Protein AF-E9DVW3-F1 (afdb_monomer_lite)

Secondary structure (DSSP, 8-state):
-PPBHHHHHHHHHHHHTPPPPTT--TT-SHHHHHHTB--SSS-EEEEEEEE--TT--HHHHHHHHHIIIIITTTTTEEEEEEEEPPHHHHHHHSTTS-------HHHHHHHHHTSTT--TTTEEE--S-HHHHHHHHHHHHHHHHHTT--EEEEEE--TTSB-SS-B--GGGGT-SEEE--SSSS--TTB-SS-BPPPTTSPPP------SS-PPPPP-------------------------------------------SS------TTS-TTHHHHHHHHHHHHHHHHHHHHHHHHHHHHHHTS-SS-HHHHHHHHHHHHHIIIII--SHHHHHHHHHHHHHHHHHHHHHHHHHHHHTTTSHHHHHSHHHHHHHHHHHHHHHHHHHHHHHHHSTT-SSS--TT-EETTEET--HHHHHHHHHHHHHHHHHHHHHHHHHHHSS-TT--TTT-

Structure (mmCIF, N/CA/C/O backbone):
data_AF-E9DVW3-F1
#
_entry.id   AF-E9DVW3-F1
#
loop_
_atom_site.group_PDB
_atom_site.id
_atom_site.type_symbol
_atom_site.label_atom_id
_atom_site.label_alt_id
_atom_site.label_comp_id
_atom_site.label_asym_id
_atom_site.label_entity_id
_atom_site.label_seq_id
_atom_site.pdbx_PDB_ins_code
_atom_site.Cartn_x
_atom_site.Cartn_y
_atom_site.Cartn_z
_atom_site.occupancy
_atom_site.B_iso_or_equiv
_atom_site.auth_seq_id
_atom_site.auth_comp_id
_atom_site.auth_asym_id
_atom_site.auth_atom_id
_atom_site.pdbx_PDB_model_num
ATOM 1 N N . MET A 1 1 ? -43.878 14.072 32.580 1.00 58.00 1 MET A N 1
ATOM 2 C CA . MET A 1 1 ? -43.321 14.197 31.214 1.00 58.00 1 MET A CA 1
ATOM 3 C C . MET A 1 1 ? -42.240 13.136 31.089 1.00 58.00 1 MET A C 1
ATOM 5 O O . MET A 1 1 ? -41.473 13.006 32.034 1.00 58.00 1 MET A O 1
ATOM 9 N N . ALA A 1 2 ? -42.234 12.322 30.032 1.00 74.56 2 ALA A N 1
ATOM 10 C CA . ALA A 1 2 ? -41.211 11.286 29.879 1.00 74.56 2 ALA A CA 1
ATOM 11 C C . ALA A 1 2 ? -39.843 11.954 29.668 1.00 74.56 2 ALA A C 1
ATOM 13 O O . ALA A 1 2 ? -39.713 12.764 28.751 1.00 74.56 2 ALA A O 1
ATOM 14 N N . LYS A 1 3 ? -38.862 11.655 30.530 1.00 83.44 3 LYS A N 1
ATOM 15 C CA . LYS A 1 3 ? -37.494 12.163 30.373 1.00 83.44 3 LYS A CA 1
ATOM 16 C C . LYS A 1 3 ? -36.826 11.460 29.194 1.00 83.44 3 LYS A C 1
ATOM 18 O O . LYS A 1 3 ? -36.948 10.247 29.006 1.00 83.44 3 LYS A O 1
ATOM 23 N N . THR A 1 4 ? -36.113 12.232 28.395 1.00 86.94 4 THR A N 1
ATOM 24 C CA . THR A 1 4 ? -35.284 11.723 27.306 1.00 86.94 4 THR A CA 1
ATOM 25 C C . THR A 1 4 ? -33.876 11.446 27.813 1.00 86.94 4 THR A C 1
ATOM 27 O O . THR A 1 4 ? -33.450 11.998 28.827 1.00 86.94 4 THR A O 1
ATOM 30 N N . LEU A 1 5 ? -33.106 10.641 27.076 1.00 86.44 5 LEU A N 1
ATOM 31 C CA . LEU A 1 5 ? -31.672 10.481 27.325 1.00 86.44 5 LEU A CA 1
ATOM 32 C C . LEU A 1 5 ? -30.976 11.847 27.403 1.00 86.44 5 LEU A C 1
ATOM 34 O O . LEU A 1 5 ? -30.072 12.034 28.209 1.00 86.44 5 LEU A O 1
ATOM 38 N N . TRP A 1 6 ? -31.415 12.810 26.591 1.00 80.75 6 TRP A N 1
ATOM 39 C CA . TRP A 1 6 ? -30.784 14.118 26.504 1.00 80.75 6 TRP A CA 1
ATOM 40 C C . TRP A 1 6 ? -30.953 14.975 27.760 1.00 80.75 6 TRP A C 1
ATOM 42 O O . TRP A 1 6 ? -30.050 15.742 28.093 1.00 80.75 6 TRP A O 1
ATOM 52 N N . ASP A 1 7 ? -32.061 14.815 28.485 1.00 85.38 7 ASP A N 1
ATOM 53 C CA . ASP A 1 7 ? -32.252 15.490 29.771 1.00 85.38 7 ASP A CA 1
ATOM 54 C C . ASP A 1 7 ? -31.165 15.044 30.761 1.00 85.38 7 ASP A C 1
ATOM 56 O O . ASP A 1 7 ? -30.466 15.877 31.338 1.00 85.38 7 ASP A O 1
ATOM 60 N N . TYR A 1 8 ? -30.906 13.734 30.841 1.00 89.12 8 TYR A N 1
ATOM 61 C CA . TYR A 1 8 ? -29.819 13.195 31.664 1.00 89.12 8 TYR A CA 1
ATOM 62 C C . TYR A 1 8 ? -28.428 13.568 31.143 1.00 89.12 8 TYR A C 1
ATOM 64 O O . TYR A 1 8 ? -27.517 13.777 31.944 1.00 89.12 8 TYR A O 1
ATOM 72 N N . VAL A 1 9 ? -28.240 13.661 29.820 1.00 88.94 9 VAL A N 1
ATOM 73 C CA . VAL A 1 9 ? -26.970 14.120 29.230 1.00 88.94 9 VAL A CA 1
ATOM 74 C C . VAL A 1 9 ? -26.679 15.560 29.637 1.00 88.94 9 VAL A C 1
ATOM 76 O O . VAL A 1 9 ? -25.552 15.852 30.029 1.00 88.94 9 VAL A O 1
ATOM 79 N N . ARG A 1 10 ? -27.676 16.452 29.598 1.00 86.69 10 ARG A N 1
ATOM 80 C CA . ARG A 1 10 ? -27.517 17.851 30.014 1.00 86.69 10 ARG A CA 1
ATOM 81 C C . ARG A 1 10 ? -27.111 17.952 31.481 1.00 86.69 10 ARG A C 1
ATOM 83 O O . ARG A 1 10 ? -26.158 18.665 31.793 1.00 86.69 10 ARG A O 1
ATOM 90 N N . ASP A 1 11 ? -27.783 17.199 32.345 1.00 89.19 11 ASP A N 1
ATOM 91 C CA . ASP A 1 11 ? -27.476 17.164 33.774 1.00 89.19 11 ASP A CA 1
ATOM 92 C C . ASP A 1 11 ? -26.060 16.624 34.028 1.00 89.19 11 ASP A C 1
ATOM 94 O O . ASP A 1 11 ? -25.283 17.231 34.769 1.00 89.19 11 ASP A O 1
ATOM 98 N N . ALA A 1 12 ? -25.684 15.526 33.361 1.00 91.88 12 ALA A N 1
ATOM 99 C CA . ALA A 1 12 ? -24.352 14.936 33.474 1.00 91.88 12 ALA A CA 1
ATOM 100 C C . ALA A 1 12 ? -23.252 15.881 32.960 1.00 91.88 12 ALA A C 1
ATOM 102 O O . ALA A 1 12 ? -22.219 16.038 33.608 1.00 91.88 12 ALA A O 1
ATOM 103 N N . CYS A 1 13 ? -23.469 16.566 31.834 1.00 89.69 13 CYS A N 1
ATOM 104 C CA . CYS A 1 13 ? -22.529 17.563 31.323 1.00 89.69 13 CYS A CA 1
ATOM 105 C C . CYS A 1 13 ? -22.364 18.745 32.281 1.00 89.69 13 CYS A C 1
ATOM 107 O O . CYS A 1 13 ? -21.231 19.163 32.515 1.00 89.69 13 CYS A O 1
ATOM 109 N N . GLY A 1 14 ? -23.457 19.246 32.870 1.00 89.38 14 GLY A N 1
ATOM 110 C CA . GLY A 1 14 ? -23.402 20.306 33.881 1.00 89.38 14 GLY A CA 1
ATOM 111 C C . GLY A 1 14 ? -22.588 19.894 35.111 1.00 89.38 14 GLY A C 1
ATOM 112 O O . GLY A 1 14 ? -21.759 20.661 35.592 1.00 89.38 14 GLY A O 1
ATOM 113 N N . GLN A 1 15 ? -22.750 18.651 35.567 1.00 92.06 15 GLN A N 1
ATOM 114 C CA . GLN A 1 15 ? -21.997 18.090 36.696 1.00 92.06 15 GLN A CA 1
ATOM 115 C C . GLN A 1 15 ? -20.516 17.844 36.373 1.00 92.06 15 GLN A C 1
ATOM 117 O O . GLN A 1 15 ? -19.662 17.979 37.246 1.00 92.06 15 GLN A O 1
ATOM 122 N N . CYS A 1 16 ? -20.191 17.507 35.122 1.00 91.31 16 CYS A N 1
ATOM 123 C CA . CYS A 1 16 ? -18.817 17.286 34.666 1.00 91.31 16 CYS A CA 1
ATOM 124 C C . CYS A 1 16 ? -18.121 18.546 34.121 1.00 91.31 16 CYS A C 1
ATOM 126 O O . CYS A 1 16 ? -16.973 18.443 33.683 1.00 91.31 16 CYS A O 1
ATOM 128 N N . ASN A 1 17 ? -18.790 19.705 34.128 1.00 89.06 17 ASN A N 1
ATOM 129 C CA . ASN A 1 17 ? -18.320 20.951 33.516 1.00 89.06 17 ASN A CA 1
ATOM 130 C C . ASN A 1 17 ? -17.925 20.785 32.030 1.00 89.06 17 ASN A C 1
ATOM 132 O O . ASN A 1 17 ? -16.873 21.247 31.590 1.00 89.06 17 ASN A O 1
ATOM 136 N N . ILE A 1 18 ? -18.753 20.063 31.268 1.00 87.69 18 ILE A N 1
ATOM 137 C CA . ILE A 1 18 ? -18.563 19.808 29.834 1.00 87.69 18 ILE A CA 1
ATOM 138 C C . ILE A 1 18 ? -19.406 20.792 29.030 1.00 87.69 18 ILE A C 1
ATOM 140 O O . ILE A 1 18 ? -20.617 20.898 29.231 1.00 87.69 18 ILE A O 1
ATOM 144 N N . SER A 1 19 ? -18.773 21.467 28.072 1.00 80.12 19 SER A N 1
ATOM 145 C CA . SER A 1 19 ? -19.456 22.416 27.196 1.00 80.12 19 SER A CA 1
ATOM 146 C C . SER A 1 19 ? -20.353 21.683 26.196 1.00 80.12 19 SER A C 1
ATOM 148 O O . SER A 1 19 ? -19.880 20.893 25.377 1.00 80.12 19 SER A O 1
ATOM 150 N N . ILE A 1 20 ? -21.655 21.971 26.221 1.00 71.56 20 ILE A N 1
ATOM 151 C CA . ILE A 1 20 ? -22.593 21.544 25.177 1.00 71.56 20 ILE A CA 1
ATOM 152 C C . ILE A 1 20 ? -22.756 22.714 24.194 1.00 71.56 20 ILE A C 1
ATOM 154 O O . ILE A 1 20 ? -23.101 23.811 24.635 1.00 71.56 20 ILE A O 1
ATOM 158 N N . PRO A 1 21 ? -22.544 22.526 22.877 1.00 61.16 21 PRO A N 1
ATOM 159 C CA . PRO A 1 21 ? -22.820 23.569 21.893 1.00 61.16 21 PRO A CA 1
ATOM 160 C C . PRO A 1 21 ? -24.297 23.991 21.954 1.00 61.16 21 PRO A C 1
ATOM 162 O O . PRO A 1 21 ? -25.182 23.161 21.746 1.00 61.16 21 PRO A O 1
ATOM 165 N N . SER A 1 22 ? -24.561 25.272 22.221 1.00 51.06 22 S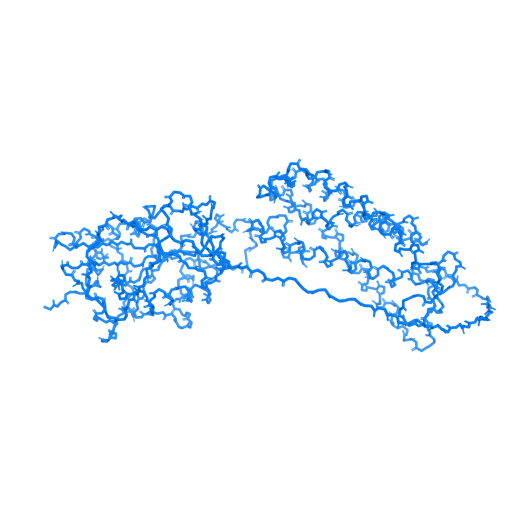ER A N 1
ATOM 166 C CA . SER A 1 22 ? -25.913 25.840 22.350 1.00 51.06 22 SER A CA 1
ATOM 167 C C . SER A 1 22 ? -26.725 25.785 21.052 1.00 51.06 22 SER A C 1
ATOM 169 O O . SER A 1 22 ? -27.951 25.720 21.097 1.00 51.06 22 SER A O 1
ATOM 171 N N . ASP A 1 23 ? -26.053 25.781 19.897 1.00 46.06 23 ASP A N 1
ATOM 172 C CA . ASP A 1 23 ? -26.678 26.245 18.651 1.00 46.06 23 ASP A CA 1
ATOM 173 C C . ASP A 1 23 ? -27.305 25.146 17.786 1.00 46.06 23 ASP A C 1
ATOM 175 O O . ASP A 1 23 ? -28.038 25.454 16.848 1.00 46.06 23 ASP A O 1
ATOM 179 N N . LYS A 1 24 ? -27.064 23.863 18.077 1.00 52.44 24 LYS A N 1
ATOM 180 C CA . LYS A 1 24 ? -27.711 22.728 17.391 1.00 52.44 24 LYS A CA 1
ATOM 181 C C . LYS A 1 24 ? -27.778 21.530 18.328 1.00 52.44 24 LYS A C 1
ATOM 183 O O . LYS A 1 24 ? -26.940 20.633 18.269 1.00 52.44 24 LYS A O 1
ATOM 188 N N . LEU A 1 25 ? -28.773 21.534 19.207 1.00 51.84 25 LEU A N 1
ATOM 189 C CA . LEU A 1 25 ? -29.125 20.357 19.995 1.00 51.84 25 LEU A CA 1
ATOM 190 C C . LEU A 1 25 ? -29.483 19.208 19.025 1.00 51.84 25 LEU A C 1
ATOM 192 O O . LEU A 1 25 ? -30.380 19.394 18.196 1.00 51.84 25 LEU A O 1
ATOM 196 N N . PRO A 1 26 ? -28.811 18.043 19.078 1.00 52.38 26 PRO A N 1
ATOM 197 C CA . PRO A 1 26 ? -29.302 16.860 18.380 1.00 52.38 26 PRO A CA 1
ATOM 198 C C . PRO A 1 26 ? -30.695 16.490 18.934 1.00 52.38 26 PRO A C 1
ATOM 200 O O . PRO A 1 26 ? -31.008 16.806 20.080 1.00 52.38 26 PRO A O 1
ATOM 203 N N . PHE A 1 27 ? -31.533 15.826 18.132 1.00 52.28 27 PHE A N 1
ATOM 204 C CA . PHE A 1 27 ? -32.889 15.339 18.471 1.00 52.28 27 PHE A CA 1
ATOM 205 C C . PHE A 1 27 ? -34.049 16.360 18.511 1.00 52.28 27 PHE A C 1
ATOM 207 O O . PHE A 1 27 ? -35.105 16.046 19.054 1.00 52.28 27 PHE A O 1
ATOM 214 N N . ASN A 1 28 ? -33.935 17.547 17.901 1.00 45.94 28 ASN A N 1
ATOM 215 C CA . ASN A 1 28 ? -35.016 18.555 17.946 1.00 45.94 28 ASN A CA 1
ATOM 216 C C . ASN A 1 28 ? -36.226 18.268 17.017 1.00 45.94 28 ASN A C 1
ATOM 218 O O . ASN A 1 28 ? -37.187 19.034 16.995 1.00 45.94 28 ASN A O 1
ATOM 222 N N . ASN A 1 29 ? -36.201 17.173 16.245 1.00 48.34 29 ASN A N 1
ATOM 223 C CA . ASN A 1 29 ? -37.334 16.748 15.416 1.00 48.34 29 ASN A CA 1
ATOM 224 C C . ASN A 1 29 ? -38.235 15.757 16.175 1.00 48.34 29 ASN A C 1
ATOM 226 O O . ASN A 1 29 ? -37.780 14.719 16.657 1.00 48.34 29 ASN A O 1
ATOM 230 N N . ASN A 1 30 ? -39.544 16.034 16.192 1.00 47.75 30 ASN A N 1
ATOM 231 C CA . ASN A 1 30 ? -40.574 15.301 16.950 1.00 47.75 30 ASN A CA 1
ATOM 232 C C . ASN A 1 30 ? -40.627 13.769 16.723 1.00 47.75 30 ASN A C 1
ATOM 234 O O . ASN A 1 30 ? -41.142 13.052 17.581 1.00 47.75 30 ASN A O 1
ATOM 238 N N . GLN A 1 31 ? -40.125 13.244 15.596 1.00 49.62 31 GLN A N 1
ATOM 239 C CA . GLN A 1 31 ? -40.078 11.795 15.331 1.00 49.62 31 GLN A CA 1
ATOM 240 C C . GLN A 1 31 ? -38.915 11.083 16.043 1.00 49.62 31 GLN A C 1
ATOM 242 O O . GLN A 1 31 ? -39.117 9.995 16.583 1.00 49.62 31 GLN A O 1
ATOM 247 N N . ASP A 1 32 ? -37.728 11.695 16.105 1.00 56.91 32 ASP A N 1
ATOM 248 C CA . ASP A 1 32 ? -36.550 11.096 16.752 1.00 56.91 32 ASP A CA 1
ATOM 249 C C . ASP A 1 32 ? -36.641 11.176 18.284 1.00 56.91 32 ASP A C 1
ATOM 251 O O . ASP A 1 32 ? -36.164 10.270 18.972 1.00 56.91 32 ASP A O 1
ATOM 255 N N . MET A 1 33 ? -37.346 12.182 18.822 1.00 60.28 33 MET A N 1
ATOM 256 C CA . MET A 1 33 ? -37.531 12.369 20.267 1.00 60.28 33 MET A CA 1
ATOM 257 C C . MET A 1 33 ? -38.140 11.136 20.950 1.00 60.28 33 MET A C 1
ATOM 259 O O . MET A 1 33 ? -37.713 10.781 22.045 1.00 60.28 33 MET A O 1
ATOM 263 N N . LYS A 1 34 ? -39.067 10.420 20.289 1.00 68.00 34 LYS A N 1
ATOM 264 C CA . LYS A 1 34 ? -39.645 9.171 20.824 1.00 68.00 34 LYS A CA 1
ATOM 265 C C . LYS A 1 34 ? -38.608 8.061 20.997 1.00 68.00 34 LYS A C 1
ATOM 267 O O . LYS A 1 34 ? -38.691 7.299 21.954 1.00 68.00 34 LYS A O 1
ATOM 272 N N . SER A 1 35 ? -37.642 7.958 20.085 1.00 71.00 35 SER A N 1
ATOM 273 C CA . SER A 1 35 ? -36.603 6.921 20.149 1.00 71.00 35 SER A CA 1
ATOM 274 C C . SER A 1 35 ? -35.578 7.173 21.260 1.00 71.00 35 SER A C 1
ATOM 276 O O . SER A 1 35 ? -34.983 6.223 21.769 1.00 71.00 35 SER A O 1
ATOM 278 N N . SER A 1 36 ? -35.448 8.432 21.682 1.00 78.25 36 SER A N 1
ATOM 279 C CA . SER A 1 36 ? -34.568 8.878 22.764 1.00 78.25 36 SER A CA 1
ATOM 280 C C . SER A 1 36 ? -35.241 8.887 24.138 1.00 78.25 36 SER A C 1
ATOM 282 O O . SER A 1 36 ? -34.586 9.235 25.121 1.00 78.25 36 SER A O 1
ATOM 284 N N . ILE A 1 37 ? -36.529 8.529 24.232 1.00 86.12 37 ILE A N 1
ATOM 285 C CA . ILE A 1 37 ? -37.222 8.369 25.517 1.00 86.12 37 ILE A CA 1
ATOM 286 C C . ILE A 1 37 ? -36.565 7.229 26.288 1.00 86.12 37 ILE A C 1
ATOM 288 O O . ILE A 1 37 ? -36.336 6.145 25.743 1.00 86.12 37 ILE A O 1
ATOM 292 N N . ILE A 1 38 ? -36.265 7.495 27.555 1.00 89.88 38 ILE A N 1
ATOM 293 C CA . ILE A 1 38 ? -35.766 6.479 28.468 1.00 89.88 38 ILE A CA 1
ATOM 294 C C . ILE A 1 38 ? -36.906 5.538 28.830 1.00 89.88 38 ILE A C 1
ATOM 296 O O . ILE A 1 38 ? -37.994 5.975 29.200 1.00 89.88 38 ILE A O 1
ATOM 300 N N . ASP A 1 39 ? -36.634 4.246 28.710 1.00 89.19 39 ASP A N 1
ATOM 301 C CA . ASP A 1 39 ? -37.529 3.179 29.128 1.00 89.19 39 ASP A CA 1
ATOM 302 C C . ASP A 1 39 ? -37.119 2.722 30.538 1.00 89.19 39 ASP A C 1
ATOM 304 O O . ASP A 1 39 ? -36.046 2.126 30.668 1.00 89.19 39 ASP A O 1
ATOM 308 N N . PRO A 1 40 ? -37.896 3.028 31.594 1.00 86.00 40 PRO A N 1
ATOM 309 C CA . PRO A 1 40 ? -37.502 2.714 32.966 1.00 86.00 40 PRO A CA 1
ATOM 310 C C . PRO A 1 40 ? -37.441 1.214 33.265 1.00 86.00 40 PRO A C 1
ATOM 312 O O . PRO A 1 40 ? -36.671 0.797 34.124 1.00 86.00 40 PRO A O 1
ATOM 315 N N . GLU A 1 41 ? -38.240 0.411 32.561 1.00 84.19 41 GLU A N 1
ATOM 316 C CA . GLU A 1 41 ? -38.341 -1.040 32.770 1.00 84.19 41 GLU A CA 1
ATOM 317 C C . GLU A 1 41 ? -37.537 -1.830 31.726 1.00 84.19 41 GLU A C 1
ATOM 319 O O . GLU A 1 41 ? -37.261 -3.019 31.897 1.00 84.19 41 GLU A O 1
ATOM 324 N N . GLY A 1 42 ? -37.149 -1.172 30.632 1.00 83.81 42 GLY A N 1
ATOM 325 C CA . GLY A 1 42 ? -36.417 -1.770 29.528 1.00 83.81 42 GLY A CA 1
ATOM 326 C C . GLY A 1 42 ? -34.917 -1.484 29.509 1.00 83.81 42 GLY A C 1
ATOM 327 O O . GLY A 1 42 ? -34.295 -0.957 30.431 1.00 83.81 42 GLY A O 1
ATOM 328 N N . ARG A 1 43 ? -34.301 -1.864 28.386 1.00 86.44 43 ARG A N 1
ATOM 329 C CA . ARG A 1 43 ? -32.881 -1.610 28.123 1.00 86.44 43 ARG A CA 1
ATOM 330 C C . ARG A 1 43 ? -32.707 -0.225 27.513 1.00 86.44 43 ARG A C 1
ATOM 332 O O . ARG A 1 43 ? -33.401 0.131 26.563 1.00 86.44 43 ARG A O 1
ATOM 339 N N . ASN A 1 44 ? -31.719 0.518 28.002 1.00 92.44 44 ASN A N 1
ATOM 340 C CA . ASN A 1 44 ? -31.308 1.787 27.415 1.00 92.44 44 ASN A CA 1
ATOM 341 C C . ASN A 1 44 ? -29.846 1.687 27.002 1.00 92.44 44 ASN A C 1
ATOM 343 O O . ASN A 1 44 ? -28.969 1.434 27.830 1.00 92.44 44 ASN A O 1
ATOM 347 N N . ARG A 1 45 ? -29.579 1.856 25.705 1.00 93.25 45 ARG A N 1
ATOM 348 C CA . ARG A 1 45 ? -28.223 1.752 25.168 1.00 93.25 45 ARG A CA 1
ATOM 349 C C . ARG A 1 45 ? -27.787 3.042 24.488 1.00 93.25 45 ARG A C 1
ATOM 351 O O . ARG A 1 45 ? -28.571 3.664 23.773 1.00 93.25 45 ARG A O 1
ATOM 358 N N . VAL A 1 46 ? -26.530 3.426 24.683 1.00 93.81 46 VAL A N 1
ATOM 359 C CA . VAL A 1 46 ? -25.891 4.533 23.954 1.00 93.81 46 VAL A CA 1
ATOM 360 C C . VAL A 1 46 ? -24.792 3.963 23.079 1.00 93.81 46 VAL A C 1
ATOM 362 O O . VAL A 1 46 ? -23.937 3.222 23.556 1.00 93.81 46 VAL A O 1
ATOM 365 N N . LEU A 1 47 ? -24.813 4.301 21.796 1.00 95.00 47 LEU A N 1
ATOM 366 C CA . LEU A 1 47 ? -23.787 3.865 20.860 1.00 95.00 47 LEU A CA 1
ATOM 367 C C . LEU A 1 47 ? -22.598 4.826 20.928 1.00 95.00 47 LEU A C 1
ATOM 369 O O . LEU A 1 47 ? -22.742 6.001 20.604 1.00 95.00 47 LEU A O 1
ATOM 373 N N . LEU A 1 48 ? -21.432 4.344 21.338 1.00 96.62 48 LEU A N 1
ATOM 374 C CA . LEU A 1 48 ? -20.177 5.081 21.302 1.00 96.62 48 LEU A CA 1
ATOM 375 C C . LEU A 1 48 ? -19.423 4.732 20.017 1.00 96.62 48 LEU A C 1
ATOM 377 O O . LEU A 1 48 ? -19.090 3.572 19.800 1.00 96.62 48 LEU A O 1
ATOM 381 N N . PHE A 1 49 ? -19.117 5.726 19.185 1.00 95.81 49 PHE A N 1
ATOM 382 C CA . PHE A 1 49 ? -18.384 5.545 17.932 1.00 95.81 49 PHE A CA 1
ATOM 383 C C . PHE A 1 49 ? -17.064 6.336 17.947 1.00 95.81 49 PHE A C 1
ATOM 385 O O . PHE A 1 49 ? -17.034 7.504 17.536 1.00 95.81 49 PHE A O 1
ATOM 392 N N . PRO A 1 50 ? -15.972 5.742 18.462 1.00 94.81 50 PRO A N 1
ATOM 393 C CA . PRO A 1 50 ? -14.667 6.376 18.489 1.00 94.81 50 PRO A CA 1
ATOM 394 C C . PRO A 1 50 ? -13.879 6.144 17.195 1.00 94.81 50 PRO A C 1
ATOM 396 O O . PRO A 1 50 ? -14.078 5.163 16.482 1.00 94.81 50 PRO A O 1
ATOM 399 N N . GLY A 1 51 ? -12.924 7.026 16.907 1.00 91.88 51 GLY A N 1
ATOM 400 C CA . GLY A 1 51 ? -12.080 6.887 15.721 1.00 91.88 51 GLY A CA 1
ATOM 401 C C . GLY A 1 51 ? -11.199 8.097 15.439 1.00 91.88 51 GLY A C 1
ATOM 402 O O . GLY A 1 51 ? -11.288 9.137 16.088 1.00 91.88 51 GLY A O 1
ATOM 403 N N . ALA A 1 52 ? -10.288 7.941 14.479 1.00 89.75 52 ALA A N 1
ATOM 404 C CA . ALA A 1 52 ? -9.373 9.014 14.102 1.00 89.75 52 ALA A CA 1
ATOM 405 C C . ALA A 1 52 ? -10.086 10.121 13.317 1.00 89.75 52 ALA A C 1
ATOM 407 O O . ALA A 1 52 ? -9.893 11.293 13.624 1.00 89.75 52 ALA A O 1
ATOM 408 N N . PHE A 1 53 ? -10.923 9.741 12.344 1.00 91.06 53 PHE A N 1
ATOM 409 C CA . PHE A 1 53 ? -11.677 10.656 11.478 1.00 91.06 53 PHE A CA 1
ATOM 410 C C . PHE A 1 53 ? -10.795 11.774 10.913 1.00 91.06 53 PHE A C 1
ATOM 412 O O . PHE A 1 53 ? -11.091 12.957 11.073 1.00 91.06 53 PHE A O 1
ATOM 419 N N . ASN A 1 54 ? -9.684 11.375 10.288 1.00 88.31 54 ASN A N 1
ATOM 420 C CA . ASN A 1 54 ? -8.618 12.263 9.837 1.00 88.31 54 ASN A CA 1
ATOM 421 C C . ASN A 1 54 ? -8.439 12.257 8.299 1.00 88.31 54 ASN A C 1
ATOM 423 O O . ASN A 1 54 ? -7.417 11.764 7.831 1.00 88.31 54 ASN A O 1
ATOM 427 N N . PRO A 1 55 ? -9.401 12.767 7.501 1.00 88.88 55 PRO A N 1
ATOM 428 C CA . PRO A 1 55 ? -10.739 13.245 7.871 1.00 88.88 55 PRO A CA 1
ATOM 429 C C . PRO A 1 55 ? -11.792 12.113 7.938 1.00 88.88 55 PRO A C 1
ATOM 431 O O . PRO A 1 55 ? -11.532 10.958 7.596 1.00 88.88 55 PRO A O 1
ATOM 434 N N . ALA A 1 56 ? -13.005 12.428 8.411 1.00 88.81 56 ALA A N 1
ATOM 435 C CA . ALA A 1 56 ? -14.162 11.542 8.244 1.00 88.81 56 ALA A CA 1
ATOM 436 C C . ALA A 1 56 ? -14.483 11.348 6.745 1.00 88.81 56 ALA A C 1
ATOM 438 O O . ALA A 1 56 ? -14.223 12.231 5.933 1.00 88.81 56 ALA A O 1
ATOM 439 N N . HIS A 1 57 ? -15.070 10.206 6.381 1.00 87.56 57 HIS A N 1
ATOM 440 C CA . HIS A 1 57 ? -15.352 9.828 4.987 1.00 87.56 57 HIS A CA 1
ATOM 441 C C . HIS A 1 57 ? -16.596 8.932 4.892 1.00 87.56 57 HIS A C 1
ATOM 443 O O . HIS A 1 57 ? -17.073 8.436 5.915 1.00 87.56 57 HIS A O 1
ATOM 449 N N . GLU A 1 58 ? -17.073 8.657 3.675 1.00 87.19 58 GLU A N 1
ATOM 450 C CA . GLU A 1 58 ? -18.353 7.970 3.423 1.00 87.19 58 GLU A CA 1
ATOM 451 C C . GLU A 1 58 ? -18.461 6.595 4.103 1.00 87.19 58 GLU A C 1
ATOM 453 O O . GLU A 1 58 ? -19.482 6.288 4.708 1.00 87.19 58 GLU A O 1
ATOM 458 N N . GLY A 1 59 ? -17.385 5.800 4.131 1.00 86.38 59 GLY A N 1
ATOM 459 C CA . GLY A 1 59 ? -17.381 4.520 4.859 1.00 86.38 59 GLY A CA 1
ATOM 460 C C . GLY A 1 59 ? -17.725 4.629 6.358 1.00 86.38 59 GLY A C 1
ATOM 461 O O . GLY A 1 59 ? -18.403 3.755 6.894 1.00 86.38 59 GLY A O 1
ATOM 462 N N . HIS A 1 60 ? -17.330 5.715 7.042 1.00 90.81 60 HIS A N 1
ATOM 463 C CA . HIS A 1 60 ? -17.727 5.950 8.438 1.00 90.81 60 HIS A CA 1
ATOM 464 C C . HIS A 1 60 ? -19.232 6.230 8.551 1.00 90.81 60 HIS A C 1
ATOM 466 O O . HIS A 1 60 ? -19.883 5.780 9.495 1.00 90.81 60 HIS A O 1
ATOM 472 N N . LEU A 1 61 ? -19.784 6.968 7.584 1.00 89.50 61 LEU A N 1
ATOM 473 C CA . LEU A 1 61 ? -21.199 7.316 7.543 1.00 89.50 61 LEU A CA 1
ATOM 474 C C . LEU A 1 61 ? -22.069 6.096 7.223 1.00 89.50 61 LEU A C 1
ATOM 476 O O . LEU A 1 61 ? -23.087 5.896 7.880 1.00 89.50 61 LEU A O 1
ATOM 480 N N . GLN A 1 62 ? -21.651 5.260 6.270 1.00 88.94 62 GLN A N 1
ATOM 481 C CA . GLN A 1 62 ? -22.335 4.012 5.926 1.00 88.94 62 GLN A CA 1
ATOM 482 C C . GLN A 1 62 ? -22.378 3.043 7.110 1.00 88.94 62 GLN A C 1
ATOM 484 O O . GLN A 1 62 ? -23.444 2.516 7.426 1.00 88.94 62 GLN A O 1
ATOM 489 N N . LEU A 1 63 ? -21.257 2.879 7.825 1.00 90.44 63 LEU A N 1
ATOM 490 C CA . LEU A 1 63 ? -21.211 2.057 9.034 1.00 90.44 63 LEU A CA 1
ATOM 491 C C . LEU A 1 63 ? -22.212 2.561 10.083 1.00 90.44 63 LEU A C 1
ATOM 493 O O . LEU A 1 63 ? -23.045 1.794 10.561 1.00 90.44 63 LEU A O 1
ATOM 497 N N . LEU A 1 64 ? -22.187 3.859 10.396 1.00 91.69 64 LEU A N 1
ATOM 498 C CA . LEU A 1 64 ? -23.109 4.444 11.370 1.00 91.69 64 LEU A CA 1
ATOM 499 C C . LEU A 1 64 ? -24.580 4.307 10.941 1.00 91.69 64 LEU A C 1
ATOM 501 O O . LEU A 1 64 ? -25.437 3.990 11.766 1.00 91.69 64 LEU A O 1
ATOM 505 N N . ARG A 1 65 ? -24.880 4.527 9.656 1.00 89.12 65 ARG A N 1
ATOM 506 C CA . ARG A 1 65 ? -26.238 4.417 9.106 1.00 89.12 65 ARG A CA 1
ATOM 507 C C . ARG A 1 65 ? -26.777 2.996 9.147 1.00 89.12 65 ARG A C 1
ATOM 509 O O . ARG A 1 65 ? -27.937 2.844 9.504 1.00 89.12 65 ARG A O 1
ATOM 516 N N . SER A 1 66 ? -25.962 1.986 8.846 1.00 87.00 66 SER A N 1
ATOM 517 C CA . SER A 1 66 ? -26.398 0.582 8.924 1.00 87.00 66 SER A CA 1
ATOM 518 C C . SER A 1 66 ? -26.908 0.232 10.328 1.00 87.00 66 SER A C 1
ATOM 520 O O . SER A 1 66 ? -27.994 -0.310 10.499 1.00 87.00 66 SER A O 1
ATOM 522 N N . VAL A 1 67 ? -26.201 0.677 11.373 1.00 88.31 67 VAL A N 1
ATOM 523 C CA . VAL A 1 67 ? -26.633 0.453 12.759 1.00 88.31 67 VAL A CA 1
ATOM 524 C C . VAL A 1 67 ? -27.875 1.280 13.101 1.00 88.31 67 VAL A C 1
ATOM 526 O O . VAL A 1 67 ? -28.793 0.783 13.754 1.00 88.31 67 VAL A O 1
ATOM 529 N N . LEU A 1 68 ? -27.928 2.544 12.673 1.00 86.06 68 LEU A N 1
ATOM 530 C CA . LEU A 1 68 ? -29.044 3.432 12.999 1.00 86.06 68 LEU A CA 1
ATOM 531 C C . LEU A 1 68 ? -30.355 3.074 12.290 1.00 86.06 68 LEU A C 1
ATOM 533 O O . LEU A 1 68 ? -31.416 3.241 12.890 1.00 86.06 68 LEU A O 1
ATOM 537 N N . ASN A 1 69 ? -30.289 2.592 11.053 1.00 82.50 69 ASN A N 1
ATOM 538 C CA . ASN A 1 69 ? -31.469 2.246 10.268 1.00 82.50 69 ASN A CA 1
ATOM 539 C C . ASN A 1 69 ? -31.980 0.846 10.621 1.00 82.50 69 ASN A C 1
ATOM 541 O O . ASN A 1 69 ? -33.172 0.682 10.867 1.00 82.50 69 ASN A O 1
ATOM 545 N N . ASP A 1 70 ? -31.078 -0.132 10.727 1.00 74.88 70 ASP A N 1
ATOM 546 C CA . ASP A 1 70 ? -31.475 -1.544 10.784 1.00 74.88 70 ASP A CA 1
ATOM 547 C C . ASP A 1 70 ? -31.557 -2.067 12.228 1.00 74.88 70 ASP A C 1
ATOM 549 O O . ASP A 1 70 ? -32.343 -2.960 12.551 1.00 74.88 70 ASP A O 1
ATOM 553 N N . MET A 1 71 ? -30.760 -1.490 13.137 1.00 79.69 71 MET A N 1
ATOM 554 C CA . MET A 1 71 ? -30.523 -2.067 14.466 1.00 79.69 71 MET A CA 1
ATOM 555 C C . MET A 1 71 ? -30.944 -1.181 15.638 1.00 79.69 71 MET A C 1
ATOM 557 O O . MET A 1 71 ? -31.133 -1.695 16.742 1.00 79.69 71 MET A O 1
ATOM 561 N N . LYS A 1 72 ? -31.141 0.128 15.435 1.00 81.69 72 LYS A N 1
ATOM 562 C CA . LYS A 1 72 ? -31.419 1.094 16.517 1.00 81.69 72 LYS A CA 1
ATOM 563 C C . LYS A 1 72 ? -32.582 0.672 17.412 1.00 81.69 72 LYS A C 1
ATOM 565 O O . LYS A 1 72 ? -32.439 0.661 18.633 1.00 81.69 72 LYS A O 1
ATOM 570 N N . LYS A 1 73 ? -33.716 0.297 16.810 1.00 81.69 73 LYS A N 1
ATOM 571 C CA . LYS A 1 73 ? -34.919 -0.136 17.540 1.00 81.69 73 LYS A CA 1
ATOM 572 C C . LYS A 1 73 ? -34.687 -1.469 18.255 1.00 81.69 73 LYS A C 1
ATOM 574 O O . LYS A 1 73 ? -34.999 -1.592 19.432 1.00 81.69 73 LYS A O 1
ATOM 579 N N . ASN A 1 74 ? -34.079 -2.430 17.566 1.00 82.69 74 ASN A N 1
ATOM 580 C CA . ASN A 1 74 ? -33.868 -3.791 18.063 1.00 82.69 74 ASN A CA 1
ATOM 581 C C . ASN A 1 74 ? -32.860 -3.863 19.219 1.00 82.69 74 ASN A C 1
ATOM 583 O O . ASN A 1 74 ? -32.993 -4.685 20.123 1.00 82.69 74 ASN A O 1
ATOM 587 N N . LEU A 1 75 ? -31.867 -2.973 19.210 1.00 86.62 75 LEU A N 1
ATOM 588 C CA . LEU A 1 75 ? -30.859 -2.854 20.261 1.00 86.62 75 LEU A CA 1
ATOM 589 C C . LEU A 1 75 ? -31.218 -1.803 21.323 1.00 86.62 75 LEU A C 1
ATOM 591 O O . LEU A 1 75 ? -30.423 -1.575 22.231 1.00 86.62 75 LEU A O 1
ATOM 595 N N . ASN A 1 76 ? -32.397 -1.175 21.242 1.00 88.94 76 ASN A N 1
ATOM 596 C CA . ASN A 1 76 ? -32.834 -0.101 22.143 1.00 88.94 76 ASN A CA 1
ATOM 597 C C . ASN A 1 76 ? -31.804 1.042 22.274 1.00 88.94 76 ASN A C 1
ATOM 599 O O . ASN A 1 76 ? -31.507 1.525 23.372 1.00 88.94 76 ASN A O 1
ATOM 603 N N . ILE A 1 77 ? -31.228 1.458 21.142 1.00 90.19 77 ILE A N 1
ATOM 604 C CA . ILE A 1 77 ? -30.257 2.553 21.085 1.00 90.19 77 ILE A CA 1
ATOM 605 C C . ILE A 1 77 ? -31.006 3.886 21.192 1.00 90.19 77 ILE A C 1
ATOM 607 O O . ILE A 1 77 ? -31.768 4.262 20.299 1.00 90.19 77 ILE A O 1
ATOM 611 N N . ARG A 1 78 ? -30.754 4.614 22.283 1.00 89.50 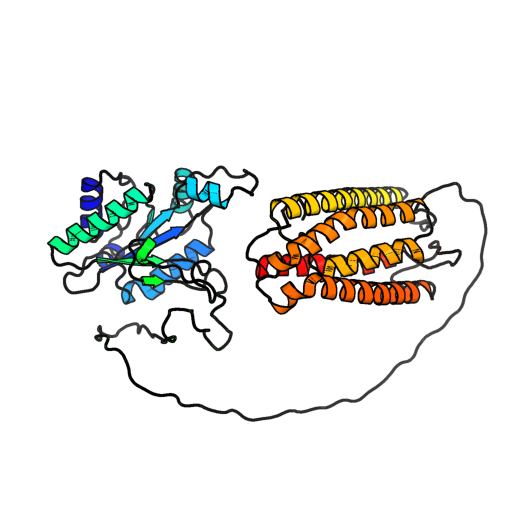78 ARG A N 1
ATOM 612 C CA . ARG A 1 78 ? -31.392 5.897 22.624 1.00 89.50 78 ARG A CA 1
ATOM 613 C C . ARG A 1 78 ? -30.634 7.113 22.087 1.00 89.50 78 ARG A C 1
ATOM 615 O O . ARG A 1 78 ? -31.187 8.203 22.028 1.00 89.50 78 ARG A O 1
ATOM 622 N N . GLY A 1 79 ? -29.376 6.936 21.684 1.00 88.69 79 GLY A N 1
ATOM 623 C CA . GLY A 1 79 ? -28.557 7.992 21.092 1.00 88.69 79 GLY A CA 1
ATOM 624 C C . GLY A 1 79 ? -27.157 7.516 20.720 1.00 88.69 79 GLY A C 1
ATOM 625 O O . GLY A 1 79 ? -26.741 6.419 21.104 1.00 88.69 79 GLY A O 1
ATOM 626 N N . VAL A 1 80 ? -26.437 8.350 19.967 1.00 91.50 80 VAL A N 1
ATOM 627 C CA . VAL A 1 80 ? -25.059 8.087 19.540 1.00 91.50 80 VAL A CA 1
ATOM 628 C C . VAL A 1 80 ? -24.127 9.178 20.055 1.00 91.50 80 VAL A C 1
ATOM 630 O O . VAL A 1 80 ? -24.382 10.368 19.871 1.00 91.50 80 VAL A O 1
ATOM 633 N N . VAL A 1 81 ? -23.014 8.763 20.648 1.00 93.62 81 VAL A N 1
ATOM 634 C CA . VAL A 1 81 ? -21.877 9.611 20.997 1.00 93.62 81 VAL A CA 1
ATOM 635 C C . VAL A 1 81 ? -20.736 9.274 20.052 1.00 93.62 81 VAL A C 1
ATOM 637 O O . VAL A 1 81 ? -20.235 8.157 20.016 1.00 93.62 81 VAL A O 1
ATOM 640 N N . ILE A 1 82 ? -20.317 10.253 19.273 1.00 94.69 82 ILE A N 1
ATOM 641 C CA . ILE A 1 82 ? -19.197 10.158 18.354 1.00 94.69 82 ILE A CA 1
ATOM 642 C C . ILE A 1 82 ? -17.977 10.779 19.028 1.00 94.69 82 ILE A C 1
ATOM 644 O O . ILE A 1 82 ? -18.027 11.939 19.432 1.00 94.69 82 ILE A O 1
ATOM 648 N N . PHE A 1 83 ? -16.874 10.036 19.117 1.00 95.31 83 PHE A N 1
ATOM 649 C CA . PHE A 1 83 ? -15.654 10.501 19.779 1.00 95.31 83 PHE A CA 1
ATOM 650 C C . PHE A 1 83 ? -14.465 10.541 18.811 1.00 95.31 83 PHE A C 1
ATOM 652 O O . PHE A 1 83 ? -13.813 9.520 18.570 1.00 95.31 83 PHE A O 1
ATOM 659 N N . PRO A 1 84 ? -14.123 11.716 18.260 1.00 94.88 84 PRO A N 1
ATOM 660 C CA . PRO A 1 84 ? -12.844 11.891 17.595 1.00 94.88 84 PRO A CA 1
ATOM 661 C C . PRO A 1 84 ? -11.705 11.695 18.601 1.00 94.88 84 PRO A C 1
ATOM 663 O O . PRO A 1 84 ? -11.697 12.310 19.665 1.00 94.88 84 PRO A O 1
ATOM 666 N N . ASN A 1 85 ? -10.739 10.840 18.269 1.00 93.50 85 ASN A N 1
ATOM 667 C CA . ASN A 1 85 ? -9.576 10.581 19.120 1.00 93.50 85 ASN A CA 1
ATOM 668 C C . ASN A 1 85 ? -8.803 11.876 19.411 1.00 93.50 85 ASN A C 1
ATOM 670 O O . ASN A 1 85 ? -8.795 12.777 18.573 1.00 93.50 85 ASN A O 1
ATOM 674 N N . ASP A 1 86 ? -8.146 11.946 20.569 1.00 92.06 86 ASP A N 1
ATOM 675 C CA . ASP A 1 86 ? -7.301 13.081 20.966 1.00 92.06 86 ASP A CA 1
ATOM 676 C C . ASP A 1 86 ? -6.086 13.236 20.039 1.00 92.06 86 ASP A C 1
ATOM 678 O O . ASP A 1 86 ? -5.623 12.259 19.441 1.00 92.06 86 ASP A O 1
ATOM 682 N N . ASP A 1 87 ? -5.591 14.467 19.890 1.00 89.44 87 ASP A N 1
ATOM 683 C CA . ASP A 1 87 ? -4.549 14.795 18.910 1.00 89.44 87 ASP A CA 1
ATOM 684 C C . ASP A 1 87 ? -3.226 14.082 19.213 1.00 89.44 87 ASP A C 1
ATOM 686 O O . ASP A 1 87 ? -2.552 13.654 18.282 1.00 89.44 87 ASP A O 1
ATOM 690 N N . GLU A 1 88 ? -2.903 13.834 20.487 1.00 86.81 88 GLU A N 1
ATOM 691 C CA . GLU A 1 88 ? -1.791 12.972 20.926 1.00 86.81 88 GLU A CA 1
ATOM 692 C C . GLU A 1 88 ? -1.812 11.619 20.211 1.00 86.81 88 GLU A C 1
ATOM 694 O O . GLU A 1 88 ? -0.823 11.204 19.607 1.00 86.81 88 GLU A O 1
ATOM 699 N N . LYS A 1 89 ? -2.976 10.965 20.228 1.00 83.69 89 LYS A N 1
ATOM 700 C CA . LYS A 1 89 ? -3.176 9.633 19.656 1.00 83.69 89 LYS A CA 1
ATOM 701 C C . LYS A 1 89 ? -3.126 9.657 18.130 1.00 83.69 89 LYS A C 1
ATOM 703 O O . LYS A 1 89 ? -2.759 8.660 17.512 1.00 83.69 89 LYS A O 1
ATOM 708 N N . ILE A 1 90 ? -3.507 10.775 17.509 1.00 84.75 90 ILE A N 1
ATOM 709 C CA . ILE A 1 90 ? -3.347 10.954 16.062 1.00 84.75 90 ILE A CA 1
ATOM 710 C C . ILE A 1 90 ? -1.871 11.114 15.718 1.00 84.75 90 ILE A C 1
ATOM 712 O O . ILE A 1 90 ? -1.407 10.402 14.839 1.00 84.75 90 ILE A O 1
ATOM 716 N N . ARG A 1 91 ? -1.123 11.952 16.450 1.00 81.25 91 ARG A N 1
ATOM 717 C CA . ARG A 1 91 ? 0.319 12.154 16.229 1.00 81.25 91 ARG A CA 1
ATOM 718 C C . ARG A 1 91 ? 1.104 10.850 16.337 1.00 81.25 91 ARG A C 1
ATOM 720 O O . ARG A 1 91 ? 1.948 10.593 15.491 1.00 81.25 91 ARG A O 1
ATOM 727 N N . GLU A 1 92 ? 0.804 10.013 17.330 1.00 78.00 92 GLU A N 1
ATOM 728 C CA . GLU A 1 92 ? 1.401 8.673 17.448 1.00 78.00 92 GLU A CA 1
ATOM 729 C C . GLU A 1 92 ? 1.063 7.781 16.245 1.00 78.00 92 GLU A C 1
ATOM 731 O O . GLU A 1 92 ? 1.910 7.030 15.767 1.00 78.00 92 GLU A O 1
ATOM 736 N N . LYS A 1 93 ? -0.167 7.877 15.726 1.00 73.19 93 LYS A N 1
ATOM 737 C CA . LYS A 1 93 ? -0.628 7.088 14.578 1.00 73.19 93 LYS A CA 1
ATOM 738 C C . LYS A 1 93 ? -0.056 7.581 13.241 1.00 73.19 93 LYS A C 1
ATOM 740 O O . LYS A 1 93 ? 0.169 6.762 12.358 1.00 73.19 93 LYS A O 1
ATOM 745 N N . THR A 1 94 ? 0.177 8.884 13.092 1.00 72.38 94 THR A N 1
ATOM 746 C CA . THR A 1 94 ? 0.650 9.532 11.854 1.00 72.38 94 THR A CA 1
ATOM 747 C C . THR A 1 94 ? 2.124 9.937 11.921 1.00 72.38 94 THR A C 1
ATOM 749 O O . THR A 1 94 ? 2.589 10.695 11.077 1.00 72.38 94 THR A O 1
ATOM 752 N N . MET A 1 95 ? 2.876 9.450 12.916 1.00 63.00 95 MET A N 1
ATOM 753 C CA . MET A 1 95 ? 4.272 9.827 13.196 1.00 63.00 95 MET A CA 1
ATOM 754 C C . MET A 1 95 ? 5.223 9.649 11.995 1.00 63.00 95 MET A C 1
ATOM 756 O O . MET 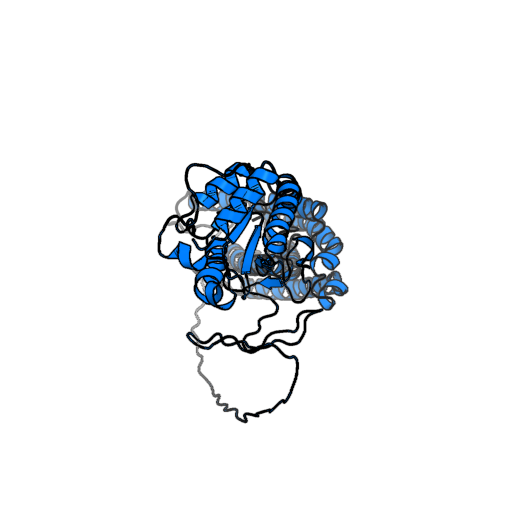A 1 95 ? 6.266 10.294 11.932 1.00 63.00 95 MET A O 1
ATOM 760 N N . GLU A 1 96 ? 4.867 8.776 11.048 1.00 60.22 96 GLU A N 1
ATOM 761 C CA . GLU A 1 96 ? 5.659 8.442 9.857 1.00 60.22 96 GLU A CA 1
ATOM 762 C C . GLU A 1 96 ? 5.054 8.957 8.534 1.00 60.22 96 GLU A C 1
ATOM 764 O O . GLU A 1 96 ? 5.581 8.634 7.459 1.00 60.22 96 GLU A O 1
ATOM 769 N N . GLU A 1 97 ? 3.949 9.709 8.600 1.00 62.59 97 GLU A N 1
ATOM 770 C CA . GLU A 1 97 ? 3.243 10.288 7.451 1.00 62.59 97 GLU A CA 1
ATOM 771 C C . GLU A 1 97 ? 3.660 11.759 7.243 1.00 62.59 97 GLU A C 1
ATOM 773 O O . GLU A 1 97 ? 3.872 12.484 8.219 1.00 62.59 97 GLU A O 1
ATOM 778 N N . PRO A 1 98 ? 3.812 12.234 5.991 1.00 55.50 98 PRO A N 1
ATOM 779 C CA . PRO A 1 98 ? 4.078 13.646 5.724 1.00 55.50 98 PRO A CA 1
ATOM 780 C C . PRO A 1 98 ? 2.930 14.524 6.255 1.00 55.50 98 PRO A C 1
ATOM 782 O O . PRO A 1 98 ? 1.755 14.201 6.086 1.00 55.50 98 PRO A O 1
ATOM 785 N N . VAL A 1 99 ? 3.282 15.631 6.918 1.00 56.91 99 VAL A N 1
ATOM 786 C CA . VAL A 1 99 ? 2.345 16.573 7.559 1.00 56.91 99 VAL A CA 1
ATOM 787 C C . VAL A 1 99 ? 1.627 17.408 6.491 1.00 56.91 99 VAL A C 1
ATOM 789 O O . VAL A 1 99 ? 1.925 18.584 6.327 1.00 56.91 99 VAL A O 1
ATOM 792 N N . ASP A 1 100 ? 0.713 16.811 5.727 1.00 55.25 100 ASP A N 1
ATOM 793 C CA . ASP A 1 100 ? 0.015 17.537 4.650 1.00 55.25 100 ASP A CA 1
ATOM 794 C C . ASP A 1 100 ? -1.318 18.153 5.103 1.00 55.25 100 ASP A C 1
ATOM 796 O O . ASP A 1 100 ? -1.785 19.147 4.552 1.00 55.25 100 ASP A O 1
ATOM 800 N N . LEU A 1 101 ? -1.937 17.604 6.151 1.00 64.56 101 LEU A N 1
ATOM 801 C CA . LEU A 1 101 ? -3.236 18.048 6.653 1.00 64.56 101 LEU A CA 1
ATOM 802 C C . LEU A 1 101 ? -3.180 18.155 8.183 1.00 64.56 101 LEU A C 1
ATOM 804 O O . LEU A 1 101 ? -3.486 17.203 8.895 1.00 64.56 101 LEU A O 1
ATOM 808 N N . ASP A 1 102 ? -2.777 19.323 8.698 1.00 74.69 102 ASP A N 1
ATOM 809 C CA . ASP A 1 102 ? -2.815 19.663 10.131 1.00 74.69 102 ASP A CA 1
ATOM 810 C C . ASP A 1 102 ? -4.272 19.739 10.643 1.00 74.69 102 ASP A C 1
ATOM 812 O O . ASP A 1 102 ? -4.882 20.808 10.784 1.00 74.69 102 ASP A O 1
ATOM 816 N N . LEU A 1 103 ? -4.877 18.571 10.860 1.00 86.75 103 LEU A N 1
ATOM 817 C CA . LEU A 1 103 ? -6.265 18.388 11.275 1.00 86.75 103 LEU A CA 1
ATOM 818 C C . LEU A 1 103 ? -6.344 18.035 12.764 1.00 86.75 103 LEU A C 1
ATOM 820 O O . LEU A 1 103 ? -6.538 16.884 13.163 1.00 86.75 103 LEU A O 1
ATOM 824 N N . ASN A 1 104 ? -6.262 19.068 13.600 1.00 90.44 104 ASN A N 1
ATOM 825 C CA . ASN A 1 104 ? -6.543 18.937 15.027 1.00 90.44 104 ASN A CA 1
ATOM 826 C C . ASN A 1 104 ? -7.992 18.474 15.301 1.00 90.44 104 ASN A C 1
ATOM 828 O O . ASN A 1 104 ? -8.874 18.515 14.431 1.00 90.44 104 ASN A O 1
ATOM 832 N N . LYS A 1 105 ? -8.265 18.043 16.534 1.00 91.62 105 LYS A N 1
ATOM 833 C CA . LYS A 1 105 ? -9.553 17.462 16.940 1.00 91.62 105 LYS A CA 1
ATOM 834 C C . LYS A 1 105 ? -10.735 18.382 16.667 1.00 91.62 105 LYS A C 1
ATOM 836 O O . LYS A 1 105 ? -11.799 17.910 16.256 1.00 91.62 105 LYS A O 1
ATOM 841 N N . SER A 1 106 ? -10.545 19.688 16.839 1.00 89.94 106 SER A N 1
ATOM 842 C CA . SER A 1 106 ? -11.565 20.695 16.546 1.00 89.94 106 SER A CA 1
ATOM 843 C C . SER A 1 106 ? -11.919 20.717 15.054 1.00 89.94 106 SER A C 1
ATOM 845 O O . SER A 1 106 ? -13.095 20.585 14.702 1.00 89.94 106 SER A O 1
ATOM 847 N N . LYS A 1 107 ? -10.912 20.766 14.168 1.00 91.06 107 LYS A N 1
ATOM 848 C CA . LYS A 1 107 ? -11.095 20.715 12.707 1.00 91.06 107 LYS A CA 1
ATOM 849 C C . LYS A 1 107 ? -11.758 19.405 12.269 1.00 91.06 107 LYS A C 1
ATOM 851 O O . LYS A 1 107 ? -12.733 19.445 11.523 1.00 91.06 107 LYS A O 1
ATOM 856 N N . ARG A 1 108 ? -11.304 18.252 12.778 1.00 92.62 108 ARG A N 1
ATOM 857 C CA . ARG A 1 108 ? -11.906 16.934 12.477 1.00 92.62 108 ARG A CA 1
ATOM 858 C C . ARG A 1 108 ? -13.366 16.852 12.913 1.00 92.62 108 ARG A C 1
ATOM 860 O O . ARG A 1 108 ? -14.220 16.400 12.152 1.00 92.62 108 ARG A O 1
ATOM 867 N N . SER A 1 109 ? -13.668 17.355 14.109 1.00 91.56 109 SER A N 1
ATOM 868 C CA . SER A 1 109 ? -15.040 17.444 14.615 1.00 91.56 109 SER A CA 1
ATOM 869 C C . SER A 1 109 ? -15.905 18.325 13.715 1.00 91.56 109 SER A C 1
ATOM 871 O O . SER A 1 109 ? -17.015 17.935 13.365 1.00 91.56 109 SER A O 1
ATOM 873 N N . ALA A 1 110 ? -15.405 19.496 13.309 1.00 89.69 110 ALA A N 1
ATOM 874 C CA . ALA A 1 110 ? -16.127 20.412 12.431 1.00 89.69 110 ALA A CA 1
ATOM 875 C C . ALA A 1 110 ? -16.394 19.805 11.045 1.00 89.69 110 ALA A C 1
ATOM 877 O O . ALA A 1 110 ? -17.526 19.869 10.568 1.00 89.69 110 ALA A O 1
ATOM 878 N N . LEU A 1 111 ? -15.392 19.166 10.432 1.00 90.38 111 LEU A N 1
ATOM 879 C CA . LEU A 1 111 ? -15.541 18.467 9.152 1.00 90.38 111 LEU A CA 1
ATOM 880 C C . LEU A 1 111 ? -16.637 17.409 9.218 1.00 90.38 111 LEU A C 1
ATOM 882 O O . LEU A 1 111 ? -17.467 17.321 8.319 1.00 90.38 111 LEU A O 1
ATOM 886 N N . TRP A 1 112 ? -16.686 16.645 10.306 1.00 89.31 112 TRP A N 1
ATOM 887 C CA . TRP A 1 112 ? -17.686 15.601 10.439 1.00 89.31 112 TRP A CA 1
ATOM 888 C C . TRP A 1 112 ? -19.096 16.145 10.696 1.00 89.31 112 TRP A C 1
ATOM 890 O O . TRP A 1 112 ? -20.044 15.661 10.083 1.00 89.31 112 TRP A O 1
ATOM 900 N N . ARG A 1 113 ? -19.254 17.198 11.516 1.00 86.94 113 ARG A N 1
ATOM 901 C CA . ARG A 1 113 ? -20.566 17.863 11.692 1.00 86.94 113 ARG A CA 1
ATOM 902 C C . ARG A 1 113 ? -21.121 18.403 10.375 1.00 86.94 113 ARG A C 1
ATOM 904 O O . ARG A 1 113 ? -22.332 18.412 10.188 1.00 86.94 113 ARG A O 1
ATOM 911 N N . ASN A 1 114 ? -20.235 18.870 9.499 1.00 86.19 114 ASN A N 1
ATOM 912 C CA . ASN A 1 114 ? -20.589 19.458 8.210 1.00 86.19 114 ASN A CA 1
ATOM 913 C C . ASN A 1 114 ? -20.623 18.433 7.065 1.00 86.19 114 ASN A C 1
ATOM 915 O O . ASN A 1 114 ? -20.892 18.810 5.926 1.00 86.19 114 ASN A O 1
ATOM 919 N N . ALA A 1 115 ? -20.355 17.152 7.337 1.00 86.62 115 ALA A N 1
ATOM 920 C CA . ALA A 1 115 ? -20.395 16.114 6.319 1.00 86.62 115 ALA A CA 1
ATOM 921 C C . ALA A 1 115 ? -21.828 15.920 5.803 1.00 86.62 115 ALA A C 1
ATOM 923 O O . ALA A 1 115 ? -22.787 15.849 6.581 1.00 86.62 115 ALA A O 1
ATOM 924 N N . ALA A 1 116 ? -21.970 15.802 4.481 1.00 84.62 116 ALA A N 1
ATOM 925 C CA . ALA A 1 116 ? -23.258 15.555 3.853 1.00 84.62 116 ALA A CA 1
ATOM 926 C C . ALA A 1 116 ? -23.895 14.287 4.438 1.00 84.62 116 ALA A C 1
ATOM 928 O O . ALA A 1 116 ? -23.299 13.213 4.445 1.00 84.62 116 ALA A O 1
ATOM 929 N N . GLY A 1 117 ? -25.118 14.417 4.954 1.00 82.19 117 GLY A N 1
ATOM 930 C CA . GLY A 1 117 ? -25.862 13.278 5.471 1.00 82.19 117 GLY A CA 1
ATOM 931 C C . GLY A 1 117 ? -25.487 12.809 6.881 1.00 82.19 117 GLY A C 1
ATOM 932 O O . GLY A 1 117 ? -25.982 11.754 7.292 1.00 82.19 117 GLY A O 1
ATOM 933 N N . PHE A 1 118 ? -24.674 13.576 7.618 1.00 85.88 118 PHE A N 1
ATOM 934 C CA . PHE A 1 118 ? -24.447 13.380 9.050 1.00 85.88 118 PHE A CA 1
ATOM 935 C C . PHE A 1 118 ? -25.789 13.305 9.810 1.00 85.88 118 PHE A C 1
ATOM 937 O O . PHE A 1 118 ? -26.634 14.191 9.634 1.00 85.88 118 PHE A O 1
ATOM 944 N N . PRO A 1 119 ? -26.022 12.283 10.659 1.00 83.25 119 PRO A N 1
ATOM 945 C CA . PRO A 1 119 ? -27.289 12.109 11.363 1.00 83.25 119 PRO A CA 1
ATOM 946 C C . PRO A 1 119 ? -27.374 13.053 12.571 1.00 83.25 119 PRO A C 1
ATOM 948 O O . PRO A 1 119 ? -27.379 12.612 13.719 1.00 83.25 119 PRO A O 1
ATOM 951 N N . ALA A 1 120 ? -27.457 14.361 12.313 1.00 78.88 120 ALA A N 1
ATOM 952 C CA . ALA A 1 120 ? -27.465 15.414 13.332 1.00 78.88 120 ALA A CA 1
ATOM 953 C C . ALA A 1 120 ? -28.585 15.244 14.365 1.00 78.88 120 ALA A C 1
ATOM 955 O O . ALA A 1 120 ? -28.438 15.668 15.503 1.00 78.88 120 ALA A O 1
ATOM 956 N N . ASN A 1 121 ? -29.684 14.587 13.994 1.00 76.38 121 ASN A N 1
ATOM 957 C CA . ASN A 1 121 ? -30.758 14.309 14.932 1.00 76.38 121 ASN A CA 1
ATOM 958 C C . ASN A 1 121 ? -30.443 13.173 15.896 1.00 76.38 121 ASN A C 1
ATOM 960 O O . ASN A 1 121 ? -31.127 13.099 16.892 1.00 76.38 121 ASN A O 1
ATOM 964 N N . ASN A 1 122 ? -29.478 12.296 15.609 1.00 77.56 122 ASN A N 1
ATOM 965 C CA . ASN A 1 122 ? -29.249 11.064 16.367 1.00 77.56 122 ASN A CA 1
ATOM 966 C C . ASN A 1 122 ? -27.845 10.938 16.966 1.00 77.56 122 ASN A C 1
ATOM 968 O O . ASN A 1 122 ? -27.614 10.059 17.801 1.00 77.56 122 ASN A O 1
ATOM 972 N N . ALA A 1 123 ? -26.914 11.797 16.550 1.00 86.19 123 ALA A N 1
ATOM 973 C CA . ALA A 1 123 ? -25.517 11.712 16.930 1.00 86.19 123 ALA A CA 1
ATOM 974 C C . ALA A 1 123 ? -24.966 13.030 17.470 1.00 86.19 123 ALA A C 1
ATOM 976 O O . ALA A 1 123 ? -25.141 14.096 16.880 1.00 86.19 123 ALA A O 1
ATOM 977 N N . TRP A 1 124 ? -24.227 12.927 18.571 1.00 88.31 124 TRP A N 1
ATOM 978 C CA . TRP A 1 124 ? -23.498 14.024 19.188 1.00 88.31 124 TRP A CA 1
ATOM 979 C C . TRP A 1 124 ? -21.992 13.814 19.037 1.00 88.31 124 TRP A C 1
ATOM 981 O O . TRP A 1 124 ? -21.473 12.769 19.419 1.00 88.31 124 TRP A O 1
ATOM 991 N N . ILE A 1 125 ? -21.280 14.812 18.504 1.00 90.75 125 ILE A N 1
ATOM 992 C CA . ILE A 1 125 ? -19.812 14.797 18.456 1.00 90.75 125 ILE A CA 1
ATOM 993 C C . ILE A 1 125 ? -19.250 15.333 19.773 1.00 90.75 125 ILE A C 1
ATOM 995 O O . ILE A 1 125 ? -19.320 16.534 20.042 1.00 90.75 125 ILE A O 1
ATOM 999 N N . PHE A 1 126 ? -18.652 14.437 20.552 1.00 91.75 126 PHE A N 1
ATOM 1000 C CA . PHE A 1 126 ? -17.994 14.724 21.818 1.00 91.75 126 PHE A CA 1
ATOM 1001 C C . PHE A 1 126 ? -16.566 15.227 21.569 1.00 91.75 126 PHE A C 1
ATOM 1003 O O . PHE A 1 126 ? -15.669 14.456 21.224 1.00 91.75 126 PHE A O 1
ATOM 1010 N N . ALA A 1 127 ? -16.364 16.539 21.705 1.00 89.69 127 ALA A N 1
ATOM 1011 C CA . ALA A 1 127 ? -15.105 17.204 21.357 1.00 89.69 127 ALA A CA 1
ATOM 1012 C C . ALA A 1 127 ? -14.096 17.316 22.518 1.00 89.69 127 ALA A C 1
ATOM 1014 O O . ALA A 1 127 ? -12.942 17.653 22.266 1.00 89.69 127 ALA A O 1
ATOM 1015 N N . GLU A 1 128 ? -14.497 17.005 23.755 1.00 91.38 128 GLU A N 1
ATOM 1016 C CA . GLU A 1 128 ? -13.612 17.018 24.932 1.00 91.38 128 GLU A CA 1
ATOM 1017 C C . GLU A 1 128 ? -12.665 15.802 24.965 1.00 91.38 128 GLU A C 1
ATOM 1019 O O . GLU A 1 128 ? -12.777 14.889 24.143 1.00 91.38 128 GLU A O 1
ATOM 1024 N N . SER A 1 129 ? -11.728 15.768 25.916 1.00 92.62 129 SER A N 1
ATOM 1025 C CA . SER A 1 129 ? -10.709 14.711 26.053 1.00 92.62 129 SER A CA 1
ATOM 1026 C C . SER A 1 129 ? -11.279 13.317 26.370 1.00 92.62 129 SER A C 1
ATOM 1028 O O . SER A 1 129 ? -12.411 13.174 26.846 1.00 92.62 129 SER A O 1
ATOM 1030 N N . ARG A 1 130 ? -10.473 12.256 26.194 1.00 93.62 130 ARG A N 1
ATOM 1031 C CA . ARG A 1 130 ? -10.864 10.889 26.601 1.00 93.62 130 ARG A CA 1
ATOM 1032 C C . ARG A 1 130 ? -11.198 10.782 28.091 1.00 93.62 130 ARG A C 1
ATOM 1034 O O . ARG A 1 130 ? -12.144 10.080 28.441 1.00 93.62 130 ARG A O 1
ATOM 1041 N N . SER A 1 131 ? -10.460 11.477 28.958 1.00 92.69 131 SER A N 1
ATOM 1042 C CA . SER A 1 131 ? -10.736 11.492 30.400 1.00 92.69 131 SER A CA 1
ATOM 1043 C C . SER A 1 131 ? -12.058 12.192 30.723 1.00 92.69 131 SER A C 1
ATOM 1045 O O . SER A 1 131 ? -12.807 11.721 31.578 1.00 92.69 131 SER A O 1
ATOM 1047 N N . ALA A 1 132 ? -12.395 13.269 30.005 1.00 93.94 132 ALA A N 1
ATOM 1048 C CA . ALA A 1 132 ? -13.701 13.908 30.112 1.00 93.94 132 ALA A CA 1
ATOM 1049 C C . ALA A 1 132 ? -14.830 12.980 29.640 1.00 93.94 132 ALA A C 1
ATOM 1051 O O . ALA A 1 132 ? -15.865 12.920 30.301 1.00 93.94 132 ALA A O 1
ATOM 1052 N N . LEU A 1 133 ? -14.615 12.211 28.564 1.00 95.31 133 LEU A N 1
ATOM 1053 C CA . LEU A 1 133 ? -15.569 11.199 28.104 1.00 95.31 133 LEU A CA 1
ATOM 1054 C C . LEU A 1 133 ? -15.819 10.132 29.178 1.00 95.31 133 LEU A C 1
ATOM 1056 O O . LEU A 1 133 ? -16.973 9.829 29.452 1.00 95.31 133 LEU A O 1
ATOM 1060 N N . THR A 1 134 ? -14.771 9.596 29.814 1.00 95.62 134 THR A N 1
ATOM 1061 C CA . THR A 1 134 ? -14.926 8.597 30.889 1.00 95.62 134 THR A CA 1
ATOM 1062 C C . THR A 1 134 ? -15.764 9.145 32.043 1.00 95.62 134 THR A C 1
ATOM 1064 O O . THR A 1 134 ? -16.757 8.528 32.421 1.00 95.62 134 THR A O 1
ATOM 1067 N N . ARG A 1 135 ? -15.427 10.345 32.543 1.00 95.88 135 ARG A N 1
ATOM 1068 C CA . ARG A 1 135 ? -16.190 10.998 33.621 1.00 95.88 135 ARG A CA 1
ATOM 1069 C C . ARG A 1 135 ? -17.647 11.228 33.231 1.00 95.88 135 ARG A C 1
ATOM 1071 O O . ARG A 1 135 ? -18.538 11.007 34.039 1.00 95.88 135 ARG A O 1
ATOM 1078 N N . PHE A 1 136 ? -17.889 11.636 31.987 1.00 95.62 136 PHE A N 1
ATOM 1079 C CA . PHE A 1 136 ? -19.238 11.806 31.460 1.00 95.62 136 PHE A CA 1
ATOM 1080 C C . PHE A 1 136 ? -20.025 10.490 31.436 1.00 95.62 136 PHE A C 1
ATOM 1082 O O . PHE A 1 136 ? -21.176 10.471 31.867 1.00 95.62 136 PHE A O 1
ATOM 1089 N N . GLN A 1 137 ? -19.423 9.397 30.955 1.00 96.50 137 GLN A N 1
ATOM 1090 C CA . GLN A 1 137 ? -20.068 8.081 30.911 1.00 96.50 137 GLN A CA 1
ATOM 1091 C C . GLN A 1 137 ? -20.462 7.622 32.321 1.00 96.50 137 GLN A C 1
ATOM 1093 O O . GLN A 1 137 ? -21.619 7.270 32.548 1.00 96.50 137 GLN A O 1
ATOM 1098 N N . GLU A 1 138 ? -19.528 7.706 33.271 1.00 95.88 138 GLU A N 1
ATOM 1099 C CA . GLU A 1 138 ? -19.744 7.338 34.674 1.00 95.88 138 GLU A CA 1
ATOM 1100 C C . GLU A 1 138 ? -20.819 8.209 35.333 1.00 95.88 138 GLU A C 1
ATOM 1102 O O . GLU A 1 138 ? -21.718 7.689 35.994 1.00 95.88 138 GLU A O 1
ATOM 1107 N N . GLN A 1 139 ? -20.780 9.526 35.109 1.00 96.56 139 GLN A N 1
ATOM 1108 C CA . GLN A 1 139 ? -21.767 10.451 35.658 1.00 96.56 139 GLN A CA 1
ATOM 1109 C C . GLN A 1 139 ? -23.167 10.193 35.093 1.00 96.56 139 GLN A C 1
ATOM 1111 O O . GLN A 1 139 ? -24.142 10.161 35.846 1.00 96.56 139 GLN A O 1
ATOM 1116 N N . LEU A 1 140 ? -23.280 9.980 33.779 1.00 94.88 140 LEU A N 1
ATOM 1117 C CA . LEU A 1 140 ? -24.554 9.699 33.124 1.00 94.88 140 LEU A CA 1
ATOM 1118 C C . LEU A 1 140 ? -25.160 8.386 33.635 1.00 94.88 140 LEU A C 1
ATOM 1120 O O . LEU A 1 140 ? -26.326 8.358 34.032 1.00 94.88 140 LEU A O 1
ATOM 1124 N N . GLN A 1 141 ? -24.363 7.314 33.677 1.00 95.69 141 GLN A N 1
ATOM 1125 C CA . GLN A 1 141 ? -24.791 6.020 34.214 1.00 95.69 141 GLN A CA 1
ATOM 1126 C C . GLN A 1 141 ? -25.164 6.127 35.695 1.00 95.69 141 GLN A C 1
ATOM 1128 O O . GLN A 1 141 ? -26.188 5.583 36.105 1.00 95.69 141 GLN A O 1
ATOM 1133 N N . GLY A 1 142 ? -24.393 6.873 36.490 1.00 95.62 142 GLY A N 1
ATOM 1134 C CA . GLY A 1 142 ? -24.679 7.116 37.901 1.00 95.62 142 GLY A CA 1
ATOM 1135 C C . GLY A 1 142 ? -25.994 7.866 38.124 1.00 95.62 142 GLY A C 1
ATOM 1136 O O . GLY A 1 142 ? -26.755 7.508 39.021 1.00 95.62 142 GLY A O 1
ATOM 1137 N N . ASN A 1 143 ? -26.303 8.867 37.295 1.00 94.75 143 ASN A N 1
ATOM 1138 C CA . ASN A 1 143 ? -27.566 9.606 37.376 1.00 94.75 143 ASN A CA 1
ATOM 1139 C C . ASN A 1 143 ? -28.778 8.713 37.086 1.00 94.75 143 ASN A C 1
ATOM 1141 O O . ASN A 1 143 ? -29.759 8.766 37.822 1.00 94.75 143 ASN A O 1
ATOM 1145 N N . LEU A 1 144 ? -28.694 7.863 36.061 1.00 94.31 144 LEU A N 1
ATOM 1146 C CA . LEU A 1 144 ? -29.767 6.926 35.709 1.00 94.31 144 LEU A CA 1
ATOM 1147 C C . LEU A 1 144 ? -29.903 5.796 36.739 1.00 94.31 144 LEU A C 1
ATOM 1149 O O . LEU A 1 144 ? -31.015 5.449 37.128 1.00 94.31 144 LEU A O 1
ATOM 1153 N N . THR A 1 145 ? -28.784 5.301 37.274 1.00 94.31 145 THR A N 1
ATOM 1154 C CA . THR A 1 145 ? -28.777 4.258 38.314 1.00 94.31 145 THR A CA 1
ATOM 1155 C C . THR A 1 145 ? -29.472 4.730 39.595 1.00 94.31 145 THR A C 1
ATOM 1157 O O . THR A 1 145 ? -30.195 3.954 40.212 1.00 94.31 145 THR A O 1
ATOM 1160 N N . LYS A 1 146 ? -29.330 6.009 39.979 1.00 94.00 146 LYS A N 1
ATOM 1161 C CA . LYS A 1 146 ? -30.064 6.597 41.122 1.00 94.00 146 LYS A CA 1
ATOM 1162 C C . LYS A 1 146 ? -31.582 6.564 40.942 1.00 94.00 146 LYS A C 1
ATOM 1164 O O . LYS A 1 146 ? -32.308 6.552 41.930 1.00 94.00 146 LYS A O 1
ATOM 1169 N N . GLU A 1 147 ? -32.051 6.549 39.699 1.00 93.88 147 GLU A N 1
ATOM 1170 C CA . GLU A 1 147 ? -33.465 6.418 39.348 1.00 93.88 147 GLU A CA 1
ATOM 1171 C C . GLU A 1 147 ? -33.858 4.956 39.037 1.00 93.88 147 GLU A C 1
ATOM 1173 O O . GLU A 1 147 ? -34.946 4.715 38.526 1.00 93.88 147 GLU A O 1
ATOM 1178 N N . ASN A 1 148 ? -33.007 3.972 39.373 1.00 92.12 148 ASN A N 1
ATOM 1179 C CA . ASN A 1 148 ? -33.159 2.541 39.061 1.00 92.12 148 ASN A CA 1
ATOM 1180 C C . ASN A 1 148 ? -33.238 2.221 37.559 1.00 92.12 148 ASN A C 1
ATOM 1182 O O . ASN A 1 148 ? -33.811 1.210 37.160 1.00 92.12 148 ASN A O 1
ATOM 1186 N N . ILE A 1 149 ? -32.632 3.059 36.717 1.00 94.00 149 ILE A N 1
ATOM 1187 C CA . ILE A 1 149 ? -32.625 2.888 35.266 1.00 94.00 149 ILE A CA 1
ATOM 1188 C C . ILE A 1 149 ? -31.250 2.392 34.821 1.00 94.00 149 ILE A C 1
ATOM 1190 O O . ILE A 1 149 ? -30.228 3.030 35.073 1.00 94.00 149 ILE A O 1
ATOM 1194 N N . ASN A 1 150 ? -31.221 1.268 34.102 1.00 90.75 150 ASN A N 1
ATOM 1195 C CA . ASN A 1 150 ? -29.982 0.715 33.563 1.00 90.75 150 ASN A CA 1
ATOM 1196 C C . ASN A 1 150 ? -29.626 1.352 32.208 1.00 90.75 150 ASN A C 1
ATOM 1198 O O . ASN A 1 150 ? -30.421 1.309 31.261 1.00 90.75 150 ASN A O 1
ATOM 1202 N N . LEU A 1 151 ? -28.407 1.894 32.109 1.00 94.19 151 LEU A N 1
ATOM 1203 C CA . LEU A 1 151 ? -27.825 2.425 30.879 1.00 94.19 151 LEU A CA 1
ATOM 1204 C C . LEU A 1 151 ? -26.475 1.765 30.586 1.00 94.19 151 LEU A C 1
ATOM 1206 O O . LEU A 1 151 ? -25.537 1.845 31.381 1.00 94.19 151 LEU A O 1
ATOM 1210 N N . THR A 1 152 ? -26.339 1.205 29.388 1.00 95.38 152 THR A N 1
ATOM 1211 C CA . THR A 1 152 ? -25.082 0.604 28.919 1.00 95.38 152 THR A CA 1
ATOM 1212 C C . THR A 1 152 ? -24.575 1.276 27.651 1.00 95.38 152 THR A C 1
ATOM 1214 O O . THR A 1 152 ? -25.360 1.589 26.753 1.00 95.38 152 THR A O 1
ATOM 1217 N N . PHE A 1 153 ? -23.257 1.420 27.524 1.00 96.12 153 PHE A N 1
ATOM 1218 C CA . PHE A 1 153 ? -22.635 1.837 26.271 1.00 96.12 153 PHE A CA 1
ATOM 1219 C C . PHE A 1 153 ? -22.303 0.629 25.384 1.00 96.12 153 PHE A C 1
ATOM 1221 O O . PHE A 1 153 ? -21.832 -0.408 25.868 1.00 96.12 153 PHE A O 1
ATOM 1228 N N . LEU A 1 154 ? -22.559 0.786 24.085 1.00 95.44 154 LEU A N 1
ATOM 1229 C CA . LEU A 1 154 ? -22.183 -0.132 23.013 1.00 95.44 154 LEU A CA 1
ATOM 1230 C C . LEU A 1 154 ? -21.071 0.499 22.189 1.00 95.44 154 LEU A C 1
ATOM 1232 O O . LEU A 1 154 ? -21.219 1.629 21.734 1.00 95.44 154 LEU A O 1
ATOM 1236 N N . LEU A 1 155 ? -19.987 -0.228 21.961 1.00 95.50 155 LEU A N 1
ATOM 1237 C CA . LEU A 1 155 ? -18.859 0.249 21.178 1.00 95.50 155 LEU A CA 1
ATOM 1238 C C . LEU A 1 155 ? -19.081 -0.069 19.694 1.00 95.50 155 LEU A C 1
ATOM 1240 O O . LEU A 1 155 ? -19.106 -1.233 19.314 1.00 95.50 155 LEU A O 1
ATOM 1244 N N . LEU A 1 156 ? -19.222 0.943 18.839 1.00 94.38 156 LEU A N 1
ATOM 1245 C CA . LEU A 1 156 ? -19.209 0.774 17.384 1.00 94.38 156 LEU A CA 1
ATOM 1246 C C . LEU A 1 156 ? -17.786 0.935 16.866 1.00 94.38 156 LEU A C 1
ATOM 1248 O O . LEU A 1 156 ? -17.181 1.992 17.033 1.00 94.38 156 LEU A O 1
ATOM 1252 N N . VAL A 1 157 ? -17.275 -0.081 16.181 1.00 90.75 157 VAL A N 1
ATOM 1253 C CA . VAL A 1 157 ? -15.949 -0.044 15.560 1.00 90.75 157 VAL A CA 1
ATOM 1254 C C . VAL A 1 157 ? -15.988 -0.601 14.150 1.00 90.75 157 VAL A C 1
ATOM 1256 O O . VAL A 1 157 ? -16.785 -1.479 13.813 1.00 90.75 157 VAL A O 1
ATOM 1259 N N . GLY A 1 158 ? -15.085 -0.099 13.313 1.00 84.12 158 GLY A N 1
ATOM 1260 C CA . GLY A 1 158 ? -14.828 -0.721 12.025 1.00 84.12 158 GLY A CA 1
ATOM 1261 C C . GLY A 1 158 ? -14.217 -2.113 12.189 1.00 84.12 158 GLY A C 1
ATOM 1262 O O . GLY A 1 158 ? -13.710 -2.488 13.246 1.00 84.12 158 GLY A O 1
ATOM 1263 N N . SER A 1 159 ? -14.205 -2.860 11.095 1.00 74.81 159 SER A N 1
ATOM 1264 C CA . SER A 1 159 ? -13.576 -4.182 10.968 1.00 74.81 159 SER A CA 1
ATOM 1265 C C . SER A 1 159 ? -12.056 -4.263 11.220 1.00 74.81 159 SER A C 1
ATOM 1267 O O . SER A 1 159 ? -11.465 -5.319 11.064 1.00 74.81 159 SER A O 1
ATOM 1269 N N . ASP A 1 160 ? -11.392 -3.168 11.593 1.00 74.06 160 ASP A N 1
ATOM 1270 C CA . ASP A 1 160 ? -9.971 -3.109 11.959 1.00 74.06 160 ASP A CA 1
ATOM 1271 C C . ASP A 1 160 ? -9.760 -3.367 13.451 1.00 74.06 160 ASP A C 1
ATOM 1273 O O . ASP A 1 160 ? -8.656 -3.702 13.868 1.00 74.06 160 ASP A O 1
ATOM 1277 N N . TRP A 1 161 ? -10.818 -3.237 14.251 1.00 78.31 161 TRP A N 1
ATOM 1278 C CA . TRP A 1 161 ? -10.797 -3.496 15.692 1.00 78.31 161 TRP A CA 1
ATOM 1279 C C . TRP A 1 161 ? -11.284 -4.902 16.040 1.00 78.31 161 TRP A C 1
ATOM 1281 O O . TRP A 1 161 ? -11.192 -5.327 17.187 1.00 78.31 161 TRP A O 1
ATOM 1291 N N . ILE A 1 162 ? -11.851 -5.629 15.083 1.00 82.75 162 ILE A N 1
ATOM 1292 C CA . ILE A 1 162 ? -12.258 -7.015 15.281 1.00 82.75 162 ILE A CA 1
ATOM 1293 C C . ILE A 1 162 ? -11.753 -7.799 14.086 1.00 82.75 162 ILE A C 1
ATOM 1295 O O . ILE A 1 162 ? -12.139 -7.532 12.953 1.00 82.75 162 ILE A O 1
ATOM 1299 N N . SER A 1 163 ? -10.886 -8.765 14.358 1.00 79.75 163 SER A N 1
ATOM 1300 C CA . SER A 1 163 ? -10.332 -9.663 13.354 1.00 79.75 163 SER A CA 1
ATOM 1301 C C . SER A 1 163 ? -10.173 -11.068 13.924 1.00 79.75 163 SER A C 1
ATOM 1303 O O . SER A 1 163 ? -10.208 -11.271 15.139 1.00 79.75 163 SER A O 1
ATOM 1305 N N . THR A 1 164 ? -9.890 -12.043 13.064 1.00 79.19 164 THR A N 1
ATOM 1306 C CA . THR A 1 164 ? -9.506 -13.399 13.492 1.00 79.19 164 THR A CA 1
ATOM 1307 C C . THR A 1 164 ? -8.215 -13.437 14.318 1.00 79.19 164 THR A C 1
ATOM 1309 O O . THR A 1 164 ? -7.901 -14.468 14.907 1.00 79.19 164 THR A O 1
ATOM 1312 N N . ARG A 1 165 ? -7.445 -12.340 14.369 1.00 72.44 165 ARG A N 1
ATOM 1313 C CA . ARG A 1 165 ? -6.146 -12.261 15.062 1.00 72.44 165 ARG A CA 1
ATOM 1314 C C . ARG A 1 165 ? -6.174 -11.439 16.345 1.00 72.44 165 ARG A C 1
ATOM 1316 O O . ARG A 1 165 ? -5.296 -11.617 17.184 1.00 72.44 165 ARG A O 1
ATOM 1323 N N . ALA A 1 166 ? -7.128 -10.526 16.477 1.00 67.62 166 ALA A N 1
ATOM 1324 C CA . ALA A 1 166 ? -7.229 -9.623 17.612 1.00 67.62 166 ALA A CA 1
ATOM 1325 C C . ALA A 1 166 ? -8.671 -9.146 17.789 1.00 67.62 166 ALA A C 1
ATOM 1327 O O . ALA A 1 166 ? -9.306 -8.700 16.830 1.00 67.62 166 ALA A O 1
ATOM 1328 N N . VAL A 1 167 ? -9.142 -9.196 19.035 1.00 76.06 167 VAL A N 1
ATOM 1329 C CA . VAL A 1 167 ? -10.414 -8.621 19.481 1.00 76.06 167 VAL A CA 1
ATOM 1330 C C . VAL A 1 167 ? -10.097 -7.569 20.524 1.00 76.06 167 VAL A C 1
ATOM 1332 O O . VAL A 1 167 ? -9.404 -7.852 21.501 1.00 76.06 167 VAL A O 1
ATOM 1335 N N . TYR A 1 168 ? -10.582 -6.353 20.311 1.00 79.56 168 TYR A N 1
ATOM 1336 C CA . TYR A 1 168 ? -10.433 -5.289 21.292 1.00 79.56 168 TYR A CA 1
ATOM 1337 C C . TYR A 1 168 ? -11.500 -5.422 22.377 1.00 79.56 168 TYR A C 1
ATOM 1339 O O . TYR 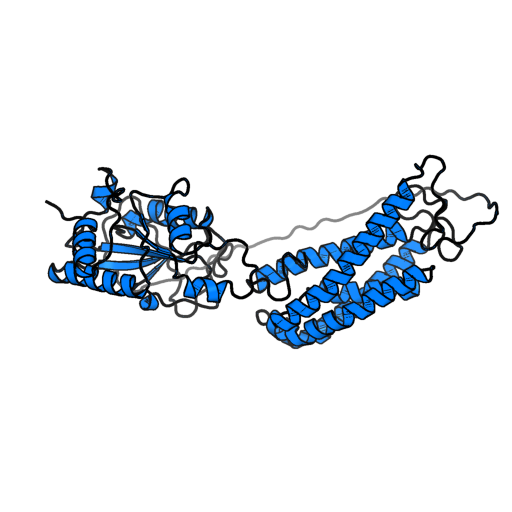A 1 168 ? -12.685 -5.574 22.081 1.00 79.56 168 TYR A O 1
ATOM 1347 N N . ASP A 1 169 ? -11.064 -5.335 23.632 1.00 85.50 169 ASP A N 1
ATOM 1348 C CA . ASP A 1 169 ? -11.950 -5.366 24.791 1.00 85.50 169 ASP A CA 1
ATOM 1349 C C . ASP A 1 169 ? -12.779 -4.064 24.874 1.00 85.50 169 ASP A C 1
ATOM 1351 O O . ASP A 1 169 ? -12.195 -2.984 25.058 1.00 85.50 169 ASP A O 1
ATOM 1355 N N . PRO A 1 170 ? -14.125 -4.124 24.758 1.00 90.06 170 PRO A N 1
ATOM 1356 C CA . PRO A 1 170 ? -14.981 -2.947 24.898 1.00 90.06 170 PRO A CA 1
ATOM 1357 C C . PRO A 1 170 ? -14.868 -2.278 26.275 1.00 90.06 170 PRO A C 1
ATOM 1359 O O . PRO A 1 170 ? -15.124 -1.073 26.384 1.00 90.06 170 PRO A O 1
ATOM 1362 N N . GLY A 1 171 ? -14.420 -3.005 27.306 1.00 90.44 171 GLY A N 1
ATOM 1363 C CA . GLY A 1 171 ? -14.211 -2.478 28.653 1.00 90.44 171 GLY A CA 1
ATOM 1364 C C . GLY A 1 171 ? -13.242 -1.292 28.700 1.00 90.44 171 GLY A C 1
ATOM 1365 O O . GLY A 1 171 ? -13.459 -0.351 29.463 1.00 90.44 171 GLY A O 1
ATOM 1366 N N . GLN A 1 172 ? -12.248 -1.241 27.803 1.00 90.19 172 GLN A N 1
ATOM 1367 C CA . GLN A 1 172 ? -11.312 -0.106 27.686 1.00 90.19 172 GLN A CA 1
ATOM 1368 C C . GLN A 1 172 ? -12.004 1.222 27.311 1.00 90.19 172 GLN A C 1
ATOM 1370 O O . GLN A 1 172 ? -11.464 2.316 27.522 1.00 90.19 172 GLN A O 1
ATOM 1375 N N . TRP A 1 173 ? -13.214 1.136 26.757 1.00 93.19 173 TRP A N 1
ATOM 1376 C CA . TRP A 1 173 ? -14.061 2.266 26.378 1.00 93.19 173 TRP A CA 1
ATOM 1377 C C . TRP A 1 173 ? -15.257 2.472 27.314 1.00 93.19 173 TRP A C 1
ATOM 1379 O O . TRP A 1 173 ? -16.190 3.199 26.963 1.00 93.19 173 TRP A O 1
ATOM 1389 N N . ASN A 1 174 ? -15.249 1.836 28.492 1.00 94.62 174 ASN A N 1
ATOM 1390 C CA . ASN A 1 174 ? -16.395 1.778 29.405 1.00 94.62 174 ASN A CA 1
ATOM 1391 C C . ASN A 1 174 ? -17.661 1.262 28.684 1.00 94.62 174 ASN A C 1
ATOM 1393 O O . ASN A 1 174 ? -18.778 1.704 28.955 1.00 94.62 174 ASN A O 1
ATOM 1397 N N . CYS A 1 175 ? -17.478 0.363 27.711 1.00 94.94 175 CYS A N 1
ATOM 1398 C CA . CYS A 1 175 ? -18.547 -0.251 26.934 1.00 94.94 175 CYS A CA 1
ATOM 1399 C C . CYS A 1 175 ? -18.707 -1.722 27.326 1.00 94.94 175 CYS A C 1
ATOM 1401 O O . CYS A 1 175 ? -17.760 -2.374 27.755 1.00 94.94 175 CYS A O 1
ATOM 1403 N N . SER A 1 176 ? -19.924 -2.235 27.166 1.00 90.31 176 SER A N 1
ATOM 1404 C CA . SER A 1 176 ? -20.279 -3.614 27.541 1.00 90.31 176 SER A CA 1
ATOM 1405 C C . SER A 1 176 ? -20.145 -4.608 26.388 1.00 90.31 176 SER A C 1
ATOM 1407 O O . SER A 1 176 ? -19.797 -5.764 26.595 1.00 90.31 176 SER A O 1
ATOM 1409 N N . GLU A 1 177 ? -20.418 -4.154 25.167 1.00 89.75 177 GLU A N 1
ATOM 1410 C CA . GLU A 1 177 ? -20.458 -4.978 23.962 1.00 89.75 177 GLU A CA 1
ATOM 1411 C C . GLU A 1 177 ? -19.895 -4.173 22.786 1.00 89.75 177 GLU A C 1
ATOM 1413 O O . GLU A 1 177 ? -19.938 -2.936 22.792 1.00 89.75 177 GLU A O 1
ATOM 1418 N N . THR A 1 178 ? -19.422 -4.880 21.760 1.00 90.69 178 THR A N 1
ATOM 1419 C CA . THR A 1 178 ? -18.893 -4.288 20.529 1.00 90.69 178 THR A CA 1
ATOM 1420 C C . THR A 1 178 ? -19.766 -4.662 19.334 1.00 90.69 178 THR A C 1
ATOM 1422 O O . THR A 1 178 ? -20.139 -5.819 19.165 1.00 90.69 178 THR A O 1
ATOM 1425 N N . ILE A 1 179 ? -20.055 -3.686 18.475 1.00 90.81 179 ILE A N 1
ATOM 1426 C CA . ILE A 1 179 ? -20.706 -3.856 17.177 1.00 90.81 179 ILE A CA 1
ATOM 1427 C C . ILE A 1 179 ? -19.671 -3.577 16.092 1.00 90.81 179 ILE A C 1
ATOM 1429 O O . ILE A 1 179 ? -18.988 -2.551 16.116 1.00 90.81 179 ILE A O 1
ATOM 1433 N N . THR A 1 180 ? -19.591 -4.474 15.115 1.00 88.88 180 THR A N 1
ATOM 1434 C CA . THR A 1 180 ? -18.804 -4.275 13.899 1.00 88.88 180 THR A CA 1
ATOM 1435 C C . THR A 1 180 ? -19.591 -4.712 12.673 1.00 88.88 180 THR A C 1
ATOM 1437 O O . THR A 1 180 ? -20.600 -5.408 12.782 1.00 88.88 180 THR A O 1
ATOM 1440 N N . SER A 1 181 ? -19.143 -4.271 11.506 1.00 85.56 181 SER A N 1
ATOM 1441 C CA . SER A 1 181 ? -19.749 -4.593 10.222 1.00 85.56 181 SER A CA 1
ATOM 1442 C C . SER A 1 181 ? -18.694 -4.538 9.124 1.00 85.56 181 SER A C 1
ATOM 1444 O O . SER A 1 181 ? -17.709 -3.800 9.221 1.00 85.56 181 SER A O 1
ATOM 1446 N N . ASP A 1 182 ? -18.927 -5.307 8.067 1.00 83.50 182 ASP A N 1
ATOM 1447 C CA . ASP A 1 182 ? -18.139 -5.319 6.843 1.00 83.50 182 ASP A CA 1
ATOM 1448 C C . ASP A 1 182 ? -18.690 -4.386 5.749 1.00 83.50 182 ASP A C 1
ATOM 1450 O O . ASP A 1 182 ? -18.138 -4.336 4.653 1.00 83.50 182 ASP A O 1
ATOM 1454 N N . VAL A 1 183 ? -19.736 -3.604 6.055 1.00 83.25 183 VAL A N 1
ATOM 1455 C CA . VAL A 1 183 ? -20.363 -2.639 5.130 1.00 83.25 183 VAL A CA 1
ATOM 1456 C C . VAL A 1 183 ? -19.352 -1.651 4.549 1.00 83.25 183 VAL A C 1
ATOM 1458 O O . VAL A 1 183 ? -19.434 -1.310 3.374 1.00 83.25 183 VAL A O 1
ATOM 1461 N N . SER A 1 184 ? -18.400 -1.176 5.357 1.00 78.12 184 SER A N 1
ATOM 1462 C CA . SER A 1 184 ? -17.410 -0.193 4.903 1.00 78.12 184 SER A CA 1
ATOM 1463 C C . SER A 1 184 ? -16.159 -0.824 4.291 1.00 78.12 184 SER A C 1
ATOM 1465 O O . SER A 1 184 ? -15.516 -0.194 3.453 1.00 78.12 184 SER A O 1
ATOM 1467 N N . ARG A 1 185 ? -15.792 -2.040 4.716 1.00 77.06 185 ARG A N 1
ATOM 1468 C CA . ARG A 1 185 ? -14.687 -2.830 4.158 1.00 77.06 185 ARG A CA 1
ATOM 1469 C C . ARG A 1 185 ? -14.785 -4.297 4.613 1.00 77.06 185 ARG A C 1
ATOM 1471 O O . ARG A 1 185 ? -15.249 -4.532 5.732 1.00 77.06 185 ARG A O 1
ATOM 1478 N N . PRO A 1 186 ? -14.253 -5.255 3.833 1.00 81.31 186 PRO A N 1
ATOM 1479 C CA . PRO A 1 186 ? -14.267 -6.675 4.184 1.00 81.31 186 PRO A CA 1
ATOM 1480 C C . PRO A 1 186 ? -13.677 -6.976 5.570 1.00 81.31 186 PRO A C 1
ATOM 1482 O O . PRO A 1 186 ? -12.748 -6.306 6.025 1.00 81.31 186 PRO A O 1
ATOM 1485 N N . VAL A 1 187 ? -14.201 -8.019 6.215 1.00 84.06 187 VAL A N 1
ATOM 1486 C CA . VAL A 1 187 ? -13.693 -8.588 7.475 1.00 84.06 187 VAL A CA 1
ATOM 1487 C C . VAL A 1 187 ? -13.020 -9.933 7.203 1.00 84.06 187 VAL A C 1
ATOM 1489 O O . VAL A 1 187 ? -13.467 -10.696 6.351 1.00 84.06 187 VAL A O 1
ATOM 1492 N N . ASP A 1 188 ? -11.968 -10.266 7.947 1.00 83.69 188 ASP A N 1
ATOM 1493 C CA . ASP A 1 188 ? -11.224 -11.524 7.768 1.00 83.69 188 ASP A CA 1
ATOM 1494 C C . ASP A 1 188 ? -11.936 -12.756 8.358 1.00 83.69 188 ASP A C 1
ATOM 1496 O O . ASP A 1 188 ? -11.569 -13.896 8.061 1.00 83.69 188 ASP A O 1
ATOM 1500 N N . PHE A 1 189 ? -12.966 -12.532 9.177 1.00 85.56 189 PHE A N 1
ATOM 1501 C CA . PHE A 1 189 ? -13.812 -13.576 9.744 1.00 85.56 189 PHE A CA 1
ATOM 1502 C C . PHE A 1 189 ? -15.065 -13.875 8.910 1.00 85.56 189 PHE A C 1
ATOM 1504 O O . PHE A 1 189 ? -15.784 -14.806 9.251 1.00 85.56 189 PHE A O 1
ATOM 1511 N N . ARG A 1 190 ? -15.332 -13.163 7.806 1.00 84.44 190 ARG A N 1
ATOM 1512 C CA . ARG A 1 190 ? -16.422 -13.495 6.871 1.00 84.44 190 ARG A CA 1
ATOM 1513 C C . ARG A 1 190 ? -15.846 -14.194 5.648 1.00 84.44 190 ARG A C 1
ATOM 1515 O O . ARG A 1 190 ? -15.003 -13.650 4.946 1.00 84.44 190 ARG A O 1
ATOM 1522 N N . CYS A 1 191 ? -16.293 -15.419 5.411 1.00 80.19 191 CYS A N 1
ATOM 1523 C CA . CYS A 1 191 ? -16.040 -16.185 4.196 1.00 80.19 191 CYS A CA 1
ATOM 1524 C C . CYS A 1 191 ? -17.328 -16.235 3.362 1.00 80.19 191 CYS A C 1
ATOM 1526 O O . CYS A 1 191 ? -18.407 -15.928 3.863 1.00 80.19 191 CYS A O 1
ATOM 1528 N N . GLU A 1 192 ? -17.220 -16.624 2.092 1.00 75.44 192 GLU A N 1
ATOM 1529 C CA . GLU A 1 192 ? -18.334 -16.600 1.127 1.00 75.44 192 GLU A CA 1
ATOM 1530 C C . GLU A 1 192 ? -19.594 -17.328 1.632 1.00 75.44 192 GLU A C 1
ATOM 1532 O O . GLU A 1 192 ? -20.706 -16.850 1.427 1.00 75.44 192 GLU A O 1
ATOM 1537 N N . TYR A 1 193 ? -19.412 -18.421 2.381 1.00 78.50 193 TYR A N 1
ATOM 1538 C CA . TYR A 1 193 ? -20.507 -19.258 2.885 1.00 78.50 193 TYR A CA 1
ATOM 1539 C C . TYR A 1 193 ? -20.486 -19.476 4.406 1.00 78.50 193 TYR A C 1
ATOM 1541 O O . TYR A 1 193 ? -21.323 -20.209 4.925 1.00 78.50 193 TYR A O 1
ATOM 1549 N N . THR A 1 194 ? -19.527 -18.897 5.140 1.00 82.06 194 THR A N 1
ATOM 1550 C CA . THR A 1 194 ? -19.337 -19.171 6.578 1.00 82.06 194 THR A CA 1
ATOM 1551 C C . THR A 1 194 ? -18.744 -17.977 7.328 1.00 82.06 194 THR A C 1
ATOM 1553 O O . THR A 1 194 ? -18.189 -17.056 6.729 1.00 82.06 194 THR A O 1
ATOM 1556 N N . LEU A 1 195 ? -18.824 -18.004 8.661 1.00 85.75 195 LEU A N 1
ATOM 1557 C CA . LEU A 1 195 ? -18.099 -17.084 9.536 1.00 85.75 195 LEU A CA 1
ATOM 1558 C C . LEU A 1 195 ? -17.009 -17.856 10.292 1.00 85.75 195 LEU A C 1
ATOM 1560 O O . LEU A 1 195 ? -17.282 -18.887 10.903 1.00 85.75 195 LEU A O 1
ATOM 1564 N N . ARG A 1 196 ? -15.763 -17.376 10.244 1.00 86.50 196 ARG A N 1
ATOM 1565 C CA . ARG A 1 196 ? -14.649 -17.947 11.011 1.00 86.50 196 ARG A CA 1
ATOM 1566 C C . ARG A 1 196 ? -14.802 -17.596 12.480 1.00 86.50 196 ARG A C 1
ATOM 1568 O O . ARG A 1 196 ? -15.194 -16.479 12.814 1.00 86.50 196 ARG A O 1
ATOM 1575 N N . GLN A 1 197 ? -14.424 -18.525 13.347 1.00 86.12 197 GLN A N 1
ATOM 1576 C CA . GLN A 1 197 ? -14.459 -18.294 14.782 1.00 86.12 197 GLN A CA 1
ATOM 1577 C C . GLN A 1 197 ? -13.504 -17.168 15.183 1.00 86.12 197 GLN A C 1
ATOM 1579 O O . GLN A 1 197 ? -12.347 -17.136 14.756 1.00 86.12 197 GLN A O 1
ATOM 1584 N N . ILE A 1 198 ? -13.995 -16.255 16.016 1.00 84.62 198 ILE A N 1
ATOM 1585 C CA . ILE A 1 198 ? -13.184 -15.184 16.587 1.00 84.62 198 ILE A CA 1
ATOM 1586 C C . ILE A 1 198 ? -12.568 -15.697 17.901 1.00 84.62 198 ILE A C 1
ATOM 1588 O O . ILE A 1 198 ? -13.307 -16.192 18.760 1.00 84.62 198 ILE A O 1
ATOM 1592 N N . PRO A 1 199 ? -11.237 -15.600 18.097 1.00 77.00 199 PRO A N 1
ATOM 1593 C CA . PRO A 1 199 ? -10.605 -16.028 19.342 1.00 77.00 199 PRO A CA 1
ATOM 1594 C C . PRO A 1 199 ? -11.197 -15.315 20.563 1.00 77.00 199 PRO A C 1
ATOM 1596 O O . PRO A 1 199 ? -11.306 -14.092 20.579 1.00 77.00 199 PRO A O 1
ATOM 1599 N N . GLY A 1 200 ? -11.555 -16.080 21.597 1.00 76.50 200 GLY A N 1
ATOM 1600 C CA . GLY A 1 200 ? -12.156 -15.539 22.822 1.00 76.50 200 GLY A CA 1
ATOM 1601 C C . GLY A 1 200 ? -13.658 -15.244 22.728 1.00 76.50 200 GLY A C 1
ATOM 1602 O O . GLY A 1 200 ? -14.238 -14.785 23.708 1.00 76.50 200 GLY A O 1
ATOM 1603 N N . CYS A 1 201 ? -14.301 -15.532 21.592 1.00 81.06 201 CYS A N 1
ATOM 1604 C CA . CYS A 1 201 ? -15.751 -15.449 21.430 1.00 81.06 201 CYS A CA 1
ATOM 1605 C C . CYS A 1 201 ? -16.390 -16.846 21.387 1.00 81.06 201 CYS A C 1
ATOM 1607 O O . CYS A 1 201 ? -15.727 -17.832 21.059 1.00 81.06 201 CYS A O 1
ATOM 1609 N N . PHE A 1 202 ? -17.688 -16.914 21.695 1.00 84.38 202 PHE A N 1
ATOM 1610 C CA . PHE A 1 202 ? -18.524 -18.097 21.459 1.00 84.38 202 PHE A CA 1
ATOM 1611 C C . PHE A 1 202 ? -18.870 -18.253 19.974 1.00 84.38 202 PHE A C 1
ATOM 1613 O O . PHE A 1 202 ? -18.645 -17.330 19.186 1.00 84.38 202 PHE A O 1
ATOM 1620 N N . ASP A 1 203 ? -19.405 -19.415 19.598 1.00 84.25 203 ASP A N 1
ATOM 1621 C CA . ASP A 1 203 ? -19.833 -19.700 18.227 1.00 84.25 203 ASP A CA 1
ATOM 1622 C C . ASP A 1 203 ? -20.822 -18.653 17.702 1.00 84.25 203 ASP A C 1
ATOM 1624 O O . ASP A 1 203 ? -21.631 -18.081 18.442 1.00 84.25 203 ASP A O 1
ATOM 1628 N N . TRP A 1 204 ? -20.768 -18.417 16.393 1.00 87.19 204 TRP A N 1
ATOM 1629 C CA . TRP A 1 204 ? -21.678 -17.495 15.730 1.00 87.19 204 TRP A CA 1
ATOM 1630 C C . TRP A 1 204 ? -23.126 -17.957 15.856 1.00 87.19 204 TRP A C 1
ATOM 1632 O O . TRP A 1 204 ? -23.486 -19.063 15.456 1.00 87.19 204 TRP A O 1
ATOM 1642 N N . VAL A 1 205 ? -23.980 -17.060 16.343 1.00 86.69 205 VAL A N 1
ATOM 1643 C CA . VAL A 1 205 ? -25.426 -17.276 16.400 1.00 86.69 205 VAL A CA 1
ATOM 1644 C C . VAL A 1 205 ? -26.099 -16.295 15.458 1.00 86.69 205 VAL A C 1
ATOM 1646 O O . VAL A 1 205 ? -26.028 -15.080 15.652 1.00 86.69 205 VAL A O 1
ATOM 1649 N N . GLN A 1 206 ? -26.789 -16.820 14.447 1.00 82.62 206 GLN A N 1
ATOM 1650 C CA . GLN A 1 206 ? -27.615 -15.993 13.580 1.00 82.62 206 GLN A CA 1
ATOM 1651 C C . GLN A 1 206 ? -28.818 -15.472 14.373 1.00 82.62 206 GLN A C 1
ATOM 1653 O O . GLN A 1 206 ? -29.581 -16.236 14.966 1.00 82.62 206 GLN A O 1
ATOM 1658 N N . ARG A 1 207 ? -28.989 -14.149 14.394 1.00 75.38 207 ARG A N 1
ATOM 1659 C CA . ARG A 1 207 ? -30.138 -13.490 15.017 1.00 75.38 207 ARG A CA 1
ATOM 1660 C C . ARG A 1 207 ? -30.945 -12.783 13.937 1.00 75.38 207 ARG A C 1
ATOM 1662 O O . ARG A 1 207 ? -30.436 -11.894 13.264 1.00 75.38 207 ARG A O 1
ATOM 1669 N N . PHE A 1 208 ? -32.202 -13.187 13.788 1.00 72.50 208 PHE A N 1
ATOM 1670 C CA . PHE A 1 208 ? -33.175 -12.485 12.960 1.00 72.50 208 PHE A CA 1
ATOM 1671 C C . PHE A 1 208 ? -33.927 -11.494 13.836 1.00 72.50 208 PHE A C 1
ATOM 1673 O O . PHE A 1 208 ? -34.558 -11.881 14.820 1.00 72.50 208 PHE A O 1
ATOM 1680 N N . PHE A 1 209 ? -33.862 -10.218 13.482 1.00 62.69 209 PHE A N 1
ATOM 1681 C CA . PHE A 1 209 ? -34.678 -9.200 14.120 1.00 62.69 209 PHE A CA 1
ATOM 1682 C C . PHE A 1 209 ? -35.933 -9.012 13.267 1.00 62.69 209 PHE A C 1
ATOM 1684 O O . PHE A 1 209 ? -35.883 -8.380 12.216 1.00 62.69 209 PHE A O 1
ATOM 1691 N N . ALA A 1 210 ? -37.039 -9.641 13.670 1.00 49.00 210 ALA A N 1
ATOM 1692 C CA . ALA A 1 210 ? -38.316 -9.482 12.981 1.00 49.00 210 ALA A CA 1
ATOM 1693 C C . ALA A 1 210 ? -38.823 -8.037 13.132 1.00 49.00 210 ALA A C 1
ATOM 1695 O O . ALA A 1 210 ? -38.712 -7.454 14.210 1.00 49.00 210 ALA A O 1
ATOM 1696 N N . GLU A 1 211 ? -39.450 -7.479 12.091 1.00 45.53 211 GLU A N 1
ATOM 1697 C CA . GLU A 1 211 ? -40.046 -6.129 12.131 1.00 45.53 211 GLU A CA 1
ATOM 1698 C C . GLU A 1 211 ? -41.145 -5.977 13.205 1.00 45.53 211 GLU A C 1
ATOM 1700 O O . GLU A 1 211 ? -41.499 -4.859 13.593 1.00 45.53 211 GLU A O 1
ATOM 1705 N N . SER A 1 212 ? -41.647 -7.088 13.753 1.00 44.72 212 SER A N 1
ATOM 1706 C CA . SER A 1 212 ? -42.546 -7.110 14.907 1.00 44.72 212 SER A CA 1
ATOM 1707 C C . SER A 1 212 ? -42.488 -8.449 15.659 1.00 44.72 212 SER A C 1
ATOM 1709 O O . SER A 1 212 ? -43.084 -9.434 15.243 1.00 44.72 212 SER A O 1
ATOM 1711 N N . ALA A 1 213 ? -41.798 -8.500 16.799 1.00 28.19 213 ALA A N 1
ATOM 1712 C CA . ALA A 1 213 ? -42.044 -9.523 17.820 1.00 28.19 213 ALA A CA 1
ATOM 1713 C C . ALA A 1 213 ? -41.697 -8.975 19.221 1.00 28.19 213 ALA A C 1
ATOM 1715 O O . ALA A 1 213 ? -40.734 -8.210 19.337 1.00 28.19 213 ALA A O 1
ATOM 1716 N N . PRO A 1 214 ? -42.464 -9.314 20.278 1.00 34.03 214 PRO A N 1
ATOM 1717 C CA . PRO A 1 214 ? -42.213 -8.825 21.632 1.00 34.03 214 PRO A CA 1
ATOM 1718 C C . PRO A 1 214 ? -40.930 -9.434 22.206 1.00 34.03 214 PRO A C 1
ATOM 1720 O O . PRO A 1 214 ? -40.561 -10.556 21.866 1.00 34.03 214 PRO A O 1
ATOM 1723 N N . CYS A 1 215 ? -40.263 -8.693 23.094 1.00 34.00 215 CYS A N 1
ATOM 1724 C CA . CYS A 1 215 ? -39.057 -9.122 23.801 1.00 34.00 215 CYS A CA 1
ATOM 1725 C C . CYS A 1 215 ? -39.231 -10.512 24.438 1.00 34.00 215 CYS A C 1
ATOM 1727 O O . CYS A 1 215 ? -40.041 -10.677 25.346 1.00 34.00 215 CYS A O 1
ATOM 1729 N N . ILE A 1 216 ? -38.429 -11.486 23.998 1.00 30.09 216 ILE A N 1
ATOM 1730 C CA . ILE A 1 216 ? -38.305 -12.802 24.641 1.00 30.09 216 ILE A CA 1
ATOM 1731 C C . ILE A 1 216 ? -37.045 -12.791 25.531 1.00 30.09 216 ILE A C 1
ATOM 1733 O O . ILE A 1 216 ? -36.023 -12.229 25.108 1.00 30.09 216 ILE A O 1
ATOM 1737 N N . PRO A 1 217 ? -37.081 -13.367 26.751 1.00 31.23 217 PRO A N 1
ATOM 1738 C CA . PRO A 1 217 ? -35.921 -13.434 27.635 1.00 31.23 217 PRO A CA 1
ATOM 1739 C C . PRO A 1 217 ? -34.832 -14.329 27.036 1.00 31.23 217 PRO A C 1
ATOM 1741 O O . PRO A 1 217 ? -35.120 -15.350 26.414 1.00 31.23 217 PRO A O 1
ATOM 1744 N N . TRP A 1 218 ? -33.574 -13.936 27.218 1.00 35.16 218 TRP A N 1
ATOM 1745 C CA . TRP A 1 218 ? -32.423 -14.756 26.853 1.00 35.16 218 TRP A CA 1
ATOM 1746 C C . TRP A 1 218 ? -32.154 -15.786 27.953 1.00 35.16 218 TRP A C 1
ATOM 1748 O O . TRP A 1 218 ? -31.820 -15.384 29.062 1.00 35.16 218 TRP A O 1
ATOM 1758 N N . ASP A 1 219 ? -32.220 -17.073 27.613 1.00 28.78 219 ASP A N 1
ATOM 1759 C CA . ASP A 1 219 ? -31.564 -18.156 28.356 1.00 28.78 219 ASP A CA 1
ATOM 1760 C C . ASP A 1 219 ? -30.562 -18.880 27.430 1.00 28.78 219 ASP A C 1
ATOM 1762 O O . ASP A 1 219 ? -30.819 -18.988 26.222 1.00 28.78 219 ASP A O 1
ATOM 1766 N N . PRO A 1 220 ? -29.399 -19.339 27.931 1.00 34.06 220 PRO A N 1
ATOM 1767 C CA . PRO A 1 220 ? -28.356 -19.921 27.099 1.00 34.06 220 PRO A CA 1
ATOM 1768 C C . PRO A 1 220 ? -28.490 -21.456 26.988 1.00 34.06 220 PRO A C 1
ATOM 1770 O O . PRO A 1 220 ? -28.586 -22.149 27.995 1.00 34.06 220 PRO A O 1
ATOM 1773 N N . PHE A 1 221 ? -28.369 -21.954 25.747 1.00 33.47 221 PHE A N 1
ATOM 1774 C CA . PHE A 1 221 ? -28.196 -23.351 25.283 1.00 33.47 221 PHE A CA 1
ATOM 1775 C C . PHE A 1 221 ? -29.438 -24.244 25.079 1.00 33.47 221 PHE A C 1
ATOM 1777 O O . PHE A 1 221 ? -30.093 -24.621 26.041 1.00 33.47 221 PHE A O 1
ATOM 1784 N N . GLN A 1 222 ? -29.640 -24.717 23.830 1.00 24.83 222 GLN A N 1
ATOM 1785 C CA . GLN A 1 222 ? -29.700 -26.153 23.466 1.00 24.83 222 GLN A CA 1
ATOM 1786 C C . GLN A 1 222 ? -29.884 -26.418 21.939 1.00 24.83 222 GLN A C 1
ATOM 1788 O O . GLN A 1 222 ? -30.858 -25.947 21.364 1.00 24.83 222 GLN A O 1
ATOM 1793 N N . ILE A 1 223 ? -29.007 -27.285 21.370 1.00 28.67 223 ILE A N 1
ATOM 1794 C CA . ILE A 1 223 ? -29.271 -28.352 20.344 1.00 28.67 223 ILE A CA 1
ATOM 1795 C C . ILE A 1 223 ? -29.505 -27.878 18.872 1.00 28.67 223 ILE A C 1
ATOM 1797 O O . ILE A 1 223 ? -30.128 -26.852 18.667 1.00 28.67 223 ILE A O 1
ATOM 1801 N N . SER A 1 224 ? -29.104 -28.506 17.744 1.00 23.28 224 SER A N 1
ATOM 1802 C CA . SER A 1 224 ? -28.425 -29.753 17.303 1.00 23.28 224 SER A CA 1
ATOM 1803 C C . SER A 1 224 ? -27.966 -29.553 15.840 1.00 23.28 224 SER A C 1
ATOM 1805 O O . SER A 1 224 ? -28.650 -28.870 15.080 1.00 23.28 224 SER A O 1
ATOM 1807 N N . TYR A 1 225 ? -26.875 -30.200 15.414 1.00 26.59 225 TYR A N 1
ATOM 1808 C CA . TYR A 1 225 ? -26.399 -30.214 14.021 1.00 26.59 225 TYR A CA 1
ATOM 1809 C C . TYR A 1 225 ? -27.186 -31.201 13.140 1.00 26.59 225 TYR A C 1
ATOM 1811 O O . TYR A 1 225 ? -27.419 -32.340 13.537 1.00 26.59 225 TYR A O 1
ATOM 1819 N N . GLY A 1 226 ? -27.528 -30.784 11.918 1.00 24.77 226 GLY A N 1
ATOM 1820 C CA . GLY A 1 226 ? -28.004 -31.653 10.839 1.00 24.77 226 GLY A CA 1
ATOM 1821 C C . GLY A 1 226 ? -27.281 -31.318 9.534 1.00 24.77 226 GLY A C 1
ATOM 1822 O O . GLY A 1 226 ? -27.386 -30.201 9.035 1.00 24.77 226 GLY A O 1
ATOM 1823 N N . SER A 1 227 ? -26.513 -32.276 9.019 1.00 24.81 227 SER A N 1
ATOM 1824 C CA . SER A 1 227 ? -25.750 -32.219 7.768 1.00 24.81 227 SER A CA 1
ATOM 1825 C C . SER A 1 227 ? -26.603 -32.623 6.563 1.00 24.81 227 SER A C 1
ATOM 1827 O O . SER A 1 227 ? -27.373 -33.577 6.653 1.00 24.81 227 SER A O 1
ATOM 1829 N N . LEU A 1 228 ? -26.404 -31.959 5.421 1.00 25.67 228 LEU A N 1
ATOM 1830 C CA . LEU A 1 228 ? -26.939 -32.366 4.119 1.00 25.67 228 LEU A CA 1
ATOM 1831 C C . LEU A 1 228 ? -25.824 -32.328 3.063 1.00 25.67 228 LEU A C 1
ATOM 1833 O O . LEU A 1 228 ? -25.232 -31.281 2.803 1.00 25.67 228 LEU A O 1
ATOM 1837 N N . GLU A 1 229 ? -25.540 -33.504 2.503 1.00 23.28 229 GLU A N 1
ATOM 1838 C CA . GLU A 1 229 ? -24.660 -33.765 1.360 1.00 23.28 229 GLU A CA 1
ATOM 1839 C C . GLU A 1 229 ? -25.318 -33.336 0.037 1.00 23.28 229 GLU A C 1
ATOM 1841 O O . GLU A 1 229 ? -26.533 -33.458 -0.120 1.00 23.28 229 GLU A O 1
ATOM 1846 N N . VAL A 1 230 ? -24.511 -32.930 -0.953 1.00 28.41 230 VAL A N 1
ATOM 1847 C CA . VAL A 1 230 ? -24.930 -32.843 -2.363 1.00 28.41 230 VAL A CA 1
ATOM 1848 C C . VAL A 1 230 ? -23.844 -33.440 -3.266 1.00 28.41 230 VAL A C 1
ATOM 1850 O O . VAL A 1 230 ? -22.673 -33.075 -3.187 1.00 28.41 230 VAL A O 1
ATOM 1853 N N . ASN A 1 231 ? -24.273 -34.383 -4.109 1.00 24.73 231 ASN A N 1
ATOM 1854 C CA . ASN A 1 231 ? -23.499 -35.222 -5.028 1.00 24.73 231 ASN A CA 1
ATOM 1855 C C . ASN A 1 231 ? -23.455 -34.668 -6.469 1.00 24.73 231 ASN A C 1
ATOM 1857 O O . ASN A 1 231 ? -24.471 -34.183 -6.956 1.00 24.73 231 ASN A O 1
ATOM 1861 N N . GLY A 1 232 ? -22.336 -34.939 -7.167 1.00 25.28 232 GLY A N 1
ATOM 1862 C CA . GLY A 1 232 ? -22.224 -35.174 -8.628 1.00 25.28 232 GLY A CA 1
ATOM 1863 C C . GLY A 1 232 ? -22.235 -33.941 -9.550 1.00 25.28 232 GLY A C 1
ATOM 1864 O O . GLY A 1 232 ? -22.861 -32.940 -9.248 1.00 25.28 232 GLY A O 1
ATOM 1865 N N . SER A 1 233 ? -21.603 -33.906 -10.728 1.00 25.62 233 SER A N 1
ATOM 1866 C CA . SER A 1 233 ? -20.744 -34.843 -11.470 1.00 25.62 233 SER A CA 1
ATOM 1867 C C . SER A 1 233 ? -20.119 -34.101 -12.669 1.00 25.62 233 SER A C 1
ATOM 1869 O O . SER A 1 233 ? -20.671 -33.119 -13.158 1.00 25.62 233 SER A O 1
ATOM 1871 N N . VAL A 1 234 ? -18.971 -34.598 -13.133 1.00 25.88 234 VAL A N 1
ATOM 1872 C CA . VAL A 1 234 ? -18.087 -34.061 -14.184 1.00 25.88 234 VAL A CA 1
ATOM 1873 C C . VAL A 1 234 ? -18.543 -34.461 -15.596 1.00 25.88 234 VAL A C 1
ATOM 1875 O O . VAL A 1 234 ? -18.994 -35.585 -15.798 1.00 25.88 234 VAL A O 1
ATOM 1878 N N . GLY A 1 235 ? -18.325 -33.584 -16.585 1.00 24.98 235 GLY A N 1
ATOM 1879 C CA . GLY A 1 235 ? -18.409 -33.889 -18.018 1.00 24.98 235 GLY A CA 1
ATOM 1880 C C . GLY A 1 235 ? -17.258 -33.245 -18.804 1.00 24.98 235 GLY A C 1
ATOM 1881 O O . GLY A 1 235 ? -17.087 -32.032 -18.776 1.00 24.98 235 GLY A O 1
ATOM 1882 N N . SER A 1 236 ? -16.465 -34.084 -19.474 1.00 23.06 236 SER A N 1
ATOM 1883 C CA . SER A 1 236 ? -15.330 -33.769 -20.357 1.00 23.06 236 SER A CA 1
ATOM 1884 C C . SER A 1 236 ? -15.771 -33.793 -21.823 1.00 23.06 236 SER A C 1
ATOM 1886 O O . SER A 1 236 ? -16.586 -34.641 -22.180 1.00 23.06 236 SER A O 1
ATOM 1888 N N . LEU A 1 237 ? -15.184 -32.939 -22.671 1.00 22.56 237 LEU A N 1
ATOM 1889 C CA . LEU A 1 237 ? -15.008 -33.195 -24.107 1.00 22.56 237 LEU A CA 1
ATOM 1890 C C . LEU A 1 237 ? -13.903 -32.294 -24.686 1.00 22.56 237 LEU A C 1
ATOM 1892 O O . LEU A 1 237 ? -13.836 -31.099 -24.416 1.00 22.56 237 LEU A O 1
ATOM 1896 N N . SER A 1 238 ? -13.036 -32.908 -25.488 1.00 22.56 238 SER A N 1
ATOM 1897 C CA . SER A 1 238 ? -11.940 -32.312 -26.258 1.00 22.56 238 SER A CA 1
ATOM 1898 C C . SER A 1 238 ? -12.127 -32.698 -27.732 1.00 22.56 238 SER A C 1
ATOM 1900 O O . SER A 1 238 ? -12.848 -33.664 -27.984 1.00 22.56 238 SER A O 1
ATOM 1902 N N . VAL A 1 239 ? -11.475 -31.981 -28.667 1.00 24.64 239 VAL A N 1
ATOM 1903 C CA . VAL A 1 239 ? -10.765 -32.484 -29.880 1.00 24.64 239 VAL A CA 1
ATOM 1904 C C . VAL A 1 239 ? -10.599 -31.383 -30.965 1.00 24.64 239 VAL A C 1
ATOM 1906 O O . VAL A 1 239 ? -11.552 -30.950 -31.597 1.00 24.64 239 VAL A O 1
ATOM 1909 N N . HIS A 1 240 ? -9.328 -30.989 -31.146 1.00 24.81 240 HIS A N 1
ATOM 1910 C CA . HIS A 1 240 ? -8.498 -30.755 -32.353 1.00 24.81 240 HIS A CA 1
ATOM 1911 C C . HIS A 1 240 ? -8.827 -29.867 -33.591 1.00 24.81 240 HIS A C 1
ATOM 1913 O O . HIS A 1 240 ? -9.808 -30.048 -34.297 1.00 24.81 240 HIS A O 1
ATOM 1919 N N . HIS A 1 241 ? -7.738 -29.152 -33.964 1.00 24.45 241 HIS A N 1
ATOM 1920 C CA . HIS A 1 241 ? -7.083 -28.946 -35.284 1.00 24.45 241 HIS A CA 1
ATOM 1921 C C . HIS A 1 241 ? -7.547 -27.848 -36.268 1.00 24.45 241 HIS A C 1
ATOM 1923 O O . HIS A 1 241 ? -8.593 -27.968 -36.887 1.00 24.45 241 HIS A O 1
ATOM 1929 N N . LEU A 1 242 ? -6.640 -26.895 -36.578 1.00 24.11 242 LEU A N 1
ATOM 1930 C CA . LEU A 1 242 ? -5.907 -26.791 -37.867 1.00 24.11 242 LEU A CA 1
ATOM 1931 C C . LEU A 1 242 ? -4.934 -25.582 -37.903 1.00 24.11 242 LEU A C 1
ATOM 1933 O O . LEU A 1 242 ? -5.294 -24.463 -37.559 1.00 24.11 242 LEU A O 1
ATOM 1937 N N . LEU A 1 243 ? -3.699 -25.835 -38.352 1.00 23.72 243 LEU A N 1
ATOM 1938 C CA . LEU A 1 243 ? -2.654 -24.866 -38.730 1.00 23.72 243 LEU A CA 1
ATOM 1939 C C . LEU A 1 243 ? -2.547 -24.824 -40.263 1.00 23.72 243 LEU A C 1
ATOM 1941 O O . LEU A 1 243 ? -2.750 -25.871 -40.879 1.00 23.72 243 LEU A O 1
ATOM 1945 N N . ARG A 1 244 ? -2.096 -23.700 -40.850 1.00 24.89 244 ARG A N 1
ATOM 1946 C CA . ARG A 1 244 ? -1.033 -23.657 -41.888 1.00 24.89 244 ARG A CA 1
ATOM 1947 C C . ARG A 1 244 ? -0.514 -22.219 -42.170 1.00 24.89 244 ARG A C 1
ATOM 1949 O O . ARG A 1 244 ? -1.230 -21.273 -41.855 1.00 24.89 244 ARG A O 1
ATOM 1956 N N . PRO A 1 245 ? 0.716 -22.069 -42.723 1.00 29.66 245 PRO A N 1
ATOM 1957 C CA . PRO A 1 245 ? 1.555 -20.860 -42.672 1.00 29.66 245 PRO A CA 1
ATOM 1958 C C . PRO A 1 245 ? 1.769 -20.178 -44.045 1.00 29.66 245 PRO A C 1
ATOM 1960 O O . PRO A 1 245 ? 1.345 -20.713 -45.069 1.00 29.66 245 PRO A O 1
ATOM 1963 N N . PHE A 1 246 ? 2.492 -19.049 -44.071 1.00 26.48 246 PHE A N 1
ATOM 1964 C CA . PHE A 1 246 ? 3.048 -18.434 -45.288 1.00 26.48 246 PHE A CA 1
ATOM 1965 C C . PHE A 1 246 ? 4.501 -17.966 -45.078 1.00 26.48 246 PHE A C 1
ATOM 1967 O O . PHE A 1 246 ? 4.794 -17.276 -44.105 1.00 26.48 246 PHE A O 1
ATOM 1974 N N . ASP A 1 247 ? 5.369 -18.344 -46.023 1.00 26.27 247 ASP A N 1
ATOM 1975 C CA . ASP A 1 247 ? 6.781 -17.965 -46.185 1.00 26.27 247 ASP A CA 1
ATOM 1976 C C . ASP A 1 247 ? 6.941 -16.790 -47.173 1.00 26.27 247 ASP A C 1
ATOM 1978 O O . ASP A 1 247 ? 6.201 -16.726 -48.155 1.00 26.27 247 ASP A O 1
ATOM 1982 N N . HIS A 1 248 ? 7.967 -15.940 -46.990 1.00 27.81 248 HIS A N 1
ATOM 1983 C CA . HIS A 1 248 ? 8.883 -15.509 -48.068 1.00 27.81 248 HIS A CA 1
ATOM 1984 C C . HIS A 1 248 ? 10.128 -14.739 -47.556 1.00 27.81 248 HIS A C 1
ATOM 1986 O O . HIS A 1 248 ? 10.137 -14.175 -46.467 1.00 27.81 248 HIS A O 1
ATOM 1992 N N . GLN A 1 249 ? 11.191 -14.777 -48.369 1.00 24.58 249 GLN A N 1
ATOM 1993 C CA . GLN A 1 249 ? 12.624 -14.522 -48.104 1.00 24.58 249 GLN A CA 1
ATOM 1994 C C . GLN A 1 249 ? 13.133 -13.221 -48.827 1.00 24.58 249 GLN A C 1
ATOM 1996 O O . GLN A 1 249 ? 12.304 -12.547 -49.433 1.00 24.58 249 GLN A O 1
ATOM 2001 N N . PRO A 1 250 ? 14.434 -12.810 -48.790 1.00 40.94 250 PRO A N 1
ATOM 2002 C CA . PRO A 1 250 ? 14.875 -11.442 -48.442 1.00 40.94 250 PRO A CA 1
ATOM 2003 C C . PRO A 1 250 ? 15.654 -10.677 -49.548 1.00 40.94 250 PRO A C 1
ATOM 2005 O O . PRO A 1 250 ? 16.006 -11.250 -50.578 1.00 40.94 250 PRO A O 1
ATOM 2008 N N . SER A 1 251 ? 16.042 -9.410 -49.303 1.00 26.16 251 SER A N 1
ATOM 2009 C CA . SER A 1 251 ? 17.028 -8.697 -50.146 1.00 26.16 251 SER A CA 1
ATOM 2010 C C . SER A 1 251 ? 17.825 -7.567 -49.451 1.00 26.16 251 SER A C 1
ATOM 2012 O O . SER A 1 251 ? 17.248 -6.566 -49.048 1.00 26.16 251 SER A O 1
ATOM 2014 N N . GLN A 1 252 ? 19.155 -7.759 -49.445 1.00 28.88 252 GLN A N 1
ATOM 2015 C CA . GLN A 1 252 ? 20.290 -6.847 -49.734 1.00 28.88 252 GLN A CA 1
ATOM 2016 C C . GLN A 1 252 ? 20.630 -5.588 -48.891 1.00 28.88 252 GLN A C 1
ATOM 2018 O O . GLN A 1 252 ? 19.849 -4.663 -48.724 1.00 28.88 252 GLN A O 1
ATOM 2023 N N . GLN A 1 253 ? 21.917 -5.559 -48.498 1.00 31.11 253 GLN A N 1
ATOM 2024 C CA . GLN A 1 253 ? 22.703 -4.516 -47.821 1.00 31.11 253 GLN A CA 1
ATOM 2025 C C . GLN A 1 253 ? 22.973 -3.264 -48.679 1.00 31.11 253 GLN A C 1
ATOM 2027 O O . GLN A 1 253 ? 23.276 -3.394 -49.864 1.00 31.11 253 GLN A O 1
ATOM 2032 N N . LEU A 1 254 ? 23.091 -2.090 -48.039 1.00 26.62 254 LEU A N 1
ATOM 2033 C CA . LEU A 1 254 ? 23.999 -1.024 -48.486 1.00 26.62 254 LEU A CA 1
ATOM 2034 C C . LEU A 1 254 ? 24.609 -0.266 -47.290 1.00 26.62 254 LEU A C 1
ATOM 2036 O O . LEU A 1 254 ? 23.920 0.133 -46.358 1.00 26.62 254 LEU A O 1
ATOM 2040 N N . SER A 1 255 ? 25.929 -0.105 -47.344 1.00 31.14 255 SER A N 1
ATOM 2041 C CA . SER A 1 255 ? 26.813 0.541 -46.367 1.00 31.14 255 SER A CA 1
ATOM 2042 C C . SER A 1 255 ? 26.920 2.046 -46.616 1.00 31.14 255 SER A C 1
ATOM 2044 O O . SER A 1 255 ? 27.200 2.421 -47.750 1.00 31.14 255 SER A O 1
ATOM 2046 N N . THR A 1 256 ? 26.826 2.870 -45.561 1.00 28.17 256 THR A N 1
ATOM 2047 C CA . THR A 1 256 ? 27.612 4.115 -45.401 1.00 28.17 256 THR A CA 1
ATOM 2048 C C . THR A 1 256 ? 27.613 4.611 -43.944 1.00 28.17 256 THR A C 1
ATOM 2050 O O . THR A 1 256 ? 26.567 4.963 -43.417 1.00 28.17 256 THR A O 1
ATOM 2053 N N . ARG A 1 257 ? 28.817 4.660 -43.347 1.00 34.88 257 ARG A N 1
ATOM 2054 C CA . ARG A 1 257 ? 29.356 5.608 -42.336 1.00 34.88 257 ARG A CA 1
ATOM 2055 C C . ARG A 1 257 ? 28.355 6.318 -41.398 1.00 34.88 257 ARG A C 1
ATOM 2057 O O . ARG A 1 257 ? 27.666 7.234 -41.832 1.00 34.88 257 ARG A O 1
ATOM 2064 N N . GLN A 1 258 ? 28.406 6.020 -40.095 1.00 30.73 258 GLN A N 1
ATOM 2065 C CA . GLN A 1 258 ? 27.659 6.768 -39.076 1.00 30.73 258 GLN A CA 1
ATOM 2066 C C . GLN A 1 258 ? 28.558 7.148 -37.891 1.00 30.73 258 GLN A C 1
ATOM 2068 O O . GLN A 1 258 ? 29.276 6.315 -37.339 1.00 30.73 258 GLN A O 1
ATOM 2073 N N . GLU A 1 259 ? 28.563 8.444 -37.582 1.00 29.56 259 GLU A N 1
ATOM 2074 C CA . GLU A 1 259 ? 29.254 9.069 -36.457 1.00 29.56 259 GLU A CA 1
ATOM 2075 C C . GLU A 1 259 ? 28.585 8.710 -35.120 1.00 29.56 259 GLU A C 1
ATOM 2077 O O . GLU A 1 259 ? 27.372 8.515 -35.037 1.00 29.56 259 GLU A O 1
ATOM 2082 N N . ASN A 1 260 ? 29.424 8.634 -34.083 1.00 34.41 260 ASN A N 1
ATOM 2083 C CA . ASN A 1 260 ? 29.130 8.270 -32.697 1.00 34.41 260 ASN A CA 1
ATOM 2084 C C . ASN A 1 260 ? 27.778 8.768 -32.180 1.00 34.41 260 ASN A C 1
ATOM 2086 O O . ASN A 1 260 ? 27.583 9.969 -31.998 1.00 34.41 260 ASN A O 1
ATOM 2090 N N . THR A 1 261 ? 26.903 7.844 -31.802 1.00 25.34 261 THR A N 1
ATOM 2091 C CA . THR A 1 261 ? 25.749 8.122 -30.946 1.00 25.34 261 THR A CA 1
ATOM 2092 C C . THR A 1 261 ? 25.533 6.886 -30.044 1.00 25.34 261 THR A C 1
ATOM 2094 O O . THR A 1 261 ? 25.851 5.775 -30.460 1.00 25.34 261 THR A O 1
ATOM 2097 N N . MET A 1 262 ? 25.067 7.061 -28.797 1.00 28.69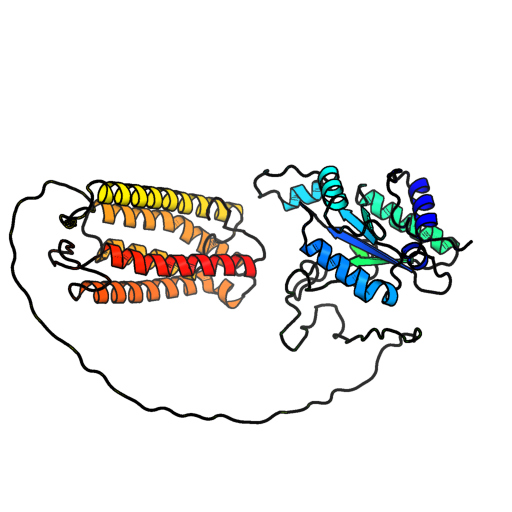 262 MET A N 1
ATOM 2098 C CA . MET A 1 262 ? 24.841 5.968 -27.828 1.00 28.69 262 MET A CA 1
ATOM 2099 C C . MET A 1 262 ? 23.347 5.644 -27.676 1.00 28.69 262 MET A C 1
ATOM 2101 O O . MET A 1 262 ? 22.531 6.560 -27.561 1.00 28.69 262 MET A O 1
ATOM 2105 N N . GLY A 1 263 ? 23.008 4.348 -27.634 1.00 40.31 263 GLY A N 1
ATOM 2106 C CA . GLY A 1 263 ? 21.631 3.816 -27.590 1.00 40.31 263 GLY A CA 1
ATOM 2107 C C . GLY A 1 263 ? 20.839 4.012 -28.893 1.00 40.31 263 GLY A C 1
ATOM 2108 O O . GLY A 1 263 ? 19.613 3.986 -28.899 1.00 40.31 263 GLY A O 1
ATOM 2109 N N . SER A 1 264 ? 21.549 4.311 -29.983 1.00 50.88 264 SER A N 1
ATOM 2110 C CA . SER A 1 264 ? 21.103 5.152 -31.103 1.00 50.88 264 SER A CA 1
ATOM 2111 C C . SER A 1 264 ? 21.532 4.625 -32.481 1.00 50.88 264 SER A C 1
ATOM 2113 O O . SER A 1 264 ? 21.612 5.392 -33.442 1.00 50.88 264 SER A O 1
ATOM 2115 N N . GLY A 1 265 ? 21.862 3.335 -32.573 1.00 55.25 265 GLY A N 1
ATOM 2116 C CA . GLY A 1 265 ? 22.151 2.676 -33.852 1.00 55.25 265 GLY A CA 1
ATOM 2117 C C . GLY A 1 265 ? 20.904 2.490 -34.722 1.00 55.25 265 GLY A C 1
ATOM 2118 O O . GLY A 1 265 ? 21.015 2.173 -35.904 1.00 55.25 265 GLY A O 1
ATOM 2119 N N . ASP A 1 266 ? 19.724 2.712 -34.141 1.00 64.44 266 ASP A N 1
ATOM 2120 C CA . ASP A 1 266 ? 18.451 2.596 -34.828 1.00 64.44 266 ASP A CA 1
ATOM 2121 C C . ASP A 1 266 ? 18.261 3.714 -35.848 1.00 64.44 266 ASP A C 1
ATOM 2123 O O . ASP A 1 266 ? 18.282 4.904 -35.522 1.00 64.44 266 ASP A O 1
ATOM 2127 N N . ILE A 1 267 ? 18.009 3.323 -37.091 1.00 73.88 267 ILE A N 1
ATOM 2128 C CA . ILE A 1 267 ? 17.752 4.266 -38.176 1.00 73.88 267 ILE A CA 1
ATOM 2129 C C . ILE A 1 267 ? 16.239 4.513 -38.244 1.00 73.88 267 ILE A C 1
ATOM 2131 O O . ILE A 1 267 ? 15.495 3.606 -38.632 1.00 73.88 267 ILE A O 1
ATOM 2135 N N . PRO A 1 268 ? 15.740 5.711 -37.872 1.00 75.38 268 PRO A N 1
ATOM 2136 C CA . PRO A 1 268 ? 14.319 6.001 -37.984 1.00 75.38 268 PRO A CA 1
ATOM 2137 C C . PRO A 1 268 ? 13.900 6.041 -39.463 1.00 75.38 268 PRO A C 1
ATOM 2139 O O . PRO A 1 268 ? 14.687 6.456 -40.321 1.00 75.38 268 PRO A O 1
ATOM 2142 N N . PRO A 1 269 ? 12.656 5.653 -39.797 1.00 77.31 269 PRO A N 1
ATOM 2143 C CA . PRO A 1 269 ? 12.177 5.739 -41.169 1.00 77.31 269 PRO A CA 1
ATOM 2144 C C . PRO A 1 269 ? 12.149 7.203 -41.643 1.00 77.31 269 PRO A C 1
ATOM 2146 O O . PRO A 1 269 ? 11.917 8.097 -40.826 1.00 77.31 269 PRO A O 1
ATOM 2149 N N . PRO A 1 270 ? 12.283 7.478 -42.956 1.00 80.38 270 PRO A N 1
ATOM 2150 C CA . PRO A 1 270 ? 12.314 8.848 -43.485 1.00 80.38 270 PRO A CA 1
ATOM 2151 C C . PRO A 1 270 ? 11.074 9.693 -43.155 1.00 80.38 270 PRO A C 1
ATOM 2153 O O . PRO A 1 270 ? 11.129 10.917 -43.179 1.00 80.38 270 PRO A O 1
ATOM 2156 N N . SER A 1 271 ? 9.945 9.045 -42.858 1.00 84.06 271 SER A N 1
ATOM 2157 C CA . SER A 1 271 ? 8.697 9.692 -42.452 1.00 84.06 271 SER A CA 1
ATOM 2158 C C . SER A 1 271 ? 8.652 10.094 -40.972 1.00 84.06 271 SER A C 1
ATOM 2160 O O . SER A 1 271 ? 7.698 10.753 -40.559 1.00 84.06 271 SER A O 1
ATOM 2162 N N . ALA A 1 272 ? 9.616 9.667 -40.149 1.00 81.88 272 ALA A N 1
ATOM 2163 C CA . ALA A 1 272 ? 9.641 9.984 -38.727 1.00 81.88 272 ALA A CA 1
ATOM 2164 C C . ALA A 1 272 ? 10.047 11.451 -38.501 1.00 81.88 272 ALA A C 1
ATOM 2166 O O . ALA A 1 272 ? 11.031 11.919 -39.078 1.00 81.88 272 ALA A O 1
ATOM 2167 N N . PRO A 1 273 ? 9.331 12.196 -37.643 1.00 89.25 273 PRO A N 1
ATOM 2168 C CA . PRO A 1 273 ? 9.687 13.577 -37.370 1.00 89.25 273 PRO A CA 1
ATOM 2169 C C . PRO A 1 273 ? 10.994 13.666 -36.569 1.00 89.25 273 PRO A C 1
ATOM 2171 O O . PRO A 1 273 ? 11.230 12.881 -35.652 1.00 89.25 273 PRO A O 1
ATOM 2174 N N . ALA A 1 274 ? 11.814 14.679 -36.865 1.00 86.94 274 ALA A N 1
ATOM 2175 C CA . ALA A 1 274 ? 13.150 14.845 -36.279 1.00 86.94 274 ALA A CA 1
ATOM 2176 C C . ALA A 1 274 ? 13.166 14.978 -34.742 1.00 86.94 274 ALA A C 1
ATOM 2178 O O . ALA A 1 274 ? 14.183 14.709 -34.109 1.00 86.94 274 ALA A O 1
ATOM 2179 N N . TRP A 1 275 ? 12.046 15.374 -34.127 1.00 87.12 275 TRP A N 1
ATOM 2180 C CA . TRP A 1 275 ? 11.919 15.489 -32.671 1.00 87.12 275 TRP A CA 1
ATOM 2181 C C . TRP A 1 275 ? 11.646 14.152 -31.967 1.00 87.12 275 TRP A C 1
ATOM 2183 O O . TRP A 1 275 ? 11.817 14.079 -30.751 1.00 87.12 275 TRP A O 1
ATOM 2193 N N . LEU A 1 276 ? 11.233 13.103 -32.691 1.00 84.38 276 LEU A N 1
ATOM 2194 C CA . LEU A 1 276 ? 10.761 11.847 -32.096 1.00 84.38 276 LEU A CA 1
ATOM 2195 C C . LEU A 1 276 ? 11.847 11.148 -31.275 1.00 84.38 276 LEU A C 1
ATOM 2197 O O . LEU A 1 276 ? 11.614 10.798 -30.120 1.00 84.38 276 LEU A O 1
ATOM 2201 N N . ILE A 1 277 ? 13.032 10.971 -31.862 1.00 81.69 277 ILE A N 1
ATOM 2202 C CA . ILE A 1 277 ? 14.151 10.295 -31.199 1.00 81.69 277 ILE A CA 1
ATOM 2203 C C . ILE A 1 277 ? 14.648 11.114 -29.995 1.00 81.69 277 ILE A C 1
ATOM 2205 O O . ILE A 1 277 ? 14.663 10.556 -28.899 1.00 81.69 277 ILE A O 1
ATOM 2209 N N . PRO A 1 278 ? 14.931 12.433 -30.112 1.00 84.00 278 PRO A N 1
ATOM 2210 C CA . PRO A 1 278 ? 15.278 13.254 -28.948 1.00 84.00 278 PRO A CA 1
ATOM 2211 C C . PRO A 1 278 ? 14.244 13.209 -27.816 1.00 84.00 278 PRO A C 1
ATOM 2213 O O . PRO A 1 278 ? 14.618 13.088 -26.651 1.00 84.00 278 PRO A O 1
ATOM 2216 N N . ALA A 1 279 ? 12.948 13.280 -28.141 1.00 87.06 279 ALA A N 1
ATOM 2217 C CA . ALA A 1 279 ? 11.881 13.208 -27.146 1.00 87.06 279 ALA A CA 1
ATOM 2218 C C . ALA A 1 279 ? 11.835 11.835 -26.458 1.00 87.06 279 ALA A C 1
ATOM 2220 O O . ALA A 1 279 ? 11.749 11.767 -25.233 1.00 87.06 279 ALA A O 1
ATOM 2221 N N . SER A 1 280 ? 11.947 10.748 -27.227 1.00 83.25 280 SER A N 1
ATOM 2222 C CA . SER A 1 280 ? 12.012 9.381 -26.699 1.00 83.25 280 SER A CA 1
ATOM 2223 C C . SER A 1 280 ? 13.210 9.195 -25.765 1.00 83.25 280 SER A C 1
ATOM 2225 O O . SER A 1 280 ? 13.050 8.702 -24.649 1.00 83.25 280 SER A O 1
ATOM 2227 N N . SER A 1 281 ? 14.400 9.640 -26.177 1.00 81.94 281 SER A N 1
ATOM 2228 C CA . SER A 1 281 ? 15.613 9.577 -25.356 1.00 81.94 281 SER A CA 1
ATOM 2229 C C . SER A 1 281 ? 15.483 10.400 -24.074 1.00 81.94 281 SER A C 1
ATOM 2231 O O . SER A 1 281 ? 15.892 9.939 -23.011 1.00 81.94 281 SER A O 1
ATOM 2233 N N . ALA A 1 282 ? 14.882 11.592 -24.141 1.00 86.00 282 ALA A N 1
ATOM 2234 C CA . ALA A 1 282 ? 14.661 12.436 -22.969 1.00 86.00 282 ALA A CA 1
ATOM 2235 C C . ALA A 1 282 ? 13.681 11.799 -21.971 1.00 86.00 282 ALA A C 1
ATOM 2237 O O . ALA A 1 282 ? 13.953 11.785 -20.770 1.00 86.00 282 ALA A O 1
ATOM 2238 N N . LEU A 1 283 ? 12.568 11.236 -22.454 1.00 88.12 283 LEU A N 1
ATOM 2239 C CA . LEU A 1 283 ? 11.587 10.542 -21.613 1.00 88.12 283 LEU A CA 1
ATOM 2240 C C . LEU A 1 283 ? 12.179 9.284 -20.972 1.00 88.12 283 LEU A C 1
ATOM 2242 O O . LEU A 1 283 ? 11.987 9.063 -19.776 1.00 88.12 283 LEU A O 1
ATOM 2246 N N . LEU A 1 284 ? 12.939 8.495 -21.737 1.00 83.81 284 LEU A N 1
ATOM 2247 C CA . LEU A 1 284 ? 13.651 7.332 -21.213 1.00 83.81 284 LEU A CA 1
ATOM 2248 C C . LEU A 1 284 ? 14.663 7.749 -20.140 1.00 83.81 284 LEU A C 1
ATOM 2250 O O . LEU A 1 284 ? 14.670 7.178 -19.054 1.00 83.81 284 LEU A O 1
ATOM 2254 N N . GLY A 1 285 ? 15.468 8.782 -20.407 1.00 85.12 285 GLY A N 1
ATOM 2255 C CA . GLY A 1 285 ? 16.436 9.318 -19.451 1.00 85.12 285 GLY A CA 1
ATOM 2256 C C . GLY A 1 285 ? 15.782 9.814 -18.159 1.00 85.12 285 GLY A C 1
ATOM 2257 O O . GLY A 1 285 ? 16.270 9.511 -17.071 1.00 85.12 285 GLY A O 1
ATOM 2258 N N . ALA A 1 286 ? 14.644 10.507 -18.253 1.00 89.19 286 ALA A N 1
ATOM 2259 C CA . ALA A 1 286 ? 13.864 10.905 -17.083 1.00 89.19 286 ALA A CA 1
ATOM 2260 C C . ALA A 1 286 ? 13.370 9.683 -16.293 1.00 89.19 286 ALA A C 1
ATOM 2262 O O . ALA A 1 286 ? 13.528 9.641 -15.073 1.00 89.19 286 ALA A O 1
ATOM 2263 N N . GLY A 1 287 ? 12.841 8.667 -16.983 1.00 87.88 287 GLY A N 1
ATOM 2264 C CA . GLY A 1 287 ? 12.435 7.399 -16.375 1.00 87.88 287 GLY A CA 1
ATOM 2265 C C . GLY A 1 287 ? 13.581 6.714 -15.627 1.00 87.88 287 GLY A C 1
ATOM 2266 O O . GLY A 1 287 ? 13.409 6.324 -14.475 1.00 87.88 287 GLY A O 1
ATOM 2267 N N . VAL A 1 288 ? 14.773 6.654 -16.232 1.00 86.56 288 VAL A N 1
ATOM 2268 C CA . VAL A 1 288 ? 15.987 6.118 -15.594 1.00 86.56 288 VAL A CA 1
ATOM 2269 C C . VAL A 1 288 ? 16.308 6.883 -14.311 1.00 86.56 288 VAL A C 1
ATOM 2271 O O . VAL A 1 288 ? 16.488 6.262 -13.267 1.00 86.56 288 VAL A O 1
ATOM 2274 N N . VAL A 1 289 ? 16.336 8.219 -14.355 1.00 89.75 289 VAL A N 1
ATOM 2275 C CA . VAL A 1 289 ? 16.639 9.052 -13.178 1.00 89.75 289 VAL A CA 1
ATOM 2276 C C . VAL A 1 289 ? 15.629 8.821 -12.054 1.00 89.75 289 VAL A C 1
ATOM 2278 O O . VAL A 1 289 ? 16.033 8.604 -10.910 1.00 89.75 289 VAL A O 1
ATOM 2281 N N . PHE A 1 290 ? 14.329 8.819 -12.359 1.00 93.06 290 PHE A N 1
ATOM 2282 C CA . PHE A 1 290 ? 13.299 8.556 -11.353 1.00 93.06 290 PHE A CA 1
ATOM 2283 C C . PHE A 1 290 ? 13.418 7.151 -10.763 1.00 93.06 290 PHE A C 1
ATOM 2285 O O . PHE A 1 290 ? 13.284 6.991 -9.550 1.00 93.06 290 PHE A O 1
ATOM 2292 N N . TRP A 1 291 ? 13.757 6.148 -11.572 1.00 91.06 291 TRP A N 1
ATOM 2293 C CA . TRP A 1 291 ? 13.948 4.780 -11.094 1.00 91.06 291 TRP A CA 1
ATOM 2294 C C . TRP A 1 291 ? 15.147 4.650 -10.141 1.00 91.06 291 TRP A C 1
ATOM 2296 O O . TRP A 1 291 ? 15.046 4.032 -9.081 1.00 91.06 291 TRP A O 1
ATOM 2306 N N . LEU A 1 292 ? 16.265 5.318 -10.452 1.00 92.00 292 LEU A N 1
ATOM 2307 C CA . LEU A 1 292 ? 17.432 5.381 -9.562 1.00 92.00 292 LEU A CA 1
ATOM 2308 C C . LEU A 1 292 ? 17.078 6.027 -8.214 1.00 92.00 292 LEU A C 1
ATOM 2310 O O . LEU A 1 292 ? 17.480 5.534 -7.157 1.00 92.00 292 LEU A O 1
ATOM 2314 N N . ILE A 1 293 ? 16.291 7.108 -8.238 1.00 94.62 293 ILE A N 1
ATOM 2315 C CA . ILE A 1 293 ? 15.774 7.750 -7.022 1.00 94.62 293 ILE A CA 1
ATOM 2316 C C . ILE A 1 293 ? 14.892 6.767 -6.241 1.00 94.62 293 ILE A C 1
ATOM 2318 O O . ILE A 1 293 ? 15.041 6.661 -5.020 1.00 94.62 293 ILE A O 1
ATOM 2322 N N . CYS A 1 294 ? 14.034 6.003 -6.921 1.00 94.38 294 CYS A N 1
ATOM 2323 C CA . CYS A 1 294 ? 13.175 5.005 -6.289 1.00 94.38 294 CYS A CA 1
ATOM 2324 C C . CYS A 1 294 ? 13.982 3.950 -5.521 1.00 94.38 294 CYS A C 1
ATOM 2326 O O . CYS A 1 294 ? 13.644 3.680 -4.370 1.00 94.38 294 CYS A O 1
ATOM 2328 N N . TYR A 1 295 ? 15.083 3.417 -6.065 1.00 95.31 295 TYR A N 1
ATOM 2329 C CA . TYR A 1 295 ? 15.943 2.469 -5.332 1.00 95.31 295 TYR A CA 1
ATOM 2330 C C . TYR A 1 295 ? 16.494 3.048 -4.021 1.00 95.31 295 TYR A C 1
ATOM 2332 O O . TYR A 1 295 ? 16.479 2.392 -2.967 1.00 95.31 295 TYR A O 1
ATOM 2340 N N . VAL A 1 296 ? 16.932 4.309 -4.054 1.00 96.12 296 VAL A N 1
ATOM 2341 C CA . VAL A 1 296 ? 17.436 5.012 -2.866 1.00 96.12 296 VAL A CA 1
ATOM 2342 C C . VAL A 1 296 ? 16.317 5.219 -1.844 1.00 96.12 296 VAL A C 1
ATOM 2344 O O . VAL A 1 296 ? 16.503 4.948 -0.652 1.00 96.12 296 VAL A O 1
ATOM 2347 N N . LEU A 1 297 ? 15.144 5.672 -2.289 1.00 96.44 297 LEU A N 1
ATOM 2348 C CA . LEU A 1 297 ? 13.989 5.902 -1.420 1.00 96.44 297 LEU A CA 1
ATOM 2349 C C . LEU A 1 297 ? 13.464 4.599 -0.805 1.00 96.44 297 LEU A C 1
ATOM 2351 O O . LEU A 1 297 ? 13.240 4.562 0.406 1.00 96.44 297 LEU A O 1
ATOM 2355 N N . MET A 1 298 ? 13.351 3.527 -1.595 1.00 96.31 298 MET A N 1
ATOM 2356 C CA . MET A 1 298 ? 12.980 2.182 -1.143 1.00 96.31 298 MET A CA 1
ATOM 2357 C C . MET A 1 298 ? 13.901 1.700 -0.024 1.00 96.31 298 MET A C 1
ATOM 2359 O O . MET A 1 298 ? 13.438 1.298 1.045 1.00 96.31 298 MET A O 1
ATOM 2363 N N . THR A 1 299 ? 15.214 1.811 -0.226 1.00 97.00 299 THR A N 1
ATOM 2364 C CA . THR A 1 299 ? 16.206 1.415 0.778 1.00 97.00 299 THR A CA 1
ATOM 2365 C C . THR A 1 299 ? 16.055 2.232 2.062 1.00 97.00 299 THR A C 1
ATOM 2367 O O . THR A 1 299 ? 15.961 1.663 3.154 1.00 97.00 299 THR A O 1
ATOM 2370 N N . LYS A 1 300 ? 15.976 3.567 1.957 1.00 96.94 300 LYS A N 1
ATOM 2371 C CA . LYS A 1 300 ? 15.809 4.456 3.121 1.00 96.94 300 LYS A CA 1
ATOM 2372 C C . LYS A 1 300 ? 14.526 4.147 3.891 1.00 96.94 300 LYS A C 1
ATOM 2374 O O . LYS A 1 300 ? 14.552 4.036 5.118 1.00 96.94 300 LYS A O 1
ATOM 2379 N N . ARG A 1 301 ? 13.406 3.986 3.182 1.00 95.56 301 ARG A N 1
ATOM 2380 C CA . ARG A 1 301 ? 12.102 3.691 3.785 1.00 95.56 301 ARG A CA 1
ATOM 2381 C C . ARG A 1 301 ? 12.102 2.321 4.447 1.00 95.56 301 ARG A C 1
ATOM 2383 O O . ARG A 1 301 ? 11.604 2.200 5.566 1.00 95.56 301 ARG A O 1
ATOM 2390 N N . SER A 1 302 ? 12.703 1.317 3.815 1.00 96.38 302 SER A N 1
ATOM 2391 C CA . SER A 1 302 ? 12.815 -0.024 4.385 1.00 96.38 302 SER A CA 1
ATOM 2392 C C . SER A 1 302 ? 13.659 -0.047 5.660 1.00 96.38 302 SER A C 1
ATOM 2394 O O . SER A 1 302 ? 13.236 -0.625 6.658 1.00 96.38 302 SER A O 1
ATOM 2396 N N . LEU A 1 303 ? 14.801 0.650 5.686 1.00 96.31 303 LEU A N 1
ATOM 2397 C CA . LEU A 1 303 ? 15.627 0.777 6.895 1.00 96.31 303 LEU A CA 1
ATOM 2398 C C . LEU A 1 303 ? 14.877 1.461 8.049 1.00 96.31 303 LEU A C 1
ATOM 2400 O O . LEU A 1 303 ? 15.015 1.036 9.198 1.00 96.31 303 LEU A O 1
ATOM 2404 N N . SER A 1 304 ? 14.076 2.487 7.748 1.00 94.88 304 SER A N 1
ATOM 2405 C CA . SER A 1 304 ? 13.291 3.223 8.748 1.00 94.88 304 SER A CA 1
ATOM 2406 C C . SER A 1 304 ? 12.133 2.393 9.304 1.00 94.88 304 SER A C 1
ATOM 2408 O O . SER A 1 304 ? 11.987 2.255 10.514 1.00 94.88 304 SER A O 1
ATOM 2410 N N . THR A 1 305 ? 11.322 1.817 8.417 1.00 94.25 305 THR A N 1
ATOM 2411 C CA . THR A 1 305 ? 10.085 1.098 8.782 1.00 94.25 305 THR A CA 1
ATOM 2412 C C . THR A 1 305 ? 10.348 -0.344 9.219 1.00 94.25 305 THR A C 1
ATOM 2414 O O . THR A 1 305 ? 9.524 -0.962 9.891 1.00 94.25 305 THR A O 1
ATOM 2417 N N . ARG A 1 306 ? 11.535 -0.874 8.892 1.00 95.31 306 ARG A N 1
ATOM 2418 C CA . ARG A 1 306 ? 11.933 -2.276 9.080 1.00 95.31 306 ARG A CA 1
ATOM 2419 C C . ARG A 1 306 ? 11.006 -3.245 8.358 1.00 95.31 306 ARG A C 1
ATOM 2421 O O . ARG A 1 306 ? 10.742 -4.338 8.864 1.00 95.31 306 ARG A O 1
ATOM 2428 N N . ASP A 1 307 ? 10.548 -2.845 7.177 1.00 94.31 307 ASP A N 1
ATOM 2429 C CA . ASP A 1 307 ? 9.706 -3.652 6.309 1.00 94.31 307 ASP A CA 1
ATOM 2430 C C . ASP A 1 307 ? 10.226 -3.683 4.878 1.00 94.31 307 ASP A C 1
ATOM 2432 O O . ASP A 1 307 ? 10.833 -2.715 4.421 1.00 94.31 307 ASP A O 1
ATOM 2436 N N . THR A 1 308 ? 10.030 -4.795 4.161 1.00 95.12 308 THR A N 1
ATOM 2437 C CA . THR A 1 308 ? 10.570 -4.913 2.797 1.00 95.12 308 THR A CA 1
ATOM 2438 C C . THR A 1 308 ? 9.919 -3.893 1.877 1.00 95.12 308 THR A C 1
ATOM 2440 O O . THR A 1 308 ? 8.693 -3.733 1.935 1.00 95.12 308 THR A O 1
ATOM 2443 N N . PRO A 1 309 ? 10.704 -3.230 1.016 1.00 94.25 309 PRO A N 1
ATOM 2444 C CA . PRO A 1 309 ? 10.171 -2.192 0.157 1.00 94.25 309 PRO A CA 1
ATOM 2445 C C . PRO A 1 309 ? 9.430 -2.774 -1.042 1.00 94.25 309 PRO A C 1
ATOM 2447 O O . PRO A 1 309 ? 8.468 -2.191 -1.513 1.00 94.25 309 PRO A O 1
ATOM 2450 N N . ILE A 1 310 ? 9.805 -3.963 -1.498 1.00 94.31 310 ILE A N 1
ATOM 2451 C CA . ILE A 1 310 ? 9.300 -4.558 -2.733 1.00 94.31 310 ILE A CA 1
ATOM 2452 C C . ILE A 1 310 ? 8.861 -6.017 -2.490 1.00 94.31 310 ILE A C 1
ATOM 2454 O O . ILE A 1 310 ? 9.357 -6.659 -1.548 1.00 94.31 310 ILE A O 1
ATOM 2458 N N . PRO A 1 311 ? 7.921 -6.562 -3.290 1.00 95.00 311 PRO A N 1
ATOM 2459 C CA . PRO A 1 311 ? 7.566 -7.978 -3.242 1.00 95.00 311 PRO A CA 1
ATOM 2460 C C . PRO A 1 311 ? 8.739 -8.881 -3.610 1.00 95.00 311 PRO A C 1
ATOM 2462 O O . PRO A 1 311 ? 9.479 -8.592 -4.546 1.00 95.00 311 PRO A O 1
ATOM 2465 N N . LEU A 1 312 ? 8.857 -10.025 -2.925 1.00 94.94 312 LEU A N 1
ATOM 2466 C CA . LEU A 1 312 ? 9.924 -11.006 -3.179 1.00 94.94 312 LEU A CA 1
ATOM 2467 C C . LEU A 1 312 ? 9.944 -11.465 -4.641 1.00 94.94 312 LEU A C 1
ATOM 2469 O O . LEU A 1 312 ? 11.009 -11.568 -5.242 1.00 94.94 312 LEU A O 1
ATOM 2473 N N . LEU A 1 313 ? 8.758 -11.710 -5.208 1.00 95.69 313 LEU A N 1
ATOM 2474 C CA . LEU A 1 313 ? 8.615 -12.132 -6.598 1.00 95.69 313 LEU A CA 1
ATOM 2475 C C . LEU A 1 313 ? 9.124 -11.053 -7.565 1.00 95.69 313 LEU A C 1
ATOM 2477 O O . LEU A 1 313 ? 9.887 -11.352 -8.476 1.00 95.69 313 LEU A O 1
ATOM 2481 N N . ALA A 1 314 ? 8.729 -9.800 -7.336 1.00 96.25 314 ALA A N 1
ATOM 2482 C CA . ALA A 1 314 ? 9.106 -8.679 -8.187 1.00 96.25 314 ALA A CA 1
ATOM 2483 C C . ALA A 1 314 ? 10.615 -8.415 -8.140 1.00 96.25 314 ALA A C 1
ATOM 2485 O O . ALA A 1 314 ? 11.236 -8.306 -9.188 1.00 96.25 314 ALA A O 1
ATOM 2486 N N . LEU A 1 315 ? 11.218 -8.407 -6.946 1.00 97.00 315 LEU A N 1
ATOM 2487 C CA . LEU A 1 315 ? 12.659 -8.200 -6.797 1.00 97.00 315 LEU A CA 1
ATOM 2488 C C . LEU A 1 315 ? 13.482 -9.305 -7.461 1.00 97.00 315 LEU A C 1
ATOM 2490 O O . LEU A 1 315 ? 14.447 -9.018 -8.157 1.00 97.00 315 LEU A O 1
ATOM 2494 N N . GLY A 1 316 ? 13.107 -10.573 -7.261 1.00 97.56 316 GLY A N 1
ATOM 2495 C CA . GLY A 1 316 ? 13.833 -11.684 -7.876 1.00 97.56 316 GLY A CA 1
ATOM 2496 C C . GLY A 1 316 ? 13.780 -11.628 -9.406 1.00 97.56 316 GLY A C 1
ATOM 2497 O O . GLY A 1 316 ? 14.798 -11.847 -10.062 1.00 97.56 316 GLY A O 1
ATOM 2498 N N . ILE A 1 317 ? 12.620 -11.274 -9.972 1.00 97.25 317 ILE A N 1
ATOM 2499 C CA . ILE A 1 317 ? 12.468 -11.066 -11.417 1.00 97.25 317 ILE A CA 1
ATOM 2500 C C . ILE A 1 317 ? 13.295 -9.862 -11.874 1.00 97.25 317 ILE A C 1
ATOM 2502 O O . ILE A 1 317 ? 14.020 -10.000 -12.856 1.00 97.25 317 ILE A O 1
ATOM 2506 N N . ASN A 1 318 ? 13.244 -8.736 -11.158 1.00 96.56 318 ASN A N 1
ATOM 2507 C CA . ASN A 1 318 ? 13.972 -7.516 -11.504 1.00 96.56 318 ASN A CA 1
ATOM 2508 C C . ASN A 1 318 ? 15.488 -7.745 -11.553 1.00 96.56 318 ASN A C 1
ATOM 2510 O O . ASN A 1 318 ? 16.101 -7.540 -12.596 1.00 96.56 318 ASN A O 1
ATOM 2514 N N . LEU A 1 319 ? 16.062 -8.320 -10.491 1.00 97.31 319 LEU A N 1
ATOM 2515 C CA . LEU A 1 319 ? 17.483 -8.682 -10.431 1.00 97.31 319 LEU A CA 1
ATOM 2516 C C . LEU A 1 319 ? 17.891 -9.598 -11.593 1.00 97.31 319 LEU A C 1
ATOM 2518 O O . LEU A 1 319 ? 18.962 -9.450 -12.180 1.00 97.31 319 LEU A O 1
ATOM 2522 N N . SER A 1 320 ? 17.041 -10.575 -11.931 1.00 97.94 320 SER A N 1
ATOM 2523 C CA . SER A 1 320 ? 17.319 -11.489 -13.041 1.00 97.94 320 SER A CA 1
ATOM 2524 C C . SER A 1 320 ? 17.230 -10.800 -14.405 1.00 97.94 320 SER A C 1
ATOM 2526 O O . SER A 1 320 ? 18.014 -11.113 -15.300 1.00 97.94 320 SER A O 1
ATOM 2528 N N . TRP A 1 321 ? 16.296 -9.859 -14.556 1.00 97.06 321 TRP A N 1
ATOM 2529 C CA . TRP A 1 321 ? 16.101 -9.076 -15.767 1.00 97.06 321 TRP A CA 1
ATOM 2530 C C . TRP A 1 321 ? 17.298 -8.158 -15.995 1.00 97.06 321 TRP A C 1
ATOM 2532 O O . TRP A 1 321 ? 17.905 -8.214 -17.058 1.00 97.06 321 TRP A O 1
ATOM 2542 N N . GLU A 1 322 ? 17.724 -7.414 -14.975 1.00 95.62 322 GLU A N 1
ATOM 2543 C CA . GLU A 1 322 ? 18.885 -6.528 -15.068 1.00 95.62 322 GLU A CA 1
ATOM 2544 C C . GLU A 1 322 ? 20.164 -7.293 -15.427 1.00 95.62 322 GLU A C 1
ATOM 2546 O O . GLU A 1 322 ? 20.925 -6.850 -16.287 1.00 95.62 322 GLU A O 1
ATOM 2551 N N . LEU A 1 323 ? 20.369 -8.483 -14.848 1.00 96.81 323 LEU A N 1
ATOM 2552 C CA . LEU A 1 323 ? 21.523 -9.320 -15.172 1.00 96.81 323 LEU A CA 1
ATOM 2553 C C . LEU A 1 323 ? 21.481 -9.833 -16.619 1.00 96.81 323 LEU A C 1
ATOM 2555 O O . LEU A 1 323 ? 22.471 -9.728 -17.344 1.00 96.81 323 LEU A O 1
ATOM 2559 N N . VAL A 1 324 ? 20.352 -10.392 -17.063 1.00 97.38 324 VAL A N 1
ATOM 2560 C CA . VAL A 1 324 ? 20.230 -10.898 -18.439 1.00 97.38 324 VAL A CA 1
ATOM 2561 C C . VAL A 1 324 ? 20.388 -9.756 -19.435 1.00 97.38 324 VAL A C 1
ATOM 2563 O O . VAL A 1 324 ? 21.109 -9.897 -20.419 1.00 97.38 324 VAL A O 1
ATOM 2566 N N . TYR A 1 325 ? 19.760 -8.612 -19.190 1.00 94.94 325 TYR A N 1
ATOM 2567 C CA . TYR A 1 325 ? 19.780 -7.522 -20.151 1.00 94.94 325 TYR A CA 1
ATOM 2568 C C . TYR A 1 325 ? 21.157 -6.866 -20.235 1.00 94.94 325 TYR A C 1
ATOM 2570 O O . TYR A 1 325 ? 21.644 -6.703 -21.351 1.00 94.94 325 TYR A O 1
ATOM 2578 N N . ALA A 1 326 ? 21.834 -6.634 -19.104 1.00 94.12 326 ALA A N 1
ATOM 2579 C CA . ALA A 1 326 ? 23.210 -6.137 -19.096 1.00 94.12 326 ALA A CA 1
ATOM 2580 C C . ALA A 1 326 ? 24.167 -7.051 -19.876 1.00 94.12 326 ALA A C 1
ATOM 2582 O O . ALA A 1 326 ? 24.959 -6.598 -20.691 1.00 94.12 326 ALA A O 1
ATOM 2583 N N . PHE A 1 327 ? 24.140 -8.360 -19.623 1.00 94.38 327 PHE A N 1
ATOM 2584 C CA . PHE A 1 327 ? 25.198 -9.237 -20.137 1.00 94.38 327 PHE A CA 1
ATOM 2585 C C . PHE A 1 327 ? 24.855 -9.917 -21.466 1.00 94.38 327 PHE A C 1
ATOM 2587 O O . PHE A 1 327 ? 25.758 -10.363 -22.177 1.00 94.38 327 PHE A O 1
ATOM 2594 N N . TYR A 1 328 ? 23.573 -10.007 -21.823 1.00 94.81 328 TYR A N 1
ATOM 2595 C CA . TYR A 1 328 ? 23.133 -10.654 -23.056 1.00 94.81 328 TYR A CA 1
ATOM 2596 C C . TYR A 1 328 ? 22.551 -9.675 -24.077 1.00 94.81 328 TYR A C 1
ATOM 2598 O O . TYR A 1 328 ? 22.915 -9.778 -25.252 1.00 94.81 328 TYR A O 1
ATOM 2606 N N . VAL A 1 329 ? 21.674 -8.756 -23.658 1.00 93.25 329 VAL A N 1
ATOM 2607 C CA . VAL A 1 329 ? 20.864 -7.938 -24.578 1.00 93.25 329 VAL A CA 1
ATOM 2608 C C . VAL A 1 329 ? 21.582 -6.668 -25.021 1.00 93.25 329 VAL A C 1
ATOM 2610 O O . VAL A 1 329 ? 21.579 -6.397 -26.216 1.00 93.25 329 VAL A O 1
ATOM 2613 N N . THR A 1 330 ? 22.202 -5.910 -24.116 1.00 89.88 330 THR A N 1
ATOM 2614 C CA . THR A 1 330 ? 22.812 -4.617 -24.470 1.00 89.88 330 THR A CA 1
ATOM 2615 C C . THR A 1 330 ? 24.006 -4.764 -25.408 1.00 89.88 330 THR A C 1
ATOM 2617 O O . THR A 1 330 ? 24.779 -5.722 -25.307 1.00 89.88 330 THR A O 1
ATOM 2620 N N . GLU A 1 331 ? 24.185 -3.776 -26.279 1.00 82.88 331 GLU A N 1
ATOM 2621 C CA . GLU A 1 331 ? 25.341 -3.664 -27.180 1.00 82.88 331 GLU A CA 1
ATOM 2622 C C . GLU A 1 331 ? 26.213 -2.466 -26.840 1.00 82.88 331 GLU A C 1
ATOM 2624 O O . GLU A 1 331 ? 27.441 -2.552 -26.867 1.00 82.88 331 GLU A O 1
ATOM 2629 N N . GLU A 1 332 ? 25.564 -1.356 -26.497 1.00 82.62 332 GLU A N 1
ATOM 2630 C CA . GLU A 1 332 ? 26.232 -0.102 -26.223 1.00 82.62 332 GLU A CA 1
ATOM 2631 C C . GLU A 1 332 ? 26.745 -0.056 -24.788 1.00 82.62 332 GLU A C 1
ATOM 2633 O O . GLU A 1 332 ? 26.060 -0.424 -23.828 1.00 82.62 332 GLU A O 1
ATOM 2638 N N . TRP A 1 333 ? 27.956 0.475 -24.629 1.00 81.75 333 TRP A N 1
ATOM 2639 C CA . TRP A 1 333 ? 28.598 0.591 -23.320 1.00 81.75 333 TRP A CA 1
ATOM 2640 C C . TRP A 1 333 ? 27.759 1.402 -22.321 1.00 81.75 333 TRP A C 1
ATOM 2642 O O . TRP A 1 333 ? 27.741 1.091 -21.130 1.00 81.75 333 TRP A O 1
ATOM 2652 N N . LEU A 1 334 ? 27.043 2.429 -22.789 1.00 82.81 334 LEU A N 1
ATOM 2653 C CA . LEU A 1 334 ? 26.180 3.239 -21.927 1.00 82.81 334 LEU A CA 1
ATOM 2654 C C . LEU A 1 334 ? 24.983 2.455 -21.399 1.00 82.81 334 LEU A C 1
ATOM 2656 O O . LEU A 1 334 ? 24.641 2.595 -20.227 1.00 82.81 334 LEU A O 1
ATOM 2660 N N . GLU A 1 335 ? 24.359 1.637 -22.245 1.00 82.81 335 GLU A N 1
ATOM 2661 C CA . GLU A 1 335 ? 23.249 0.785 -21.828 1.00 82.81 335 GLU A CA 1
ATOM 2662 C C . GLU A 1 335 ? 23.747 -0.225 -20.798 1.00 82.81 335 GLU A C 1
ATOM 2664 O O . GLU A 1 335 ? 23.192 -0.305 -19.704 1.00 82.81 335 GLU A O 1
ATOM 2669 N N . PHE A 1 336 ? 24.860 -0.904 -21.095 1.00 88.31 336 PHE A N 1
ATOM 2670 C CA . PHE A 1 336 ? 25.516 -1.820 -20.164 1.00 88.31 336 PHE A CA 1
ATOM 2671 C C . PHE A 1 336 ? 25.780 -1.162 -18.801 1.00 88.31 336 PHE A C 1
ATOM 2673 O O . PHE A 1 336 ? 25.388 -1.694 -17.761 1.00 88.31 336 PHE A O 1
ATOM 2680 N N . ALA A 1 337 ? 26.388 0.028 -18.797 1.00 88.88 337 ALA A N 1
ATOM 2681 C CA . ALA A 1 337 ? 26.654 0.784 -17.577 1.00 88.88 337 ALA A CA 1
ATOM 2682 C C . ALA A 1 337 ? 25.362 1.157 -16.827 1.00 88.88 337 ALA A C 1
ATOM 2684 O O . ALA A 1 337 ? 25.328 1.082 -15.598 1.00 88.88 337 ALA A O 1
ATOM 2685 N N . GLY A 1 338 ? 24.295 1.516 -17.549 1.00 88.56 338 GLY A N 1
ATOM 2686 C CA . GLY A 1 338 ? 22.979 1.808 -16.980 1.00 88.56 338 GLY A CA 1
ATOM 2687 C C . GLY A 1 338 ? 22.376 0.611 -16.244 1.00 88.56 338 GLY A C 1
ATOM 2688 O O . GLY A 1 338 ? 21.999 0.737 -15.079 1.00 88.56 338 GLY A O 1
ATOM 2689 N N . PHE A 1 339 ? 22.361 -0.565 -16.875 1.00 89.94 339 PHE A N 1
ATOM 2690 C CA . PHE A 1 339 ? 21.860 -1.789 -16.246 1.00 89.94 339 PHE A CA 1
ATOM 2691 C C . PHE A 1 339 ? 22.718 -2.242 -15.060 1.00 89.94 339 PHE A C 1
ATOM 2693 O O . PHE A 1 339 ? 22.182 -2.638 -14.028 1.00 89.94 339 PHE A O 1
ATOM 2700 N N . VAL A 1 340 ? 24.048 -2.149 -15.163 1.00 92.38 340 VAL A N 1
ATOM 2701 C CA . VAL A 1 340 ? 24.952 -2.463 -14.043 1.00 92.38 340 VAL A CA 1
ATOM 2702 C C . VAL A 1 340 ? 24.724 -1.508 -12.868 1.00 92.38 340 VAL A C 1
ATOM 2704 O O . VAL A 1 340 ? 24.764 -1.931 -11.713 1.00 92.38 340 VAL A O 1
ATOM 2707 N N . MET A 1 341 ? 24.458 -0.229 -13.140 1.00 92.88 341 MET A N 1
ATOM 2708 C CA . MET A 1 341 ? 24.133 0.751 -12.106 1.00 92.88 341 MET A CA 1
ATOM 2709 C C . MET A 1 341 ? 22.795 0.445 -11.424 1.00 92.88 341 MET A C 1
ATOM 2711 O O . MET A 1 341 ? 22.718 0.547 -10.198 1.00 92.88 341 MET A O 1
ATOM 2715 N N . TRP A 1 342 ? 21.765 0.046 -12.178 1.00 93.50 342 TRP A N 1
ATOM 2716 C CA . TRP A 1 342 ? 20.514 -0.439 -11.594 1.00 93.50 342 TRP A CA 1
ATOM 2717 C C . TRP A 1 342 ? 20.754 -1.647 -10.685 1.00 93.50 342 TRP A C 1
ATOM 2719 O O . TRP A 1 342 ? 20.435 -1.565 -9.499 1.00 93.50 342 TRP A O 1
ATOM 2729 N N . LEU A 1 343 ? 21.471 -2.662 -11.175 1.00 93.81 343 LEU A N 1
ATOM 2730 C CA . LEU A 1 343 ? 21.807 -3.862 -10.403 1.00 93.81 343 LEU A CA 1
ATOM 2731 C C . LEU A 1 343 ? 22.573 -3.533 -9.116 1.00 93.81 343 LEU A C 1
ATOM 2733 O O . LEU A 1 343 ? 22.327 -4.118 -8.062 1.00 93.81 343 LEU A O 1
ATOM 2737 N N . ALA A 1 344 ? 23.489 -2.564 -9.172 1.00 95.00 344 ALA A N 1
ATOM 2738 C CA . ALA A 1 344 ? 24.236 -2.111 -8.005 1.00 95.00 344 ALA A CA 1
ATOM 2739 C C . ALA A 1 344 ? 23.340 -1.437 -6.950 1.00 95.00 344 ALA A C 1
ATOM 2741 O O . ALA A 1 344 ? 23.527 -1.669 -5.753 1.00 95.00 344 ALA A O 1
ATOM 2742 N N . LEU A 1 345 ? 22.368 -0.620 -7.368 1.00 94.69 345 LEU A N 1
ATOM 2743 C CA . LEU A 1 345 ? 21.409 0.022 -6.459 1.00 94.69 345 LEU A CA 1
ATOM 2744 C C . LEU A 1 345 ? 20.331 -0.932 -5.942 1.00 94.69 345 LEU A C 1
ATOM 2746 O O . LEU A 1 345 ? 19.767 -0.695 -4.870 1.00 94.69 345 LEU A O 1
ATOM 2750 N N . ASP A 1 346 ? 20.107 -2.034 -6.644 1.00 95.75 346 ASP A N 1
ATOM 2751 C CA . ASP A 1 346 ? 19.220 -3.100 -6.204 1.00 95.75 346 ASP A CA 1
ATOM 2752 C C . ASP A 1 346 ? 19.845 -3.918 -5.054 1.00 95.75 346 ASP A C 1
ATOM 2754 O O . ASP A 1 346 ? 19.135 -4.491 -4.228 1.00 95.75 346 ASP A O 1
ATOM 2758 N N . MET A 1 347 ? 21.176 -3.912 -4.888 1.00 97.44 347 MET A N 1
ATOM 2759 C CA . MET A 1 347 ? 21.848 -4.625 -3.787 1.00 97.44 347 MET A CA 1
ATOM 2760 C C . MET A 1 347 ? 21.438 -4.130 -2.382 1.00 97.44 347 MET A C 1
ATOM 2762 O O . MET A 1 347 ? 21.143 -4.964 -1.518 1.00 97.44 347 MET A O 1
ATOM 2766 N N . PRO A 1 348 ? 21.362 -2.815 -2.095 1.00 97.75 348 PRO A N 1
ATOM 2767 C CA . PRO A 1 348 ? 20.739 -2.309 -0.868 1.00 97.75 348 PRO A CA 1
ATOM 2768 C C . PRO A 1 348 ? 19.261 -2.705 -0.687 1.00 97.75 348 PRO A C 1
ATOM 2770 O O . PRO A 1 348 ? 18.831 -3.016 0.433 1.00 97.75 348 PRO A O 1
ATOM 2773 N N . VAL A 1 349 ? 18.481 -2.747 -1.769 1.00 97.69 349 VAL A N 1
ATOM 2774 C CA . VAL A 1 349 ? 17.073 -3.180 -1.747 1.00 97.69 349 VAL A CA 1
ATOM 2775 C C . VAL A 1 349 ? 16.970 -4.671 -1.418 1.00 97.69 349 VAL A C 1
ATOM 2777 O O . VAL A 1 349 ? 16.189 -5.069 -0.551 1.00 97.69 349 VAL A O 1
ATOM 2780 N N . LEU A 1 350 ? 17.826 -5.495 -2.016 1.00 98.19 350 LEU A N 1
ATOM 2781 C CA . LEU A 1 350 ? 17.996 -6.910 -1.708 1.00 98.19 350 LEU A CA 1
ATOM 2782 C C . LEU A 1 350 ? 18.392 -7.128 -0.252 1.00 98.19 350 LEU A C 1
ATOM 2784 O O . LEU A 1 350 ? 17.765 -7.924 0.449 1.00 98.19 350 LEU A O 1
ATOM 2788 N N . TYR A 1 351 ? 19.386 -6.387 0.231 1.00 98.06 351 TYR A N 1
ATOM 2789 C CA . TYR A 1 351 ? 19.835 -6.460 1.615 1.00 98.06 351 TYR A CA 1
ATOM 2790 C C . TYR A 1 351 ? 18.688 -6.193 2.597 1.00 98.06 351 TYR A C 1
ATOM 2792 O O . TYR A 1 351 ? 18.440 -6.992 3.506 1.00 98.06 351 TYR A O 1
ATOM 2800 N N . THR A 1 352 ? 17.964 -5.089 2.411 1.00 97.38 352 THR A N 1
ATOM 2801 C CA . THR A 1 352 ? 16.843 -4.728 3.289 1.00 97.38 352 THR A CA 1
ATOM 2802 C C . THR A 1 352 ? 15.685 -5.722 3.173 1.00 97.38 352 THR A C 1
ATOM 2804 O O . THR A 1 352 ? 15.098 -6.106 4.187 1.00 97.38 352 THR A O 1
ATOM 2807 N N . THR A 1 353 ? 15.424 -6.240 1.972 1.00 96.94 353 THR A N 1
ATOM 2808 C CA . THR A 1 353 ? 14.419 -7.282 1.729 1.00 96.94 353 THR A CA 1
ATOM 2809 C C . THR A 1 353 ? 14.750 -8.585 2.455 1.00 96.94 353 THR A C 1
ATOM 2811 O O . THR A 1 353 ? 13.885 -9.152 3.123 1.00 96.94 353 THR A O 1
ATOM 2814 N N . LEU A 1 354 ? 16.001 -9.045 2.406 1.00 97.50 354 LEU A N 1
ATOM 2815 C CA . LEU A 1 354 ? 16.443 -10.237 3.134 1.00 97.50 354 LEU A CA 1
ATOM 2816 C C . LEU A 1 354 ? 16.428 -10.015 4.651 1.00 97.50 354 LEU A C 1
ATOM 2818 O O . LEU A 1 354 ? 15.992 -10.889 5.402 1.00 97.50 354 LEU A O 1
ATOM 2822 N N . ARG A 1 355 ? 16.858 -8.833 5.111 1.00 96.94 355 ARG A N 1
ATOM 2823 C CA . ARG A 1 355 ? 16.920 -8.487 6.538 1.00 96.94 355 ARG A CA 1
ATOM 2824 C C . ARG A 1 355 ? 15.538 -8.404 7.183 1.00 96.94 355 ARG A C 1
ATOM 2826 O O . ARG A 1 355 ? 15.360 -8.875 8.307 1.00 96.94 355 ARG A O 1
ATOM 2833 N N . TYR A 1 356 ? 14.570 -7.800 6.496 1.00 96.62 356 TYR A N 1
ATOM 2834 C CA . TYR A 1 356 ? 13.243 -7.520 7.049 1.00 96.62 356 TYR A CA 1
ATOM 2835 C C . TYR A 1 356 ? 12.145 -8.458 6.537 1.00 96.62 356 TYR A C 1
ATOM 2837 O O . TYR A 1 356 ? 11.079 -8.537 7.144 1.00 96.62 356 TYR A O 1
ATOM 2845 N N . GLY A 1 357 ? 12.407 -9.258 5.501 1.00 93.81 357 GLY A N 1
ATOM 2846 C CA . GLY A 1 357 ? 11.410 -10.116 4.857 1.00 93.81 357 GLY A CA 1
ATOM 2847 C C . GLY A 1 357 ? 10.701 -11.085 5.785 1.00 93.81 357 GLY A C 1
ATOM 2848 O O . GLY A 1 357 ? 9.501 -11.299 5.624 1.00 93.81 357 GLY A O 1
ATOM 2849 N N . ARG A 1 358 ? 11.388 -11.627 6.797 1.00 93.44 358 ARG A N 1
ATOM 2850 C CA . ARG A 1 358 ? 10.742 -12.491 7.796 1.00 93.44 358 ARG A CA 1
ATOM 2851 C C . ARG A 1 358 ? 9.652 -11.749 8.570 1.00 93.44 358 ARG A C 1
ATOM 2853 O O . ARG A 1 358 ? 8.577 -12.298 8.780 1.00 93.44 358 ARG A O 1
ATOM 2860 N N . ARG A 1 359 ? 9.932 -10.513 8.992 1.00 92.81 359 ARG A N 1
ATOM 2861 C CA . ARG A 1 359 ? 8.978 -9.663 9.718 1.00 92.81 359 ARG A CA 1
ATOM 2862 C C . ARG A 1 359 ? 7.829 -9.264 8.801 1.00 92.81 359 ARG A C 1
ATOM 2864 O O . ARG A 1 359 ? 6.674 -9.460 9.155 1.00 92.81 359 ARG A O 1
ATOM 2871 N N . SER A 1 360 ? 8.144 -8.783 7.607 1.00 92.31 360 SER A N 1
ATOM 2872 C CA . SER A 1 360 ? 7.133 -8.270 6.685 1.00 92.31 360 SER A CA 1
ATOM 2873 C C . SER A 1 360 ? 6.208 -9.341 6.107 1.00 92.31 360 SER A C 1
ATOM 2875 O O . SER A 1 360 ? 5.143 -9.022 5.588 1.00 92.31 360 SER A O 1
ATOM 2877 N N . ASN A 1 361 ? 6.605 -10.611 6.205 1.00 91.12 361 ASN A N 1
ATOM 2878 C CA . ASN A 1 361 ? 5.792 -11.766 5.840 1.00 91.12 361 ASN A CA 1
ATOM 2879 C C . ASN A 1 361 ? 5.321 -12.570 7.062 1.00 91.12 361 ASN A C 1
ATOM 2881 O O . ASN A 1 361 ? 4.898 -13.710 6.897 1.00 91.12 361 ASN A O 1
ATOM 2885 N N . ALA A 1 362 ? 5.365 -12.014 8.282 1.00 89.06 362 ALA A N 1
ATOM 2886 C CA . ALA A 1 362 ? 5.043 -12.742 9.518 1.00 89.06 362 ALA A CA 1
ATOM 2887 C C . ALA A 1 362 ? 3.631 -13.355 9.533 1.00 89.06 362 ALA A C 1
ATOM 2889 O O . ALA A 1 362 ? 3.387 -14.341 10.224 1.00 89.06 362 ALA A O 1
ATOM 2890 N N . THR A 1 363 ? 2.715 -12.809 8.732 1.00 86.62 363 THR A N 1
ATOM 2891 C CA . THR A 1 363 ? 1.354 -13.323 8.541 1.00 86.62 363 THR A CA 1
ATOM 2892 C C . THR A 1 363 ? 1.299 -14.651 7.777 1.00 86.62 363 THR A C 1
ATOM 2894 O O . THR A 1 363 ? 0.286 -15.342 7.847 1.00 86.62 363 THR A O 1
ATOM 2897 N N . SER A 1 364 ? 2.379 -15.029 7.085 1.00 89.00 364 SER A N 1
ATOM 2898 C CA . SER A 1 364 ? 2.556 -16.308 6.396 1.00 89.00 364 SER A CA 1
ATOM 2899 C C . SER A 1 364 ? 3.830 -17.005 6.901 1.00 89.00 364 SER A C 1
ATOM 2901 O O . SER A 1 364 ? 4.927 -16.758 6.388 1.00 89.00 364 SER A O 1
ATOM 2903 N N . PRO A 1 365 ? 3.722 -17.897 7.907 1.00 91.19 365 PRO A N 1
ATOM 2904 C CA . PRO A 1 365 ? 4.881 -18.529 8.542 1.00 91.19 365 PRO A CA 1
ATOM 2905 C C . PRO A 1 365 ? 5.789 -19.296 7.574 1.00 91.19 365 PRO A C 1
ATOM 2907 O O . PRO A 1 365 ? 7.007 -19.313 7.759 1.00 91.19 365 PRO A O 1
ATOM 2910 N N . LEU A 1 366 ? 5.213 -19.907 6.533 1.00 93.25 366 LEU A N 1
ATOM 2911 C CA . LEU A 1 366 ? 5.969 -20.621 5.503 1.00 93.25 366 LEU A CA 1
ATOM 2912 C C . LEU A 1 366 ? 6.832 -19.667 4.673 1.00 93.25 366 LEU A C 1
ATOM 2914 O O . LEU A 1 366 ? 8.003 -19.959 4.443 1.00 93.25 366 LEU A O 1
ATOM 2918 N N . VAL A 1 367 ? 6.293 -18.510 4.281 1.00 93.69 367 VAL A N 1
ATOM 2919 C CA . VAL A 1 367 ? 7.046 -17.501 3.523 1.00 93.69 367 VAL A CA 1
ATOM 2920 C C . VAL A 1 367 ? 8.101 -16.852 4.415 1.00 93.69 367 VAL A C 1
ATOM 2922 O O . VAL A 1 367 ? 9.269 -16.802 4.043 1.00 93.69 367 VAL A O 1
ATOM 2925 N N . ALA A 1 368 ? 7.725 -16.430 5.626 1.00 93.06 368 ALA A N 1
ATOM 2926 C CA . ALA A 1 368 ? 8.614 -15.747 6.564 1.00 93.06 368 ALA A CA 1
ATOM 2927 C C . ALA A 1 368 ? 9.889 -16.544 6.889 1.00 93.06 368 ALA A C 1
ATOM 2929 O O . ALA A 1 368 ? 10.969 -15.966 7.005 1.00 93.06 368 ALA A O 1
ATOM 2930 N N . ARG A 1 369 ? 9.775 -17.870 7.034 1.00 95.19 369 ARG A N 1
ATOM 2931 C CA . ARG A 1 369 ? 10.913 -18.757 7.334 1.00 95.19 369 ARG A CA 1
ATOM 2932 C C . ARG A 1 369 ? 11.814 -19.015 6.126 1.00 95.19 369 ARG A C 1
ATOM 2934 O O . ARG A 1 369 ? 12.986 -19.311 6.320 1.00 95.19 369 ARG A O 1
ATOM 2941 N N . ASN A 1 370 ? 11.285 -18.884 4.910 1.00 97.19 370 ASN A N 1
ATOM 2942 C CA . ASN A 1 370 ? 11.959 -19.287 3.675 1.00 97.19 370 ASN A CA 1
ATOM 2943 C C . ASN A 1 370 ? 12.274 -18.113 2.736 1.00 97.19 370 ASN A C 1
ATOM 2945 O O . ASN A 1 370 ? 12.550 -18.342 1.565 1.00 97.19 370 ASN A O 1
ATOM 2949 N N . VAL A 1 371 ? 12.258 -16.864 3.216 1.00 96.69 371 VAL A N 1
ATOM 2950 C CA . VAL A 1 371 ? 12.467 -15.671 2.371 1.00 96.69 371 VAL A CA 1
ATOM 2951 C C . VAL A 1 371 ? 13.702 -15.764 1.462 1.00 96.69 371 VAL A C 1
ATOM 2953 O O . VAL A 1 371 ? 13.531 -15.562 0.259 1.00 96.69 371 VAL A O 1
ATOM 2956 N N . PRO A 1 372 ? 14.916 -16.096 1.956 1.00 97.25 372 PRO A N 1
ATOM 2957 C CA . PRO A 1 372 ? 16.093 -16.157 1.089 1.00 97.25 372 PRO A CA 1
ATOM 2958 C C . PRO A 1 372 ? 15.982 -17.254 0.027 1.00 97.25 372 PRO A C 1
ATOM 2960 O O . PRO A 1 372 ? 16.353 -17.037 -1.122 1.00 97.25 372 PRO A O 1
ATOM 2963 N N . LEU A 1 373 ? 15.424 -18.412 0.398 1.00 97.69 373 LEU A N 1
ATOM 2964 C CA . LEU A 1 373 ? 15.218 -19.535 -0.513 1.00 97.69 373 LEU A CA 1
ATOM 2965 C C . LEU A 1 373 ? 14.214 -19.175 -1.612 1.00 97.69 373 LEU A C 1
ATOM 2967 O O . LEU A 1 373 ? 14.492 -19.390 -2.785 1.00 97.69 373 LEU A O 1
ATOM 2971 N N . LEU A 1 374 ? 13.069 -18.599 -1.242 1.00 97.69 374 LEU A N 1
ATOM 2972 C CA . LEU A 1 374 ? 12.038 -18.186 -2.193 1.00 97.69 374 LEU A CA 1
ATOM 2973 C C . LEU A 1 374 ? 12.566 -17.124 -3.158 1.00 97.69 374 LEU A C 1
ATOM 2975 O O . LEU A 1 374 ? 12.349 -17.237 -4.360 1.00 97.69 374 LEU A O 1
ATOM 2979 N N . LEU A 1 375 ? 13.297 -16.131 -2.647 1.00 97.88 375 LEU A N 1
ATOM 2980 C CA . LEU A 1 375 ? 13.902 -15.101 -3.483 1.00 97.88 375 LEU A CA 1
ATOM 2981 C C . LEU A 1 375 ? 14.945 -15.692 -4.441 1.00 97.88 375 LEU A C 1
ATOM 2983 O O . LEU A 1 375 ? 14.933 -15.365 -5.622 1.00 97.88 375 LEU A O 1
ATOM 2987 N N . GLY A 1 376 ? 15.795 -16.605 -3.960 1.00 98.19 376 GLY A N 1
ATOM 2988 C CA . GLY A 1 376 ? 16.773 -17.307 -4.793 1.00 98.19 376 GLY A CA 1
ATOM 2989 C C . GLY A 1 376 ? 16.125 -18.172 -5.878 1.00 98.19 376 GLY A C 1
ATOM 2990 O O . GLY A 1 376 ? 16.581 -18.160 -7.019 1.00 98.19 376 GLY A O 1
ATOM 2991 N N . LEU A 1 377 ? 15.032 -18.873 -5.558 1.00 98.38 377 LEU A N 1
ATOM 2992 C CA . LEU A 1 377 ? 14.268 -19.665 -6.527 1.00 98.38 377 LEU A CA 1
ATOM 2993 C C . LEU A 1 377 ? 13.626 -18.787 -7.603 1.00 98.38 377 LEU A C 1
ATOM 2995 O O . LEU A 1 377 ? 13.706 -19.125 -8.781 1.00 98.38 377 LEU A O 1
ATOM 2999 N N . VAL A 1 378 ? 13.023 -17.660 -7.211 1.00 98.00 378 VAL A N 1
ATOM 3000 C CA . VAL A 1 378 ? 12.459 -16.689 -8.159 1.00 98.00 378 VAL A CA 1
ATOM 3001 C C . VAL A 1 378 ? 13.548 -16.080 -9.034 1.00 98.00 378 VAL A C 1
ATOM 3003 O O . VAL A 1 378 ? 13.360 -15.947 -10.235 1.00 98.00 378 VAL A O 1
ATOM 3006 N N . PHE A 1 379 ? 14.687 -15.709 -8.456 1.00 98.38 379 PHE A N 1
ATOM 3007 C CA . PHE A 1 379 ? 15.803 -15.164 -9.220 1.00 98.38 379 PHE A CA 1
ATOM 3008 C C . PHE A 1 379 ? 16.321 -16.179 -10.248 1.00 98.38 379 PHE A C 1
ATOM 3010 O O . PHE A 1 379 ? 16.469 -15.848 -11.421 1.00 98.38 379 PHE A O 1
ATOM 3017 N N . ALA A 1 380 ? 16.525 -17.437 -9.845 1.00 98.44 380 ALA A N 1
ATOM 3018 C CA . ALA A 1 380 ? 16.977 -18.494 -10.746 1.00 98.44 380 ALA A CA 1
ATOM 3019 C C . ALA A 1 380 ? 15.959 -18.791 -11.861 1.00 98.44 380 ALA A C 1
ATOM 3021 O O . ALA A 1 380 ? 16.339 -18.913 -13.027 1.00 98.44 380 ALA A O 1
ATOM 3022 N N . SER A 1 381 ? 14.664 -18.873 -11.535 1.00 97.94 381 SER A N 1
ATOM 3023 C CA . SER A 1 381 ? 13.620 -19.064 -12.548 1.00 97.94 381 SER A CA 1
ATOM 3024 C C . SER A 1 381 ? 13.497 -17.851 -13.472 1.00 97.94 381 SER A C 1
ATOM 3026 O O . SER A 1 381 ? 13.321 -18.014 -14.681 1.00 97.94 381 SER A O 1
ATOM 3028 N N . GLY A 1 382 ? 13.666 -16.647 -12.927 1.00 97.50 382 GLY A N 1
ATOM 3029 C CA . GLY A 1 382 ? 13.736 -15.392 -13.659 1.00 97.50 382 GLY A CA 1
ATOM 3030 C C . GLY A 1 382 ? 14.899 -15.364 -14.646 1.00 97.50 382 GLY A C 1
ATOM 3031 O O . GLY A 1 382 ? 14.690 -15.006 -15.800 1.00 97.50 382 GLY A O 1
ATOM 3032 N N . LEU A 1 383 ? 16.093 -15.829 -14.258 1.00 98.31 383 LEU A N 1
ATOM 3033 C CA . LEU A 1 383 ? 17.251 -15.911 -15.156 1.00 98.31 383 LEU A CA 1
ATOM 3034 C C . LEU A 1 383 ? 16.963 -16.814 -16.354 1.00 98.31 383 LEU A C 1
ATOM 3036 O O . LEU A 1 383 ? 17.216 -16.427 -17.495 1.00 98.31 383 LEU A O 1
ATOM 3040 N N . VAL A 1 384 ? 16.400 -17.998 -16.099 1.00 98.19 384 VAL A N 1
ATOM 3041 C CA . VAL A 1 384 ? 16.033 -18.952 -17.154 1.00 98.19 384 VAL A CA 1
ATOM 3042 C C . VAL A 1 384 ? 14.970 -18.349 -18.067 1.00 98.19 384 VAL A C 1
ATOM 3044 O O . VAL A 1 384 ? 15.129 -18.353 -19.284 1.00 98.19 384 VAL A O 1
ATOM 3047 N N . THR A 1 385 ? 13.910 -17.788 -17.490 1.00 97.12 385 THR A N 1
ATOM 3048 C CA . THR A 1 385 ? 12.766 -17.272 -18.252 1.00 97.12 385 THR A CA 1
ATOM 3049 C C . THR A 1 385 ? 13.150 -16.049 -19.081 1.00 97.12 385 THR A C 1
ATOM 3051 O O . THR A 1 385 ? 12.863 -16.021 -20.276 1.00 97.12 385 THR A O 1
ATOM 3054 N N . ASN A 1 386 ? 13.857 -15.076 -18.496 1.00 97.31 386 ASN A N 1
ATOM 3055 C CA . ASN A 1 386 ? 14.336 -13.894 -19.214 1.00 97.31 386 ASN A CA 1
ATOM 3056 C C . ASN A 1 386 ? 15.331 -14.269 -20.318 1.00 97.31 386 ASN A C 1
ATOM 3058 O O . ASN A 1 386 ? 15.218 -13.763 -21.430 1.00 97.31 386 ASN A O 1
ATOM 3062 N N . SER A 1 387 ? 16.258 -15.199 -20.057 1.00 97.69 387 SER A N 1
ATOM 3063 C CA . SER A 1 387 ? 17.215 -15.656 -21.075 1.00 97.69 387 SER A CA 1
ATOM 3064 C C . SER A 1 387 ? 16.519 -16.365 -22.234 1.00 97.69 387 SER A C 1
ATOM 3066 O O . SER A 1 387 ? 16.825 -16.094 -23.393 1.00 97.69 387 SER A O 1
ATOM 3068 N N . LEU A 1 388 ? 15.568 -17.261 -21.943 1.00 97.94 388 LEU A N 1
ATOM 3069 C CA . LEU A 1 388 ? 14.791 -17.955 -22.970 1.00 97.94 388 LEU A CA 1
ATOM 3070 C C . LEU A 1 388 ? 13.933 -16.978 -23.769 1.00 97.94 388 LEU A C 1
ATOM 3072 O O . LEU A 1 388 ? 13.880 -17.100 -24.988 1.00 97.94 388 LEU A O 1
ATOM 3076 N N . PHE A 1 389 ? 13.301 -16.005 -23.111 1.00 97.12 389 PHE A N 1
ATOM 3077 C CA . PHE A 1 389 ? 12.487 -14.996 -23.780 1.00 97.12 389 PHE A CA 1
ATOM 3078 C C . PHE A 1 389 ? 13.327 -14.085 -24.677 1.00 97.12 389 PHE A C 1
ATOM 3080 O O . PHE A 1 389 ? 12.988 -13.924 -25.846 1.00 97.12 389 PHE A O 1
ATOM 3087 N N . ALA A 1 390 ? 14.449 -13.556 -24.181 1.00 96.75 390 ALA A N 1
ATOM 3088 C CA . ALA A 1 390 ? 15.353 -12.718 -24.965 1.00 96.75 390 ALA A CA 1
ATOM 3089 C C . ALA A 1 390 ? 15.976 -13.494 -26.135 1.00 96.75 390 ALA A C 1
ATOM 3091 O O . ALA A 1 390 ? 15.977 -13.017 -27.268 1.00 96.75 390 ALA A O 1
ATOM 3092 N N . SER A 1 391 ? 16.448 -14.719 -25.882 1.00 96.56 391 SER A N 1
ATOM 3093 C CA . SER A 1 391 ? 17.008 -15.598 -26.915 1.00 96.56 391 SER A CA 1
ATOM 3094 C C . SER A 1 391 ? 15.969 -15.954 -27.969 1.00 96.56 391 SER A C 1
ATOM 3096 O O . SER A 1 391 ? 16.241 -15.841 -29.162 1.00 96.56 391 SER A O 1
ATOM 3098 N N . TRP A 1 392 ? 14.755 -16.323 -27.544 1.00 96.62 392 TRP A N 1
ATOM 3099 C CA . TRP A 1 392 ? 13.631 -16.525 -28.445 1.00 96.62 392 TRP A CA 1
ATOM 3100 C C . TRP A 1 392 ? 13.432 -15.260 -29.274 1.00 96.62 392 TRP A C 1
ATOM 3102 O O . TRP A 1 392 ? 13.556 -15.345 -30.493 1.00 96.62 392 TRP A O 1
ATOM 3112 N N . TRP A 1 393 ? 13.208 -14.105 -28.644 1.00 95.06 393 TRP A N 1
ATOM 3113 C CA . TRP A 1 393 ? 12.900 -12.838 -29.309 1.00 95.06 393 TRP A CA 1
ATOM 3114 C C . TRP A 1 393 ? 13.911 -12.459 -30.394 1.00 95.06 393 TRP A C 1
ATOM 3116 O O . TRP A 1 393 ? 13.522 -12.140 -31.513 1.00 95.06 393 TRP A O 1
ATOM 3126 N N . LEU A 1 394 ? 15.205 -12.540 -30.079 1.00 94.31 394 LEU A N 1
ATOM 3127 C CA . LEU A 1 394 ? 16.291 -12.055 -30.936 1.00 94.31 394 LEU A CA 1
ATOM 3128 C C . LEU A 1 394 ? 16.733 -13.069 -32.005 1.00 94.31 394 LEU A C 1
ATOM 3130 O O . LEU A 1 394 ? 17.483 -12.721 -32.924 1.00 94.31 394 LEU A O 1
ATOM 3134 N N . LYS A 1 395 ? 16.259 -14.321 -31.919 1.00 94.00 395 LYS A N 1
ATOM 3135 C CA . LYS A 1 395 ? 16.617 -15.397 -32.854 1.00 94.00 395 LYS A CA 1
ATOM 3136 C C . LYS A 1 395 ? 16.208 -15.080 -34.293 1.00 94.00 395 LYS A C 1
ATOM 3138 O O . LYS A 1 395 ? 17.000 -15.273 -35.217 1.00 94.00 395 LYS A O 1
ATOM 3143 N N . GLU A 1 396 ? 14.987 -14.596 -34.489 1.00 90.81 396 GLU A N 1
ATOM 3144 C CA . GLU A 1 396 ? 14.405 -14.349 -35.811 1.00 90.81 396 GLU A CA 1
ATOM 3145 C C . GLU A 1 396 ? 14.236 -12.847 -36.070 1.00 90.81 396 GLU A C 1
ATOM 3147 O O . GLU A 1 396 ? 13.919 -12.100 -35.144 1.00 90.81 396 GLU A O 1
ATOM 3152 N N . PRO A 1 397 ? 14.446 -12.384 -37.315 1.00 91.81 397 PRO A N 1
ATOM 3153 C CA . PRO A 1 397 ? 14.188 -10.996 -37.678 1.00 91.81 397 PRO A CA 1
ATOM 3154 C C . PRO A 1 397 ? 12.686 -10.679 -37.638 1.00 91.81 397 PRO A C 1
ATOM 3156 O O . PRO A 1 397 ? 11.849 -11.564 -37.800 1.00 91.81 397 PRO A O 1
ATOM 3159 N N . HIS A 1 398 ? 12.351 -9.396 -37.491 1.00 87.50 398 HIS A N 1
ATOM 3160 C CA . HIS A 1 398 ? 10.985 -8.855 -37.558 1.00 87.50 398 HIS A CA 1
ATOM 3161 C C . HIS A 1 398 ? 10.009 -9.371 -36.495 1.00 87.50 398 HIS A C 1
ATOM 3163 O O . HIS A 1 398 ? 8.796 -9.238 -36.650 1.00 87.50 398 HIS A O 1
ATOM 3169 N N . ARG A 1 399 ? 10.511 -9.934 -35.396 1.00 87.94 399 ARG A N 1
ATOM 3170 C CA . ARG A 1 399 ? 9.656 -10.323 -34.278 1.00 87.94 399 ARG A CA 1
ATOM 3171 C C . ARG A 1 399 ? 9.169 -9.100 -33.497 1.00 87.94 399 ARG A C 1
ATOM 3173 O O . ARG A 1 399 ? 9.919 -8.145 -33.301 1.00 87.94 399 ARG A O 1
ATOM 3180 N N . GLY A 1 400 ? 7.919 -9.165 -33.043 1.00 84.38 400 GLY A N 1
ATOM 3181 C CA . GLY A 1 400 ? 7.226 -8.055 -32.389 1.00 84.38 400 GLY A CA 1
ATOM 3182 C C . GLY A 1 400 ? 6.278 -7.339 -33.347 1.00 84.38 400 GLY A C 1
ATOM 3183 O O . GLY A 1 400 ? 5.838 -7.912 -34.345 1.00 84.38 400 GLY A O 1
ATOM 3184 N N . SER A 1 401 ? 5.930 -6.098 -33.024 1.00 79.88 401 SER A N 1
ATOM 3185 C CA . SER A 1 401 ? 4.974 -5.314 -33.806 1.00 79.88 401 SER A CA 1
ATOM 3186 C C . SER A 1 401 ? 5.656 -4.320 -34.748 1.00 79.88 401 SER A C 1
AT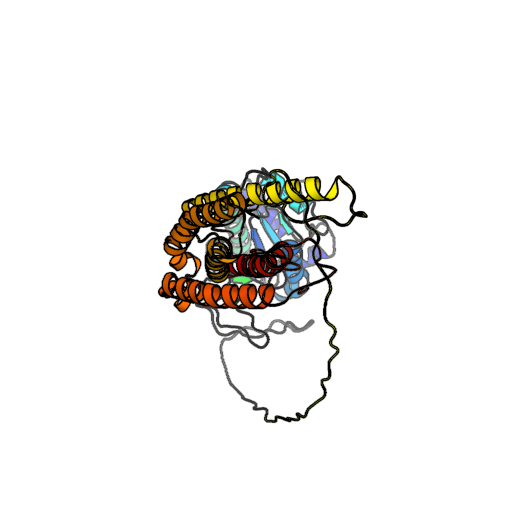OM 3188 O O . SER A 1 401 ? 6.588 -3.606 -34.370 1.00 79.88 401 SER A O 1
ATOM 3190 N N . GLY A 1 402 ? 5.141 -4.218 -35.974 1.00 78.81 402 GLY A N 1
ATOM 3191 C CA . GLY A 1 402 ? 5.582 -3.237 -36.965 1.00 78.81 402 GLY A CA 1
ATOM 3192 C C . GLY A 1 402 ? 6.874 -3.599 -37.705 1.00 78.81 402 GLY A C 1
ATOM 3193 O O . GLY A 1 402 ? 7.475 -4.654 -37.511 1.00 78.81 402 GLY A O 1
ATOM 3194 N N . LEU A 1 403 ? 7.288 -2.706 -38.606 1.00 76.44 403 LEU A N 1
ATOM 3195 C CA . LEU A 1 403 ? 8.506 -2.870 -39.401 1.00 76.44 403 LEU A CA 1
ATOM 3196 C C . LEU A 1 403 ? 9.747 -2.632 -38.533 1.00 76.44 403 LEU A C 1
ATOM 3198 O O . LEU A 1 403 ? 9.827 -1.633 -37.824 1.00 76.44 403 LEU A O 1
ATOM 3202 N N . LYS A 1 404 ? 10.718 -3.547 -38.620 1.00 80.81 404 LYS A N 1
ATOM 3203 C CA . LYS A 1 404 ? 11.950 -3.543 -37.805 1.00 80.81 404 LYS A CA 1
ATOM 3204 C C . LYS A 1 404 ? 13.218 -3.173 -38.577 1.00 80.81 404 LYS A C 1
ATOM 3206 O O . LYS A 1 404 ? 14.314 -3.308 -38.050 1.00 80.81 404 LYS A O 1
ATOM 3211 N N . PHE A 1 405 ? 13.089 -2.738 -39.828 1.00 80.19 405 PHE A N 1
ATOM 3212 C CA . PHE A 1 405 ? 14.242 -2.282 -40.606 1.00 80.19 405 PHE A CA 1
ATOM 3213 C C . PHE A 1 405 ? 14.954 -1.131 -39.894 1.00 80.19 405 PHE A C 1
ATOM 3215 O O . PHE A 1 405 ? 14.301 -0.284 -39.286 1.00 80.19 405 PHE A O 1
ATOM 3222 N N . GLY A 1 406 ? 16.285 -1.136 -39.942 1.00 79.38 406 GLY A N 1
ATOM 3223 C CA . GLY A 1 406 ? 17.108 -0.165 -39.222 1.00 79.38 406 GLY A CA 1
ATOM 3224 C C . GLY A 1 406 ? 17.335 -0.476 -37.739 1.00 79.38 406 GLY A C 1
ATOM 3225 O O . GLY A 1 406 ? 18.172 0.189 -37.148 1.00 79.38 406 GLY A O 1
ATOM 3226 N N . LYS A 1 407 ? 16.662 -1.481 -37.153 1.00 81.94 407 LYS A N 1
ATOM 3227 C CA . LYS A 1 407 ? 16.994 -2.027 -35.824 1.00 81.94 407 LYS A CA 1
ATOM 3228 C C . LYS A 1 407 ? 18.105 -3.060 -35.963 1.00 81.94 407 LYS A C 1
ATOM 3230 O O . LYS A 1 407 ? 17.933 -4.023 -36.713 1.00 81.94 407 LYS A O 1
ATOM 3235 N N . ILE A 1 408 ? 19.224 -2.901 -35.269 1.00 84.56 408 ILE A N 1
ATOM 3236 C CA . ILE A 1 408 ? 20.372 -3.814 -35.379 1.00 84.56 408 ILE A CA 1
ATOM 3237 C C . ILE A 1 408 ? 20.700 -4.357 -33.994 1.00 84.56 408 ILE A C 1
ATOM 3239 O O . ILE A 1 408 ? 20.738 -3.591 -33.045 1.00 84.56 408 ILE A O 1
ATOM 3243 N N . TRP A 1 409 ? 20.943 -5.669 -33.906 1.00 89.38 409 TRP A N 1
ATOM 3244 C CA . TRP A 1 409 ? 21.449 -6.317 -32.701 1.00 89.38 409 TRP A CA 1
ATOM 3245 C C . TRP A 1 409 ? 22.580 -7.302 -32.995 1.00 89.38 409 TRP A C 1
ATOM 3247 O O . TRP A 1 409 ? 22.398 -8.291 -33.702 1.00 89.38 409 TRP A O 1
ATOM 3257 N N . LYS A 1 410 ? 23.767 -7.039 -32.456 1.00 88.88 410 LYS A N 1
ATOM 3258 C CA . LYS A 1 410 ? 25.042 -7.746 -32.649 1.00 88.88 410 LYS A CA 1
ATOM 3259 C C . LYS A 1 410 ? 25.357 -7.990 -34.123 1.00 88.88 410 LYS A C 1
ATOM 3261 O O . LYS A 1 410 ? 25.776 -9.076 -34.520 1.00 88.88 410 LYS A O 1
ATOM 3266 N N . GLY A 1 411 ? 25.113 -6.967 -34.942 1.00 86.44 411 GLY A N 1
ATOM 3267 C CA . GLY A 1 411 ? 25.271 -7.016 -36.398 1.00 86.44 411 GLY A CA 1
ATOM 3268 C C . GLY A 1 411 ? 24.145 -7.739 -37.147 1.00 86.44 411 GLY A C 1
ATOM 3269 O O . GLY A 1 411 ? 24.230 -7.890 -38.364 1.00 86.44 411 GLY A O 1
ATOM 3270 N N . LEU A 1 412 ? 23.088 -8.182 -36.460 1.00 88.25 412 LEU A N 1
ATOM 3271 C CA . LEU A 1 412 ? 21.910 -8.801 -37.062 1.00 88.25 412 LEU A CA 1
ATOM 3272 C C . LEU A 1 412 ? 20.790 -7.765 -37.215 1.00 88.25 412 LEU A C 1
ATOM 3274 O O . LEU A 1 412 ? 20.313 -7.201 -36.235 1.00 88.25 412 LEU A O 1
ATOM 3278 N N . GLU A 1 413 ? 20.333 -7.541 -38.443 1.00 88.31 413 GLU A N 1
ATOM 3279 C CA . GLU A 1 413 ? 19.272 -6.572 -38.745 1.00 88.31 413 GLU A CA 1
ATOM 3280 C C . GLU A 1 413 ? 17.882 -7.058 -38.298 1.00 88.31 413 GLU A C 1
ATOM 3282 O O . GLU A 1 413 ? 17.635 -8.258 -38.194 1.00 88.31 413 GLU A O 1
ATOM 3287 N N . ALA A 1 414 ? 16.945 -6.141 -38.081 1.00 84.44 414 ALA A N 1
ATOM 3288 C CA . ALA A 1 414 ? 15.552 -6.398 -37.741 1.00 84.44 414 ALA A CA 1
ATOM 3289 C C . ALA A 1 414 ? 15.341 -7.106 -36.394 1.00 84.44 414 ALA A C 1
ATOM 3291 O O . ALA A 1 414 ? 14.378 -7.859 -36.231 1.00 84.44 414 ALA A O 1
ATOM 3292 N N . ARG A 1 415 ? 16.220 -6.846 -35.418 1.00 89.38 415 ARG A N 1
ATOM 3293 C CA . ARG A 1 415 ? 16.081 -7.282 -34.020 1.00 89.38 415 ARG A CA 1
ATOM 3294 C C . ARG A 1 415 ? 15.859 -6.061 -33.137 1.00 89.38 415 ARG A C 1
ATOM 3296 O O . ARG A 1 415 ? 16.754 -5.243 -32.985 1.00 89.38 415 ARG A O 1
ATOM 3303 N N . ASP A 1 416 ? 14.668 -5.942 -32.564 1.00 88.50 416 ASP A N 1
ATOM 3304 C CA . ASP A 1 416 ? 14.288 -4.782 -31.754 1.00 88.50 416 ASP A CA 1
ATOM 3305 C C . ASP A 1 416 ? 14.459 -5.082 -30.259 1.00 88.50 416 ASP A C 1
ATOM 3307 O O . ASP A 1 416 ? 13.602 -5.717 -29.635 1.00 88.50 416 ASP A O 1
ATOM 3311 N N . THR A 1 417 ? 15.586 -4.648 -29.692 1.00 90.25 417 THR A N 1
ATOM 3312 C CA . THR A 1 417 ? 15.880 -4.766 -28.256 1.00 90.25 417 THR A CA 1
ATOM 3313 C C . THR A 1 417 ? 15.048 -3.800 -27.415 1.00 90.25 417 THR A C 1
ATOM 3315 O O . THR A 1 417 ? 14.747 -4.108 -26.261 1.00 90.25 417 THR A O 1
ATOM 3318 N N . THR A 1 418 ? 14.608 -2.674 -27.987 1.00 86.00 418 THR A N 1
ATOM 3319 C CA . THR A 1 418 ? 13.751 -1.700 -27.303 1.00 86.00 418 THR A CA 1
ATOM 3320 C C . THR A 1 418 ? 12.368 -2.283 -27.038 1.00 86.00 418 THR A C 1
ATOM 3322 O O . THR A 1 418 ? 11.892 -2.238 -25.905 1.00 86.00 418 THR A O 1
ATOM 3325 N N . GLU A 1 419 ? 11.721 -2.874 -28.050 1.00 88.06 419 GLU A N 1
ATOM 3326 C CA . GLU A 1 419 ? 10.411 -3.516 -27.859 1.00 88.06 419 GLU A CA 1
ATOM 3327 C C . GLU A 1 419 ? 10.518 -4.742 -26.937 1.00 88.06 419 GLU A C 1
ATOM 3329 O O . GLU A 1 419 ? 9.671 -4.945 -26.064 1.00 88.06 419 GLU A O 1
ATOM 3334 N N . LEU A 1 420 ? 11.592 -5.527 -27.072 1.00 92.81 420 LEU A N 1
ATOM 3335 C CA . LEU A 1 420 ? 11.897 -6.625 -26.155 1.00 92.81 420 LEU A CA 1
ATOM 3336 C C . LEU A 1 420 ? 11.974 -6.143 -24.696 1.00 92.81 420 LEU A C 1
ATOM 3338 O O . LEU A 1 420 ? 11.380 -6.754 -23.799 1.00 92.81 420 LEU A O 1
ATOM 3342 N N . ALA A 1 421 ? 12.715 -5.062 -24.441 1.00 90.12 421 ALA A N 1
ATOM 3343 C CA . ALA A 1 421 ? 12.833 -4.462 -23.117 1.00 90.12 421 ALA A CA 1
ATOM 3344 C C . ALA A 1 421 ? 11.483 -3.925 -22.629 1.00 90.12 421 ALA A C 1
ATOM 3346 O O . ALA A 1 421 ? 11.126 -4.148 -21.478 1.00 90.12 421 ALA A O 1
ATOM 3347 N N . TRP A 1 422 ? 10.695 -3.302 -23.508 1.00 89.19 422 TRP A N 1
ATOM 3348 C CA . TRP A 1 422 ? 9.371 -2.783 -23.172 1.00 89.19 422 TRP A CA 1
ATOM 3349 C C . TRP A 1 422 ? 8.416 -3.879 -22.677 1.00 89.19 422 TRP A C 1
ATOM 3351 O O . TRP A 1 422 ? 7.830 -3.736 -21.605 1.00 89.19 422 TRP A O 1
ATOM 3361 N N . TRP A 1 423 ? 8.300 -5.002 -23.396 1.00 91.75 423 TRP A N 1
ATOM 3362 C CA . TRP A 1 423 ? 7.416 -6.103 -22.987 1.00 91.75 423 TRP A CA 1
ATOM 3363 C C . TRP A 1 423 ? 7.876 -6.778 -21.694 1.00 91.75 423 TRP A C 1
ATOM 3365 O O . TRP A 1 423 ? 7.075 -7.017 -20.790 1.00 91.75 423 TRP A O 1
ATOM 3375 N N . SER A 1 424 ? 9.166 -7.089 -21.598 1.00 94.19 424 SER A N 1
ATOM 3376 C CA . SER A 1 424 ? 9.733 -7.780 -20.433 1.00 94.19 424 SER A CA 1
ATOM 3377 C C . SER A 1 424 ? 9.695 -6.917 -19.167 1.00 94.19 424 SER A C 1
ATOM 3379 O O . SER A 1 424 ? 9.215 -7.383 -18.130 1.00 94.19 424 SER A O 1
ATOM 3381 N N . ALA A 1 425 ? 10.107 -5.648 -19.259 1.00 90.75 425 ALA A N 1
ATOM 3382 C CA . ALA A 1 425 ? 10.000 -4.697 -18.161 1.00 90.75 425 ALA A CA 1
ATOM 3383 C C . ALA A 1 425 ? 8.531 -4.446 -17.808 1.00 90.75 425 ALA A C 1
ATOM 3385 O O . ALA A 1 425 ? 8.190 -4.438 -16.632 1.00 90.75 425 ALA A O 1
ATOM 3386 N N . GLY A 1 426 ? 7.634 -4.328 -18.794 1.00 91.81 426 GLY A N 1
ATOM 3387 C CA . GLY A 1 426 ? 6.197 -4.164 -18.561 1.00 91.81 426 GLY A CA 1
ATOM 3388 C C . GLY A 1 426 ? 5.591 -5.294 -17.721 1.00 91.81 426 GLY A C 1
ATOM 3389 O O . GLY A 1 426 ? 4.847 -5.032 -16.775 1.00 91.81 426 GLY A O 1
ATOM 3390 N N . VAL A 1 427 ? 5.956 -6.551 -17.997 1.00 92.19 427 VAL A N 1
ATOM 3391 C CA . VAL A 1 427 ? 5.518 -7.701 -17.185 1.00 92.19 427 VAL A CA 1
ATOM 3392 C C . VAL A 1 427 ? 6.107 -7.646 -15.773 1.00 92.19 427 VAL A C 1
ATOM 3394 O O . VAL A 1 427 ? 5.375 -7.856 -14.803 1.00 92.19 427 VAL A O 1
ATOM 3397 N N . ALA A 1 428 ? 7.398 -7.332 -15.631 1.00 92.62 428 ALA A N 1
ATOM 3398 C CA . ALA A 1 428 ? 8.036 -7.190 -14.321 1.00 92.62 428 ALA A CA 1
ATOM 3399 C C . ALA A 1 428 ? 7.381 -6.073 -13.485 1.00 92.62 428 ALA A C 1
ATOM 3401 O O . ALA A 1 428 ? 7.054 -6.285 -12.315 1.00 92.62 428 ALA A O 1
ATOM 3402 N N . GLN A 1 429 ? 7.097 -4.926 -14.106 1.00 91.38 429 GLN A N 1
ATOM 3403 C CA . GLN A 1 429 ? 6.402 -3.792 -13.496 1.00 91.38 429 GLN A CA 1
ATOM 3404 C C . GLN A 1 429 ? 4.978 -4.156 -13.080 1.00 91.38 429 GLN A C 1
ATOM 3406 O O . GLN A 1 429 ? 4.576 -3.865 -11.959 1.00 91.38 429 GLN A O 1
ATOM 3411 N N . MET A 1 430 ? 4.228 -4.871 -13.922 1.00 94.06 430 MET A N 1
ATOM 3412 C CA . MET A 1 430 ? 2.890 -5.349 -13.564 1.00 94.06 430 MET A CA 1
ATOM 3413 C C . MET A 1 430 ? 2.931 -6.254 -12.323 1.00 94.06 430 MET A C 1
ATOM 3415 O O . MET A 1 430 ? 2.132 -6.079 -11.400 1.00 94.06 430 MET A O 1
ATOM 3419 N N . ILE A 1 431 ? 3.878 -7.197 -12.268 1.00 94.94 431 ILE A N 1
ATOM 3420 C CA . ILE A 1 431 ? 4.075 -8.072 -11.102 1.00 94.94 431 ILE A CA 1
ATOM 3421 C C . ILE A 1 431 ? 4.446 -7.249 -9.866 1.00 94.94 431 ILE A C 1
ATOM 3423 O O . ILE A 1 431 ? 3.944 -7.524 -8.773 1.00 94.94 431 ILE A O 1
ATOM 3427 N N . MET A 1 432 ? 5.288 -6.228 -10.025 1.00 92.75 432 MET A N 1
ATOM 3428 C CA . MET A 1 432 ? 5.637 -5.306 -8.951 1.00 92.75 432 MET A CA 1
ATOM 3429 C C . MET A 1 432 ? 4.412 -4.544 -8.442 1.00 92.75 432 MET A C 1
ATOM 3431 O O . MET A 1 432 ? 4.172 -4.564 -7.239 1.00 92.75 432 MET A O 1
ATOM 3435 N N . SER A 1 433 ? 3.605 -3.935 -9.314 1.00 91.62 433 SER A N 1
ATOM 3436 C CA . SER A 1 433 ? 2.415 -3.169 -8.923 1.00 91.62 433 SER A CA 1
ATOM 3437 C C . SER A 1 433 ? 1.370 -4.044 -8.228 1.00 91.62 433 SER A C 1
ATOM 3439 O O . SER A 1 433 ? 0.901 -3.702 -7.140 1.00 91.62 433 SER A O 1
ATOM 3441 N N . VAL A 1 434 ? 1.041 -5.205 -8.806 1.00 93.62 434 VAL A N 1
ATOM 3442 C CA . VAL A 1 434 ? 0.088 -6.157 -8.208 1.00 93.62 434 VAL A CA 1
ATOM 3443 C C . VAL A 1 434 ? 0.627 -6.695 -6.884 1.00 93.62 434 VAL A C 1
ATOM 3445 O O . VAL A 1 434 ? -0.098 -6.757 -5.890 1.00 93.62 434 VAL A O 1
ATOM 3448 N N . GLY A 1 435 ? 1.912 -7.047 -6.835 1.00 93.25 435 GLY A N 1
ATOM 3449 C CA . GLY A 1 435 ? 2.553 -7.537 -5.622 1.00 93.25 435 GLY A CA 1
ATOM 3450 C C . GLY A 1 435 ? 2.644 -6.474 -4.526 1.00 93.25 435 GLY A C 1
ATOM 3451 O O . GLY A 1 435 ? 2.461 -6.801 -3.356 1.00 93.25 435 GLY A O 1
ATOM 3452 N N . ALA A 1 436 ? 2.901 -5.211 -4.875 1.00 91.00 436 ALA A N 1
ATOM 3453 C CA . ALA A 1 436 ? 2.967 -4.101 -3.928 1.00 91.00 436 ALA A CA 1
ATOM 3454 C C . ALA A 1 436 ? 1.593 -3.844 -3.297 1.00 91.00 436 ALA A C 1
ATOM 3456 O O . ALA A 1 436 ? 1.495 -3.695 -2.077 1.00 91.00 436 ALA A O 1
ATOM 3457 N N . LEU A 1 437 ? 0.523 -3.899 -4.100 1.00 90.56 437 LEU A N 1
ATOM 3458 C CA . LEU A 1 437 ? -0.847 -3.872 -3.591 1.00 90.56 437 LEU A CA 1
ATOM 3459 C C . LEU A 1 437 ? -1.127 -5.081 -2.685 1.00 90.56 437 LEU A C 1
ATOM 3461 O O . LEU A 1 437 ? -1.662 -4.925 -1.590 1.00 90.56 437 LEU A O 1
ATOM 3465 N N . GLY A 1 438 ? -0.701 -6.279 -3.093 1.00 90.62 438 GLY A N 1
ATOM 3466 C CA . GLY A 1 438 ? -0.808 -7.492 -2.281 1.00 90.62 438 GLY A CA 1
ATOM 3467 C C . GLY A 1 438 ? -0.094 -7.374 -0.931 1.00 90.62 438 GLY A C 1
ATOM 3468 O O . GLY A 1 438 ? -0.655 -7.751 0.095 1.00 90.62 438 GLY A O 1
ATOM 3469 N N . MET A 1 439 ? 1.105 -6.788 -0.899 1.00 90.12 439 MET A N 1
ATOM 3470 C CA . MET A 1 439 ? 1.838 -6.505 0.338 1.00 90.12 439 MET A CA 1
ATOM 3471 C C . MET A 1 439 ? 1.094 -5.527 1.243 1.00 90.12 439 MET A C 1
ATOM 3473 O O . MET A 1 439 ? 1.022 -5.767 2.449 1.00 90.12 439 MET A O 1
ATOM 3477 N N . LEU A 1 440 ? 0.527 -4.457 0.677 1.00 88.81 440 LEU A N 1
ATOM 3478 C CA . LEU A 1 440 ? -0.270 -3.487 1.428 1.00 88.81 440 LEU A CA 1
ATOM 3479 C C . LEU A 1 440 ? -1.478 -4.170 2.085 1.00 88.81 440 LEU A C 1
ATOM 3481 O O . LEU A 1 440 ? -1.702 -4.003 3.284 1.00 88.81 440 LEU A O 1
ATOM 3485 N N . LEU A 1 441 ? -2.202 -4.996 1.324 1.00 89.81 441 LEU A N 1
ATOM 3486 C CA . LEU A 1 441 ? -3.354 -5.758 1.813 1.00 89.81 441 LEU A CA 1
ATOM 3487 C C . LEU A 1 441 ? -2.956 -6.803 2.868 1.00 89.81 441 LEU A C 1
ATOM 3489 O O . LEU A 1 441 ? -3.629 -6.942 3.885 1.00 89.81 441 LEU A O 1
ATOM 3493 N N . GLN A 1 442 ? -1.848 -7.520 2.661 1.00 87.62 442 GLN A N 1
ATOM 3494 C CA . GLN A 1 442 ? -1.371 -8.565 3.572 1.00 87.62 442 GLN A CA 1
ATOM 3495 C C . GLN A 1 442 ? -0.911 -8.004 4.925 1.00 87.62 442 GLN A C 1
ATOM 3497 O O . GLN A 1 442 ? -1.101 -8.651 5.962 1.00 87.62 442 GLN A O 1
ATOM 3502 N N . ARG A 1 443 ? -0.235 -6.851 4.909 1.00 86.31 443 ARG A N 1
ATOM 3503 C CA . ARG A 1 443 ? 0.368 -6.232 6.098 1.00 86.31 443 ARG A CA 1
ATOM 3504 C C . ARG A 1 443 ? -0.595 -5.294 6.818 1.00 86.31 443 ARG A C 1
ATOM 3506 O O . ARG A 1 443 ? -0.491 -5.147 8.029 1.00 86.31 443 ARG A O 1
ATOM 3513 N N . GLY A 1 444 ? -1.518 -4.668 6.088 1.00 87.94 444 GLY A N 1
ATOM 3514 C CA . GLY A 1 444 ? -2.422 -3.645 6.619 1.00 87.94 444 GLY A CA 1
ATOM 3515 C C . GLY A 1 444 ? -1.752 -2.285 6.856 1.00 87.94 444 GLY A C 1
ATOM 3516 O O . GLY A 1 444 ? -2.342 -1.423 7.498 1.00 87.94 444 GLY A O 1
ATOM 3517 N N . HIS A 1 445 ? -0.525 -2.085 6.364 1.00 87.69 445 HIS A N 1
ATOM 3518 C CA . HIS A 1 445 ? 0.218 -0.826 6.443 1.00 87.69 445 HIS A CA 1
ATOM 3519 C C . HIS A 1 445 ? 1.206 -0.701 5.272 1.00 87.69 445 HIS A C 1
ATOM 3521 O O . HIS A 1 445 ? 1.622 -1.697 4.681 1.00 87.69 445 HIS A O 1
ATOM 3527 N N . SER A 1 446 ? 1.623 0.526 4.957 1.00 89.56 446 SER A N 1
ATOM 3528 C CA . SER A 1 446 ? 2.525 0.855 3.840 1.00 89.56 446 SER A CA 1
ATOM 3529 C C . SER A 1 446 ? 4.017 0.726 4.185 1.00 89.56 446 SER A C 1
ATOM 3531 O O . SER A 1 446 ? 4.865 1.324 3.529 1.00 89.56 446 SER A O 1
ATOM 3533 N N . GLY A 1 447 ? 4.367 -0.043 5.221 1.00 89.62 447 GLY A N 1
ATOM 3534 C CA . GLY A 1 447 ? 5.759 -0.210 5.665 1.00 89.62 447 GLY A CA 1
ATOM 3535 C C . GLY A 1 447 ? 6.652 -0.721 4.529 1.00 89.62 447 GLY A C 1
ATOM 3536 O O . GLY A 1 447 ? 6.291 -1.676 3.839 1.00 89.62 447 GLY A O 1
ATOM 3537 N N . GLY A 1 448 ? 7.806 -0.077 4.333 1.00 88.62 448 GLY A N 1
ATOM 3538 C CA . GLY A 1 448 ? 8.711 -0.287 3.198 1.00 88.62 448 GLY A CA 1
ATOM 3539 C C . GLY A 1 448 ? 8.392 0.561 1.957 1.00 88.62 448 GLY A C 1
ATOM 3540 O O . GLY A 1 448 ? 9.260 0.718 1.107 1.00 88.62 448 GLY A O 1
ATOM 3541 N N . GLN A 1 449 ? 7.205 1.166 1.880 1.00 88.56 449 GLN A N 1
ATOM 3542 C CA . GLN A 1 449 ? 6.709 1.931 0.731 1.00 88.56 449 GLN A CA 1
ATOM 3543 C C . GLN A 1 449 ? 6.249 3.353 1.117 1.00 88.56 449 GLN A C 1
ATOM 3545 O O . GLN A 1 449 ? 6.153 3.699 2.303 1.00 88.56 449 GLN A O 1
ATOM 3550 N N . SER A 1 450 ? 6.012 4.206 0.115 1.00 87.56 450 SER A N 1
ATOM 3551 C CA . SER A 1 450 ? 5.428 5.551 0.262 1.00 87.56 450 SER A CA 1
ATOM 3552 C C . SER A 1 450 ? 4.932 6.101 -1.083 1.00 87.56 450 SER A C 1
ATOM 3554 O O . SER A 1 450 ? 5.352 5.630 -2.135 1.00 87.56 450 SER A O 1
ATOM 3556 N N . TYR A 1 451 ? 4.104 7.150 -1.054 1.00 87.06 451 TYR A N 1
ATOM 3557 C CA . TYR A 1 451 ? 3.679 7.884 -2.259 1.00 87.06 451 TYR A CA 1
ATOM 3558 C C . TYR A 1 451 ? 4.813 8.583 -3.015 1.00 87.06 451 TYR A C 1
ATOM 3560 O O . TYR A 1 451 ? 4.590 9.051 -4.115 1.00 87.06 451 TYR A O 1
ATOM 3568 N N . ALA A 1 452 ? 5.997 8.726 -2.416 1.00 87.12 452 ALA A N 1
ATOM 3569 C CA . ALA A 1 452 ? 7.156 9.271 -3.121 1.00 87.12 452 ALA A CA 1
ATOM 3570 C C . ALA A 1 452 ? 7.939 8.185 -3.882 1.00 87.12 452 ALA A C 1
ATOM 3572 O O . ALA A 1 452 ? 8.803 8.516 -4.686 1.00 87.12 452 ALA A O 1
ATOM 3573 N N . ILE A 1 453 ? 7.711 6.909 -3.547 1.00 88.88 453 ILE A N 1
ATOM 3574 C CA . ILE A 1 453 ? 8.303 5.747 -4.225 1.00 88.88 453 ILE A CA 1
ATOM 3575 C C . ILE A 1 453 ? 7.387 5.268 -5.361 1.00 88.88 453 ILE A C 1
ATOM 3577 O O . ILE A 1 453 ? 7.887 4.800 -6.379 1.00 88.88 453 ILE A O 1
ATOM 3581 N N . TRP A 1 454 ? 6.070 5.351 -5.153 1.00 74.44 454 TRP A N 1
ATOM 3582 C CA . TRP A 1 454 ? 5.044 5.160 -6.182 1.00 74.44 454 TRP A CA 1
ATOM 3583 C C . TRP A 1 454 ? 4.981 6.362 -7.119 1.00 74.44 454 TRP A C 1
ATOM 3585 O O . TRP A 1 454 ? 4.755 6.136 -8.328 1.00 74.44 454 TRP A O 1
#

pLDDT: mean 80.16, std 21.25, range [22.56, 98.44]

Sequence (454 aa):
MAKTLWDYVRDACGQCNISIPSDKLPFNNNQDMKSSIIDPEGRNRVLLFPGAFNPAHEGHLQLLRSVLNDMKKNLNIRGVVIFPNDDEKIREKTMEEPVDLDLNKSKRSALWRNAAGFPANNAWIFAESRSALTRFQEQLQGNLTKENINLTFLLLVGSDWISTRAVYDPGQWNCSETITSDVSRPVDFRCEYTLRQIPGCFDWVQRFFAESAPCIPWDPFQISYGSLEVNGSVGSLSVHHLLRPFDHQPSQQLSTRQENTMGSGDIPPPSAPAWLIPASSALLGAGVVFWLICYVLMTKRSLSTRDTPIPLLALGINLSWELVYAFYVTEEWLEFAGFVMWLALDMPVLYTTLRYGRRSNATSPLVARNVPLLLGLVFASGLVTNSLFASWWLKEPHRGSGLKFGKIWKGLEARDTTELAWWSAGVAQMIMSVGALGMLLQRGHSGGQSYAIW

Foldseek 3Di:
DFDFLVVLLVVLCVVLVHDDDPPQDAAPDPVLRVLRGADQVDAEEEEEEEDQCLPPDDLSVQLVCCCVPPPSVVNSHNAYEYEHAAVVVVCVVCVPPPPPDPQGLVNNLVCQVPDPPRNSNGYDYRSDHLVSQVSSVVSSQVVCVVVVGGYFYEYEDELVCFALVHHDDCVVSSGDYYDYDCSSHDGNQDDPPHGHDRPPDDDDDDDDDDPDDDDDDDDDDDDDDDDDDDDDDDDDDDDDDDDDDDDDDDDDDDDDDDDDDFPPLFDDPPPDDPCPVVVVVVVVVVVLVLLLVLLVVLLVLLVVLLAQQFFLLLLLLLLLLLVCCLPPPDDGPVVNVSSVSSNVSSVSSVVSCVRRVLVLVVLPNVCSVCSVVSSVVSNVVSNVVNNCLLCVQQVDAQPDDDFQARPATPNRGRRDSPVSCVVSVVVSVVCGVVSQVVSCVSRVDNRSYDPSSD

Radius of gyration: 32.4 Å; chains: 1; bounding box: 73×62×91 Å

InterPro domains:
  IPR004821 Cytidyltransferase-like domain [PF01467] (48-96)
  IPR014729 Rossmann-like alpha/beta/alpha sandwich fold [G3DSA:3.40.50.620] (39-212)
  IPR039020 Terpene cyclase PaxB-like [PF25129] (281-454)
  IPR039020 Terpene cyclase PaxB-like [PTHR42038] (266-454)

Organism: Metarhizium acridum (strain CQMa 102) (NCBI:txid655827)